Protein AF-0000000084986764 (afdb_homodimer)

pLDDT: mean 94.88, std 7.86, range [48.47, 98.94]

Structure (mmCIF, N/CA/C/O backbone):
data_AF-0000000084986764-model_v1
#
loop_
_entity.id
_entity.type
_entity.pdbx_description
1 polymer 'UDP-glucose 4-epimerase'
#
loop_
_atom_site.group_PDB
_atom_site.id
_atom_site.type_symbol
_atom_site.label_atom_id
_atom_site.label_alt_id
_atom_site.label_comp_id
_atom_site.label_asym_id
_atom_site.label_entity_id
_atom_site.label_seq_id
_atom_site.pdbx_PDB_ins_code
_atom_site.Cartn_x
_atom_site.Cartn_y
_atom_site.Cartn_z
_atom_site.occupancy
_atom_site.B_iso_or_equiv
_atom_site.auth_seq_id
_atom_site.auth_comp_id
_atom_site.auth_asym_id
_atom_site.auth_atom_id
_atom_site.pdbx_PDB_model_num
ATOM 1 N N . MET A 1 1 ? -13.664 -16.312 -15.875 1 97.25 1 MET A N 1
ATOM 2 C CA . MET A 1 1 ? -12.703 -15.5 -16.625 1 97.25 1 MET A CA 1
ATOM 3 C C . MET A 1 1 ? -11.336 -15.531 -15.961 1 97.25 1 MET A C 1
ATOM 5 O O . MET A 1 1 ? -11.219 -15.273 -14.766 1 97.25 1 MET A O 1
ATOM 9 N N . ILE A 1 2 ? -10.312 -15.953 -16.641 1 98.69 2 ILE A N 1
ATOM 10 C CA . ILE A 1 2 ? -8.969 -16.016 -16.094 1 98.69 2 ILE A CA 1
ATOM 11 C C . ILE A 1 2 ? -8.039 -15.102 -16.891 1 98.69 2 ILE A C 1
ATOM 13 O O . ILE A 1 2 ? -7.781 -15.352 -18.078 1 98.69 2 ILE A O 1
ATOM 17 N N . PHE A 1 3 ? -7.613 -14.023 -16.266 1 98.5 3 PHE A N 1
ATOM 18 C CA . PHE A 1 3 ? -6.555 -13.195 -16.844 1 98.5 3 PHE A CA 1
ATOM 19 C C . PHE A 1 3 ? -5.184 -13.805 -16.562 1 98.5 3 PHE A C 1
ATOM 21 O O . PHE A 1 3 ? -4.793 -13.969 -15.398 1 98.5 3 PHE A O 1
ATOM 28 N N . GLY A 1 4 ? -4.453 -14.133 -17.641 1 97.5 4 GLY A N 1
ATOM 29 C CA . GLY A 1 4 ? -3.152 -14.766 -17.484 1 97.5 4 GLY A CA 1
ATOM 30 C C . GLY A 1 4 ? -3.23 -16.281 -17.406 1 97.5 4 GLY A C 1
ATOM 31 O O . GLY A 1 4 ? -2.359 -16.922 -16.812 1 97.5 4 GLY A O 1
ATOM 32 N N . GLY A 1 5 ? -4.258 -16.844 -17.984 1 97.62 5 GLY A N 1
ATOM 33 C CA . GLY A 1 5 ? -4.496 -18.281 -17.906 1 97.62 5 GLY A CA 1
ATOM 34 C C . GLY A 1 5 ? -3.525 -19.094 -18.734 1 97.62 5 GLY A C 1
ATOM 35 O O . GLY A 1 5 ? -3.428 -20.312 -18.562 1 97.62 5 GLY A O 1
ATOM 36 N N . GLY A 1 6 ? -2.82 -18.469 -19.594 1 96.38 6 GLY A N 1
ATOM 37 C CA . GLY A 1 6 ? -1.892 -19.172 -20.469 1 96.38 6 GLY A CA 1
ATOM 38 C C . GLY A 1 6 ? -0.485 -19.25 -19.906 1 96.38 6 GLY A C 1
ATOM 39 O O . GLY A 1 6 ? 0.375 -19.938 -20.469 1 96.38 6 GLY A O 1
ATOM 40 N N . GLY A 1 7 ? -0.247 -18.594 -18.797 1 94.94 7 GLY A N 1
ATOM 41 C CA . GLY A 1 7 ? 1.071 -18.578 -18.188 1 94.94 7 GLY A CA 1
ATOM 42 C C . GLY A 1 7 ? 1.335 -19.797 -17.328 1 94.94 7 GLY A C 1
ATOM 43 O O . GLY A 1 7 ? 0.483 -20.688 -17.219 1 94.94 7 GLY A O 1
ATOM 44 N N . PHE A 1 8 ? 2.504 -19.859 -16.688 1 95.12 8 PHE A N 1
ATOM 45 C CA . PHE A 1 8 ? 2.951 -20.953 -15.828 1 95.12 8 PHE A CA 1
ATOM 46 C C . PHE A 1 8 ? 1.895 -21.297 -14.789 1 95.12 8 PHE A C 1
ATOM 48 O O . PHE A 1 8 ? 1.303 -22.375 -14.828 1 95.12 8 PHE A O 1
ATOM 55 N N . ILE A 1 9 ? 1.515 -20.312 -13.953 1 97.31 9 ILE A N 1
ATOM 56 C CA . ILE A 1 9 ? 0.55 -20.547 -12.883 1 97.31 9 ILE A CA 1
ATOM 57 C C . ILE A 1 9 ? -0.852 -20.688 -13.477 1 97.31 9 ILE A C 1
ATOM 59 O O . ILE A 1 9 ? -1.602 -21.594 -13.109 1 97.31 9 ILE A O 1
ATOM 63 N N . GLY A 1 10 ? -1.159 -19.859 -14.453 1 98.25 10 GLY A N 1
ATOM 64 C CA . GLY A 1 10 ? -2.477 -19.844 -15.07 1 98.25 10 GLY A CA 1
ATOM 65 C C . GLY A 1 10 ? -2.846 -21.141 -15.742 1 98.25 10 GLY A C 1
ATOM 66 O O . GLY A 1 10 ? -3.971 -21.625 -15.602 1 98.25 10 GLY A O 1
ATOM 67 N N . SER A 1 11 ? -1.909 -21.75 -16.484 1 98 11 SER A N 1
ATOM 68 C CA . SER A 1 11 ? -2.193 -22.984 -17.203 1 98 11 SER A CA 1
ATOM 69 C C . SER A 1 11 ? -2.502 -24.125 -16.25 1 98 11 SER A C 1
ATOM 71 O O . SER A 1 11 ? -3.357 -24.969 -16.531 1 98 11 SER A O 1
ATOM 73 N N . ALA A 1 12 ? -1.801 -24.172 -15.109 1 98.38 12 ALA A N 1
ATOM 74 C CA . ALA A 1 12 ? -2.088 -25.172 -14.086 1 98.38 12 ALA A CA 1
ATOM 75 C C . ALA A 1 12 ? -3.48 -24.984 -13.5 1 98.38 12 ALA A C 1
ATOM 77 O O . ALA A 1 12 ? -4.203 -25.953 -13.258 1 98.38 12 ALA A O 1
ATOM 78 N N . ILE A 1 13 ? -3.855 -23.719 -13.273 1 98.81 13 ILE A N 1
ATOM 79 C CA . ILE A 1 13 ? -5.156 -23.391 -12.703 1 98.81 13 ILE A CA 1
ATOM 80 C C . ILE A 1 13 ? -6.262 -23.766 -13.688 1 98.81 13 ILE A C 1
ATOM 82 O O . ILE A 1 13 ? -7.273 -24.359 -13.305 1 98.81 13 ILE A O 1
ATOM 86 N N . VAL A 1 14 ? -6.059 -23.438 -14.969 1 98.75 14 VAL A N 1
ATOM 87 C CA . VAL A 1 14 ? -7.016 -23.75 -16.016 1 98.75 14 VAL A CA 1
ATOM 88 C C . VAL A 1 14 ? -7.277 -25.25 -16.047 1 98.75 14 VAL A C 1
ATOM 90 O O . VAL A 1 14 ? -8.43 -25.688 -15.977 1 98.75 14 VAL A O 1
ATOM 93 N N . ASP A 1 15 ? -6.188 -26.031 -16.094 1 98.56 15 ASP A N 1
ATOM 94 C CA . ASP A 1 15 ? -6.324 -27.484 -16.141 1 98.56 15 ASP A CA 1
ATOM 95 C C . ASP A 1 15 ? -7.074 -28.016 -14.914 1 98.56 15 ASP A C 1
ATOM 97 O O . ASP A 1 15 ? -7.926 -28.906 -15.031 1 98.56 15 ASP A O 1
ATOM 101 N N . ARG A 1 16 ? -6.785 -27.484 -13.789 1 98.62 16 ARG A N 1
ATOM 102 C CA . ARG A 1 16 ? -7.406 -27.938 -12.555 1 98.62 16 ARG A CA 1
ATOM 103 C C . ARG A 1 16 ? -8.891 -27.609 -12.531 1 98.62 16 ARG A C 1
ATOM 105 O O . ARG A 1 16 ? -9.711 -28.406 -12.07 1 98.62 16 ARG A O 1
ATOM 112 N N . LEU A 1 17 ? -9.289 -26.422 -12.961 1 98.69 17 LEU A N 1
ATOM 113 C CA . LEU A 1 17 ? -10.68 -25.984 -12.938 1 98.69 17 LEU A CA 1
ATOM 114 C C . LEU A 1 17 ? -11.523 -26.75 -13.938 1 98.69 17 LEU A C 1
ATOM 116 O O . LEU A 1 17 ? -12.711 -27 -13.703 1 98.69 17 LEU A O 1
ATOM 120 N N . LEU A 1 18 ? -10.93 -27.109 -15.062 1 98.44 18 LEU A N 1
ATOM 121 C CA . LEU A 1 18 ? -11.641 -27.906 -16.062 1 98.44 18 LEU A CA 1
ATOM 122 C C . LEU A 1 18 ? -12.062 -29.25 -15.5 1 98.44 18 LEU A C 1
ATOM 124 O O . LEU A 1 18 ? -13.109 -29.781 -15.859 1 98.44 18 LEU A O 1
ATOM 128 N N . LEU A 1 19 ? -11.227 -29.812 -14.531 1 97.56 19 LEU A N 1
ATOM 129 C CA . LEU A 1 19 ? -11.57 -31.078 -13.883 1 97.56 19 LEU A CA 1
ATOM 130 C C . LEU A 1 19 ? -12.859 -30.938 -13.07 1 97.56 19 LEU A C 1
ATOM 132 O O . LEU A 1 19 ? -13.578 -31.906 -12.867 1 97.56 19 LEU A O 1
ATOM 136 N N . ASP A 1 20 ? -13.156 -29.734 -12.625 1 97.38 20 ASP A N 1
ATOM 137 C CA . ASP A 1 20 ? -14.344 -29.469 -11.82 1 97.38 20 ASP A CA 1
ATOM 138 C C . ASP A 1 20 ? -15.539 -29.125 -12.711 1 97.38 20 ASP A C 1
ATOM 140 O O . ASP A 1 20 ? -16.641 -28.875 -12.211 1 97.38 20 ASP A O 1
ATOM 144 N N . GLY A 1 21 ? -15.312 -29.031 -14.023 1 96.88 21 GLY A N 1
ATOM 145 C CA . GLY A 1 21 ? -16.406 -28.859 -14.969 1 96.88 21 GLY A CA 1
ATOM 146 C C . GLY A 1 21 ? -16.734 -27.391 -15.219 1 96.88 21 GLY A C 1
ATOM 147 O O . GLY A 1 21 ? -17.828 -27.078 -15.68 1 96.88 21 GLY A O 1
ATOM 148 N N . HIS A 1 22 ? -15.836 -26.516 -14.961 1 97.62 22 HIS A N 1
ATOM 149 C CA . HIS A 1 22 ? -16.078 -25.094 -15.172 1 97.62 22 HIS A CA 1
ATOM 150 C C . HIS A 1 22 ? -15.961 -24.719 -16.641 1 97.62 22 HIS A C 1
ATOM 152 O O . HIS A 1 22 ? -15.172 -25.328 -17.375 1 97.62 22 HIS A O 1
ATOM 158 N N . GLU A 1 23 ? -16.75 -23.766 -17.078 1 98.12 23 GLU A N 1
ATOM 159 C CA . GLU A 1 23 ? -16.547 -23.109 -18.359 1 98.12 23 GLU A CA 1
ATOM 160 C C . GLU A 1 23 ? -15.586 -21.922 -18.234 1 98.12 23 GLU A C 1
ATOM 162 O O . GLU A 1 23 ? -15.789 -21.047 -17.391 1 98.12 23 GLU A O 1
ATOM 167 N N . LEU A 1 24 ? -14.57 -21.969 -19.047 1 98.44 24 LEU A N 1
ATOM 168 C CA . LEU A 1 24 ? -13.5 -21.016 -18.812 1 98.44 24 LEU A CA 1
ATOM 169 C C . LEU A 1 24 ? -13.328 -20.078 -20.016 1 98.44 24 LEU A C 1
ATOM 171 O O . LEU A 1 24 ? -13.453 -20.5 -21.156 1 98.44 24 LEU A O 1
ATOM 175 N N . THR A 1 25 ? -13.18 -18.797 -19.766 1 98.31 25 THR A N 1
ATOM 176 C CA . THR A 1 25 ? -12.648 -17.828 -20.719 1 98.31 25 THR A CA 1
ATOM 177 C C . THR A 1 25 ? -11.266 -17.359 -20.281 1 98.31 25 THR A C 1
ATOM 179 O O . THR A 1 25 ? -11.086 -16.875 -19.156 1 98.31 25 THR A O 1
ATOM 182 N N . ILE A 1 26 ? -10.305 -17.547 -21.141 1 98.38 26 ILE A N 1
ATOM 183 C CA . ILE A 1 26 ? -8.922 -17.203 -20.859 1 98.38 26 ILE A CA 1
ATOM 184 C C . ILE A 1 26 ? -8.547 -15.93 -21.625 1 98.38 26 ILE A C 1
ATOM 186 O O . ILE A 1 26 ? -8.852 -15.789 -22.812 1 98.38 26 ILE A O 1
ATOM 190 N N . PHE A 1 27 ? -7.949 -14.969 -20.922 1 97.88 27 PHE A N 1
ATOM 191 C CA . PHE A 1 27 ? -7.523 -13.703 -21.5 1 97.88 27 PHE A CA 1
ATOM 192 C C . PHE A 1 27 ? -6.004 -13.57 -21.469 1 97.88 27 PHE A C 1
ATOM 194 O O . PHE A 1 27 ? -5.398 -13.562 -20.391 1 97.88 27 PHE A O 1
ATOM 201 N N . GLU A 1 28 ? -5.414 -13.508 -22.656 1 96.94 28 GLU A N 1
ATOM 202 C CA . GLU A 1 28 ? -3.965 -13.391 -22.781 1 96.94 28 GLU A CA 1
ATOM 203 C C . GLU A 1 28 ? -3.584 -12.203 -23.656 1 96.94 28 GLU A C 1
ATOM 205 O O . GLU A 1 28 ? -4.441 -11.617 -24.328 1 96.94 28 GLU A O 1
ATOM 210 N N . ARG A 1 29 ? -2.312 -11.812 -23.547 1 95.19 29 ARG A N 1
ATOM 211 C CA . ARG A 1 29 ? -1.791 -10.805 -24.469 1 95.19 29 ARG A CA 1
ATOM 212 C C . ARG A 1 29 ? -1.905 -11.273 -25.922 1 95.19 29 ARG A C 1
ATOM 214 O O . ARG A 1 29 ? -1.95 -12.477 -26.188 1 95.19 29 ARG A O 1
ATOM 221 N N . PRO A 1 30 ? -1.832 -10.312 -26.844 1 92.5 30 PRO A N 1
ATOM 222 C CA . PRO A 1 30 ? -1.914 -10.711 -28.25 1 92.5 30 PRO A CA 1
ATOM 223 C C . PRO A 1 30 ? -0.804 -11.68 -28.656 1 92.5 30 PRO A C 1
ATOM 225 O O . PRO A 1 30 ? 0.326 -11.57 -28.172 1 92.5 30 PRO A O 1
ATOM 228 N N . ARG A 1 31 ? -1.03 -12.602 -29.453 1 89.56 31 ARG A N 1
ATOM 229 C CA . ARG A 1 31 ? -0.105 -13.516 -30.109 1 89.56 31 ARG A CA 1
ATOM 230 C C . ARG A 1 31 ? 0.339 -14.625 -29.156 1 89.56 31 ARG A C 1
ATOM 232 O O . ARG A 1 31 ? 1.243 -15.398 -29.469 1 89.56 31 ARG A O 1
ATOM 239 N N . VAL A 1 32 ? -0.228 -14.602 -27.938 1 92.56 32 VAL A N 1
ATOM 240 C CA . VAL A 1 32 ? 0.028 -15.734 -27.047 1 92.56 32 VAL A CA 1
ATOM 241 C C . VAL A 1 32 ? -0.924 -16.875 -27.391 1 92.56 32 VAL A C 1
ATOM 243 O O . VAL A 1 32 ? -2.145 -16.734 -27.266 1 92.56 32 VAL A O 1
ATOM 246 N N . GLU A 1 33 ? -0.333 -17.938 -27.766 1 94.12 33 GLU A N 1
ATOM 247 C CA . GLU A 1 33 ? -1.115 -19.109 -28.156 1 94.12 33 GLU A CA 1
ATOM 248 C C . GLU A 1 33 ? -1.417 -19.984 -26.938 1 94.12 33 GLU A C 1
ATOM 250 O O . GLU A 1 33 ? -0.688 -19.953 -25.953 1 94.12 33 GLU A O 1
ATOM 255 N N . PRO A 1 34 ? -2.553 -20.797 -27.047 1 96.62 34 PRO A N 1
ATOM 256 C CA . PRO A 1 34 ? -2.82 -21.734 -25.969 1 96.62 34 PRO A CA 1
ATOM 257 C C . PRO A 1 34 ? -1.646 -22.688 -25.703 1 96.62 34 PRO A C 1
ATOM 259 O O . PRO A 1 34 ? -0.946 -23.078 -26.641 1 96.62 34 PRO A O 1
ATOM 262 N N . TYR A 1 35 ? -1.431 -23 -24.438 1 94.56 35 TYR A N 1
ATOM 263 C CA . TYR A 1 35 ? -0.301 -23.828 -24.031 1 94.56 35 TYR A CA 1
ATOM 264 C C . TYR A 1 35 ? -0.531 -25.281 -24.406 1 94.56 35 TYR A C 1
ATOM 266 O O . TYR A 1 35 ? 0.391 -26.109 -24.344 1 94.56 35 TYR A O 1
ATOM 274 N N . ARG A 1 36 ? -1.741 -25.641 -24.75 1 95.5 36 ARG A N 1
ATOM 275 C CA . ARG A 1 36 ? -2.098 -26.953 -25.266 1 95.5 36 ARG A CA 1
ATOM 276 C C . ARG A 1 36 ? -3.387 -26.891 -26.078 1 95.5 36 ARG A C 1
ATOM 278 O O . ARG A 1 36 ? -4.098 -25.891 -26.062 1 95.5 36 ARG A O 1
ATOM 285 N N . LYS A 1 37 ? -3.623 -27.984 -26.859 1 96.38 37 LYS A N 1
ATOM 286 C CA . LYS A 1 37 ? -4.91 -28.109 -27.547 1 96.38 37 LYS A CA 1
ATOM 287 C C . LYS A 1 37 ? -6 -28.562 -26.578 1 96.38 37 LYS A C 1
ATOM 289 O O . LYS A 1 37 ? -5.832 -29.547 -25.859 1 96.38 37 LYS A O 1
ATOM 294 N N . PHE A 1 38 ? -7.07 -27.812 -26.531 1 97.25 38 PHE A N 1
ATOM 295 C CA . PHE A 1 38 ? -8.195 -28.188 -25.688 1 97.25 38 PHE A CA 1
ATOM 296 C C . PHE A 1 38 ? -9.164 -29.078 -26.438 1 97.25 38 PHE A C 1
ATOM 298 O O . PHE A 1 38 ? -9.383 -28.906 -27.641 1 97.25 38 PHE A O 1
ATOM 305 N N . LEU A 1 39 ? -9.719 -29.984 -25.734 1 96.06 39 LEU A N 1
ATOM 306 C CA . LEU A 1 39 ? -10.695 -30.906 -26.312 1 96.06 39 LEU A CA 1
ATOM 307 C C . LEU A 1 39 ? -12.023 -30.188 -26.562 1 96.06 39 LEU A C 1
ATOM 309 O O . LEU A 1 39 ? -12.328 -29.188 -25.922 1 96.06 39 LEU A O 1
ATOM 313 N N . ASP A 1 40 ? -12.82 -30.812 -27.422 1 94.06 40 ASP A N 1
ATOM 314 C CA . ASP A 1 40 ? -14.148 -30.266 -27.688 1 94.06 40 ASP A CA 1
ATOM 315 C C . ASP A 1 40 ? -15.023 -30.312 -26.438 1 94.06 40 ASP A C 1
ATOM 317 O O . ASP A 1 40 ? -15.906 -29.469 -26.266 1 94.06 40 ASP A O 1
ATOM 321 N N . THR A 1 41 ? -14.727 -31.219 -25.547 1 95.31 41 THR A N 1
ATOM 322 C CA . THR A 1 41 ? -15.508 -31.391 -24.328 1 95.31 41 THR A CA 1
ATOM 323 C C . THR A 1 41 ? -15.07 -30.406 -23.25 1 95.31 41 THR A C 1
ATOM 325 O O . THR A 1 41 ? -15.727 -30.266 -22.219 1 95.31 41 THR A O 1
ATOM 328 N N . GLU A 1 42 ? -13.922 -29.75 -23.484 1 97.06 42 GLU A N 1
ATOM 329 C CA . GLU A 1 42 ? -13.438 -28.703 -22.578 1 97.06 42 GLU A CA 1
ATOM 330 C C . GLU A 1 42 ? -13.914 -27.328 -23.016 1 97.06 42 GLU A C 1
ATOM 332 O O . GLU A 1 42 ? -13.438 -26.781 -24.016 1 97.06 42 GLU A O 1
ATOM 337 N N . PRO A 1 43 ? -14.891 -26.781 -22.297 1 96.94 43 PRO A N 1
ATOM 338 C CA . PRO A 1 43 ? -15.422 -25.469 -22.688 1 96.94 43 PRO A CA 1
ATOM 339 C C . PRO A 1 43 ? -14.461 -24.328 -22.359 1 96.94 43 PRO A C 1
ATOM 341 O O . PRO A 1 43 ? -14.57 -23.703 -21.312 1 96.94 43 PRO A O 1
ATOM 344 N N . VAL A 1 44 ? -13.578 -24.078 -23.25 1 98.06 44 VAL A N 1
ATOM 345 C CA . VAL A 1 44 ? -12.578 -23.031 -23.078 1 98.06 44 VAL A CA 1
ATOM 346 C C . VAL A 1 44 ? -12.664 -22.031 -24.234 1 98.06 44 VAL A C 1
ATOM 348 O O . VAL A 1 44 ? -12.625 -22.422 -25.406 1 98.06 44 VAL A O 1
ATOM 351 N N . LYS A 1 45 ? -12.875 -20.812 -23.938 1 97.38 45 LYS A N 1
ATOM 352 C CA . LYS A 1 45 ? -12.75 -19.703 -24.891 1 97.38 45 LYS A CA 1
ATOM 353 C C . LYS A 1 45 ? -11.453 -18.938 -24.672 1 97.38 45 LYS A C 1
ATOM 355 O O . LYS A 1 45 ? -11.141 -18.531 -23.562 1 97.38 45 LYS A O 1
ATOM 360 N N . TRP A 1 46 ? -10.648 -18.828 -25.719 1 97.62 46 TRP A N 1
ATOM 361 C CA . TRP A 1 46 ? -9.367 -18.125 -25.672 1 97.62 46 TRP A CA 1
ATOM 362 C C . TRP A 1 46 ? -9.484 -16.734 -26.281 1 97.62 46 TRP A C 1
ATOM 364 O O . TRP A 1 46 ? -9.781 -16.609 -27.484 1 97.62 46 TRP A O 1
ATOM 374 N N . LEU A 1 47 ? -9.25 -15.703 -25.484 1 96.88 47 LEU A N 1
ATOM 375 C CA . LEU A 1 47 ? -9.305 -14.312 -25.938 1 96.88 47 LEU A CA 1
ATOM 376 C C . LEU A 1 47 ? -7.945 -13.641 -25.781 1 96.88 47 LEU A C 1
ATOM 378 O O . LEU A 1 47 ? -7.145 -14.039 -24.922 1 96.88 47 LEU A O 1
ATOM 382 N N . THR A 1 48 ? -7.727 -12.695 -26.625 1 96.31 48 THR A N 1
ATOM 383 C CA . THR A 1 48 ? -6.512 -11.898 -26.516 1 96.31 48 THR A CA 1
ATOM 384 C C . THR A 1 48 ? -6.844 -10.406 -26.484 1 96.31 48 THR A C 1
ATOM 386 O O . THR A 1 48 ? -7.879 -9.984 -27 1 96.31 48 THR A O 1
ATOM 389 N N . GLY A 1 49 ? -5.992 -9.625 -25.812 1 95.81 49 GLY A N 1
ATOM 390 C CA . GLY A 1 49 ? -6.176 -8.188 -25.703 1 95.81 49 GLY A CA 1
ATOM 391 C C . GLY A 1 49 ? -5.203 -7.531 -24.75 1 95.81 49 GLY A C 1
ATOM 392 O O . GLY A 1 49 ? -4.238 -8.164 -24.297 1 95.81 49 GLY A O 1
ATOM 393 N N . ASP A 1 50 ? -5.477 -6.293 -24.547 1 95.81 50 ASP A N 1
ATOM 394 C CA . ASP A 1 50 ? -4.66 -5.477 -23.641 1 95.81 50 ASP A CA 1
ATOM 395 C C . ASP A 1 50 ? -5.371 -5.25 -22.312 1 95.81 50 ASP A C 1
ATOM 397 O O . ASP A 1 50 ? -6.48 -4.715 -22.281 1 95.81 50 ASP A O 1
ATOM 401 N N . LEU A 1 51 ? -4.719 -5.68 -21.266 1 93.94 51 LEU A N 1
ATOM 402 C CA . LEU A 1 51 ? -5.285 -5.539 -19.938 1 93.94 51 LEU A CA 1
ATOM 403 C C . LEU A 1 51 ? -5.559 -4.078 -19.609 1 93.94 51 LEU A C 1
ATOM 405 O O . LEU A 1 51 ? -6.469 -3.768 -18.828 1 93.94 51 LEU A O 1
ATOM 409 N N . LEU A 1 52 ? -4.805 -3.176 -20.203 1 95.25 52 LEU A N 1
ATOM 410 C CA . LEU A 1 52 ? -4.945 -1.754 -19.906 1 95.25 52 LEU A CA 1
ATOM 411 C C . LEU A 1 52 ? -6.039 -1.127 -20.766 1 95.25 52 LEU A C 1
ATOM 413 O O . LEU A 1 52 ? -6.359 0.053 -20.609 1 95.25 52 LEU A O 1
ATOM 417 N N . SER A 1 53 ? -6.602 -1.924 -21.656 1 96.06 53 SER A N 1
ATOM 418 C CA . SER A 1 53 ? -7.746 -1.476 -22.438 1 96.06 53 SER A CA 1
ATOM 419 C C . SER A 1 53 ? -9.062 -1.776 -21.734 1 96.06 53 SER A C 1
ATOM 421 O O . SER A 1 53 ? -9.492 -2.93 -21.672 1 96.06 53 SER A O 1
ATOM 423 N N . THR A 1 54 ? -9.68 -0.712 -21.328 1 95.44 54 THR A N 1
ATOM 424 C CA . THR A 1 54 ? -10.969 -0.876 -20.672 1 95.44 54 THR A CA 1
ATOM 425 C C . THR A 1 54 ? -11.969 -1.579 -21.578 1 95.44 54 THR A C 1
ATOM 427 O O . THR A 1 54 ? -12.812 -2.35 -21.125 1 95.44 54 THR A O 1
ATOM 430 N N . HIS A 1 55 ? -11.852 -1.311 -22.812 1 96.06 55 HIS A N 1
ATOM 431 C CA . HIS A 1 55 ? -12.734 -1.937 -23.781 1 96.06 55 HIS A CA 1
ATOM 432 C C . HIS A 1 55 ? -12.477 -3.438 -23.875 1 96.06 55 HIS A C 1
ATOM 434 O O . HIS A 1 55 ? -13.414 -4.234 -23.812 1 96.06 55 HIS A O 1
ATOM 440 N N . ASP A 1 56 ? -11.203 -3.824 -24.062 1 96.62 56 ASP A N 1
ATOM 441 C CA . ASP A 1 56 ? -10.859 -5.238 -24.141 1 96.62 56 ASP A CA 1
ATOM 442 C C . ASP A 1 56 ? -11.297 -5.988 -22.891 1 96.62 56 ASP A C 1
ATOM 444 O O . ASP A 1 56 ? -11.883 -7.066 -22.969 1 96.62 56 ASP A O 1
ATOM 448 N N . VAL A 1 57 ? -11.039 -5.41 -21.75 1 97 57 VAL A N 1
ATOM 449 C CA . VAL A 1 57 ? -11.367 -6.035 -20.469 1 97 57 VAL A CA 1
ATOM 450 C C . VAL A 1 57 ? -12.883 -6.105 -20.297 1 97 57 VAL A C 1
ATOM 452 O O . VAL A 1 57 ? -13.414 -7.129 -19.875 1 97 57 VAL A O 1
ATOM 455 N N . GLY A 1 58 ? -13.555 -5.02 -20.641 1 97 58 GLY A N 1
ATOM 456 C CA . GLY A 1 58 ? -15 -4.988 -20.547 1 97 58 GLY A CA 1
ATOM 457 C C . GLY A 1 58 ? -15.68 -6.066 -21.375 1 97 58 GLY A C 1
ATOM 458 O O . GLY A 1 58 ? -16.594 -6.738 -20.906 1 97 58 GLY A O 1
ATOM 459 N N . ASP A 1 59 ? -15.227 -6.215 -22.578 1 96.5 59 ASP A N 1
ATOM 460 C CA . ASP A 1 59 ? -15.773 -7.234 -23.469 1 96.5 59 ASP A CA 1
ATOM 461 C C . ASP A 1 59 ? -15.508 -8.641 -22.922 1 96.5 59 ASP A C 1
ATOM 463 O O . ASP A 1 59 ? -16.375 -9.508 -22.984 1 96.5 59 ASP A O 1
ATOM 467 N N . ALA A 1 60 ? -14.383 -8.797 -22.406 1 96.38 60 ALA A N 1
ATOM 468 C CA . ALA A 1 60 ? -13.953 -10.117 -21.969 1 96.38 60 ALA A CA 1
ATOM 469 C C . ALA A 1 60 ? -14.75 -10.562 -20.734 1 96.38 60 ALA A C 1
ATOM 471 O O . ALA A 1 60 ? -15.133 -11.727 -20.625 1 96.38 60 ALA A O 1
ATOM 472 N N . ILE A 1 61 ? -15.047 -9.664 -19.797 1 96.75 61 ILE A N 1
ATOM 473 C CA . ILE A 1 61 ? -15.57 -10.062 -18.484 1 96.75 61 ILE A CA 1
ATOM 474 C C . ILE A 1 61 ? -17.094 -10.109 -18.531 1 96.75 61 ILE A C 1
ATOM 476 O O . ILE A 1 61 ? -17.734 -10.617 -17.609 1 96.75 61 ILE A O 1
ATOM 480 N N . ASP A 1 62 ? -17.672 -9.609 -19.672 1 95.12 62 ASP A N 1
ATOM 481 C CA . ASP A 1 62 ? -19.125 -9.508 -19.75 1 95.12 62 ASP A CA 1
ATOM 482 C C . ASP A 1 62 ? -19.781 -10.867 -19.547 1 95.12 62 ASP A C 1
ATOM 484 O O . ASP A 1 62 ? -19.453 -11.836 -20.234 1 95.12 62 ASP A O 1
ATOM 488 N N . GLY A 1 63 ? -20.672 -10.938 -18.531 1 95.19 63 GLY A N 1
ATOM 489 C CA . GLY A 1 63 ? -21.453 -12.141 -18.281 1 95.19 63 GLY A CA 1
ATOM 490 C C . GLY A 1 63 ? -20.703 -13.172 -17.469 1 95.19 63 GLY A C 1
ATOM 491 O O . GLY A 1 63 ? -21.219 -14.266 -17.219 1 95.19 63 GLY A O 1
ATOM 492 N N . MET A 1 64 ? -19.547 -12.914 -17.016 1 97.44 64 MET A N 1
ATOM 493 C CA . MET A 1 64 ? -18.75 -13.852 -16.234 1 97.44 64 MET A CA 1
ATOM 494 C C . MET A 1 64 ? -19.188 -13.867 -14.781 1 97.44 64 MET A C 1
ATOM 496 O O . MET A 1 64 ? -19.703 -12.859 -14.273 1 97.44 64 MET A O 1
ATOM 500 N N . ASP A 1 65 ? -19.016 -15 -14.125 1 97.44 65 ASP A N 1
ATOM 501 C CA . ASP A 1 65 ? -19.359 -15.133 -12.719 1 97.44 65 ASP A CA 1
ATOM 502 C C . ASP A 1 65 ? -18.203 -14.734 -11.812 1 97.44 65 ASP A C 1
ATOM 504 O O . ASP A 1 65 ? -18.406 -14.078 -10.789 1 97.44 65 ASP A O 1
ATOM 508 N N . ILE A 1 66 ? -17.062 -15.188 -12.18 1 98.38 66 ILE A N 1
ATOM 509 C CA . ILE A 1 66 ? -15.875 -15.031 -11.344 1 98.38 66 ILE A CA 1
ATOM 510 C C . ILE A 1 66 ? -14.695 -14.586 -12.203 1 98.38 66 ILE A C 1
ATOM 512 O O . ILE A 1 66 ? -14.531 -15.031 -13.336 1 98.38 66 ILE A O 1
ATOM 516 N N . VAL A 1 67 ? -13.945 -13.664 -11.664 1 98.75 67 VAL A N 1
ATOM 517 C CA . VAL A 1 67 ? -12.695 -13.242 -12.289 1 98.75 67 VAL A CA 1
ATOM 518 C C . VAL A 1 67 ? -11.508 -13.766 -11.484 1 98.75 67 VAL A C 1
ATOM 520 O O . VAL A 1 67 ? -11.453 -13.594 -10.266 1 98.75 67 VAL A O 1
ATOM 523 N N . ILE A 1 68 ? -10.602 -14.5 -12.094 1 98.88 68 ILE A N 1
ATOM 524 C CA . ILE A 1 68 ? -9.305 -14.859 -11.547 1 98.88 68 ILE A CA 1
ATOM 525 C C . ILE A 1 68 ? -8.211 -14 -12.18 1 98.88 68 ILE A C 1
ATOM 527 O O . ILE A 1 68 ? -7.977 -14.078 -13.391 1 98.88 68 ILE A O 1
ATOM 531 N N . HIS A 1 69 ? -7.602 -13.148 -11.367 1 98.88 69 HIS A N 1
ATOM 532 C CA . HIS A 1 69 ? -6.609 -12.188 -11.828 1 98.88 69 HIS A CA 1
ATOM 533 C C . HIS A 1 69 ? -5.195 -12.656 -11.516 1 98.88 69 HIS A C 1
ATOM 535 O O . HIS A 1 69 ? -4.703 -12.453 -10.398 1 98.88 69 HIS A O 1
ATOM 541 N N . LEU A 1 70 ? -4.457 -13.109 -12.578 1 98.56 70 LEU A N 1
ATOM 542 C CA . LEU A 1 70 ? -3.133 -13.68 -12.367 1 98.56 70 LEU A CA 1
ATOM 543 C C . LEU A 1 70 ? -2.059 -12.82 -13.023 1 98.56 70 LEU A C 1
ATOM 545 O O . LEU A 1 70 ? -0.872 -13.148 -12.969 1 98.56 70 LEU A O 1
ATOM 549 N N . VAL A 1 71 ? -2.428 -11.719 -13.594 1 96.69 71 VAL A N 1
ATOM 550 C CA . VAL A 1 71 ? -1.524 -10.977 -14.469 1 96.69 71 VAL A CA 1
ATOM 551 C C . VAL A 1 71 ? -0.634 -10.055 -13.641 1 96.69 71 VAL A C 1
ATOM 553 O O . VAL A 1 71 ? -1.105 -9.406 -12.711 1 96.69 71 VAL A O 1
ATOM 556 N N . SER A 1 72 ? 0.536 -10.031 -13.875 1 94.69 72 SER A N 1
ATOM 557 C CA . SER A 1 72 ? 1.517 -9.023 -13.492 1 94.69 72 SER A CA 1
ATOM 558 C C . SER A 1 72 ? 2.436 -8.68 -14.664 1 94.69 72 SER A C 1
ATOM 560 O O . SER A 1 72 ? 2.898 -9.57 -15.375 1 94.69 72 SER A O 1
ATOM 562 N N . SER A 1 73 ? 2.664 -7.453 -14.891 1 93.88 73 SER A N 1
ATOM 563 C CA . SER A 1 73 ? 3.512 -7.02 -15.992 1 93.88 73 SER A CA 1
ATOM 564 C C . SER A 1 73 ? 4.977 -6.945 -15.57 1 93.88 73 SER A C 1
ATOM 566 O O . SER A 1 73 ? 5.863 -6.777 -16.406 1 93.88 73 SER A O 1
ATOM 568 N N . THR A 1 74 ? 5.219 -7.027 -14.305 1 92.69 74 THR A N 1
ATOM 569 C CA . THR A 1 74 ? 6.582 -6.949 -13.789 1 92.69 74 THR A CA 1
ATOM 570 C C . THR A 1 74 ? 6.891 -8.133 -12.875 1 92.69 74 THR A C 1
ATOM 572 O O . THR A 1 74 ? 5.98 -8.844 -12.453 1 92.69 74 THR A O 1
ATOM 575 N N . LEU A 1 75 ? 8.148 -8.398 -12.695 1 89.69 75 LEU A N 1
ATOM 576 C CA . LEU A 1 75 ? 8.695 -9.328 -11.711 1 89.69 75 LEU A CA 1
ATOM 577 C C . LEU A 1 75 ? 9.367 -8.57 -10.57 1 89.69 75 LEU A C 1
ATOM 579 O O . LEU A 1 75 ? 9.633 -7.371 -10.688 1 89.69 75 LEU A O 1
ATOM 583 N N . PRO A 1 76 ? 9.617 -9.25 -9.453 1 86.75 76 PRO A N 1
ATOM 584 C CA . PRO A 1 76 ? 10.258 -8.562 -8.336 1 86.75 76 PRO A CA 1
ATOM 585 C C . PRO A 1 76 ? 11.531 -7.82 -8.75 1 86.75 76 PRO A C 1
ATOM 587 O O . PRO A 1 76 ? 11.695 -6.645 -8.422 1 86.75 76 PRO A O 1
ATOM 590 N N . LYS A 1 77 ? 12.375 -8.352 -9.492 1 81.56 77 LYS A N 1
ATOM 591 C CA . LYS A 1 77 ? 13.633 -7.734 -9.898 1 81.56 77 LYS A CA 1
ATOM 592 C C . LYS A 1 77 ? 13.398 -6.574 -10.859 1 81.56 77 LYS A C 1
ATOM 594 O O . LYS A 1 77 ? 13.922 -5.477 -10.656 1 81.56 77 LYS A O 1
ATOM 599 N N . SER A 1 78 ? 12.531 -6.781 -11.891 1 88.19 78 SER A N 1
ATOM 600 C CA . SER A 1 78 ? 12.352 -5.773 -12.93 1 88.19 78 SER A CA 1
ATOM 601 C C . SER A 1 78 ? 11.477 -4.625 -12.438 1 88.19 78 SER A C 1
ATOM 603 O O . SER A 1 78 ? 11.508 -3.529 -13 1 88.19 78 SER A O 1
ATOM 605 N N . SER A 1 79 ? 10.703 -4.852 -11.367 1 92.19 79 SER A N 1
ATOM 606 C CA . SER A 1 79 ? 9.789 -3.828 -10.867 1 92.19 79 SER A CA 1
ATOM 607 C C . SER A 1 79 ? 10.555 -2.645 -10.281 1 92.19 79 SER A C 1
ATOM 609 O O . SER A 1 79 ? 10.109 -1.499 -10.398 1 92.19 79 SER A O 1
ATOM 611 N N . ASN A 1 80 ? 11.672 -2.887 -9.672 1 93.81 80 ASN A N 1
ATOM 612 C CA . ASN A 1 80 ? 12.477 -1.833 -9.062 1 93.81 80 ASN A CA 1
ATOM 613 C C . ASN A 1 80 ? 13.133 -0.95 -10.125 1 93.81 80 ASN A C 1
ATOM 615 O O . ASN A 1 80 ? 13.484 0.198 -9.852 1 93.81 80 ASN A O 1
ATOM 619 N N . ASP A 1 81 ? 13.344 -1.556 -11.336 1 94.12 81 ASP A N 1
ATOM 620 C CA . ASP A 1 81 ? 13.969 -0.799 -12.414 1 94.12 81 ASP A CA 1
ATOM 621 C C . ASP A 1 81 ? 13.078 0.349 -12.875 1 94.12 81 ASP A C 1
ATOM 623 O O . ASP A 1 81 ? 13.57 1.378 -13.344 1 94.12 81 ASP A O 1
ATOM 627 N N . ASP A 1 82 ? 11.82 0.186 -12.758 1 96.56 82 ASP A N 1
ATOM 628 C CA . ASP A 1 82 ? 10.836 1.191 -13.141 1 96.56 82 ASP A CA 1
ATOM 629 C C . ASP A 1 82 ? 9.562 1.064 -12.297 1 96.56 82 ASP A C 1
ATOM 631 O O . ASP A 1 82 ? 8.539 0.587 -12.789 1 96.56 82 ASP A O 1
ATOM 635 N N . PRO A 1 83 ? 9.633 1.62 -11.086 1 98 83 PRO A N 1
ATOM 636 C CA . PRO A 1 83 ? 8.477 1.524 -10.195 1 98 83 PRO A CA 1
ATOM 637 C C . PRO A 1 83 ? 7.227 2.178 -10.781 1 98 83 PRO A C 1
ATOM 639 O O . PRO A 1 83 ? 6.109 1.715 -10.531 1 98 83 PRO A O 1
ATOM 642 N N . ILE A 1 84 ? 7.387 3.25 -11.547 1 98.06 84 ILE A N 1
ATOM 643 C CA . ILE A 1 84 ? 6.25 3.936 -12.156 1 98.06 84 ILE A CA 1
ATOM 644 C C . ILE A 1 84 ? 5.555 3.004 -13.141 1 98.06 84 ILE A C 1
ATOM 646 O O . ILE A 1 84 ? 4.324 2.906 -13.156 1 98.06 84 ILE A O 1
ATOM 650 N N . TYR A 1 85 ? 6.328 2.336 -13.969 1 97.81 85 TYR A N 1
ATOM 651 C CA . TYR A 1 85 ? 5.754 1.356 -14.883 1 97.81 85 TYR A CA 1
ATOM 652 C C . TYR A 1 85 ? 5.02 0.261 -14.117 1 97.81 85 TYR A C 1
ATOM 654 O O . TYR A 1 85 ? 3.934 -0.164 -14.523 1 97.81 85 TYR A O 1
ATOM 662 N N . ASP A 1 86 ? 5.609 -0.219 -13.062 1 98.12 86 ASP A N 1
ATOM 663 C CA . ASP A 1 86 ? 4.984 -1.239 -12.227 1 98.12 86 ASP A CA 1
ATOM 664 C C . ASP A 1 86 ? 3.627 -0.769 -11.711 1 98.12 86 ASP A C 1
ATOM 666 O O . ASP A 1 86 ? 2.627 -1.476 -11.852 1 98.12 86 ASP A O 1
ATOM 670 N N . VAL A 1 87 ? 3.531 0.443 -11.203 1 98.62 87 VAL A N 1
ATOM 671 C CA . VAL A 1 87 ? 2.301 1.007 -10.656 1 98.62 87 VAL A CA 1
ATOM 672 C C . VAL A 1 87 ? 1.285 1.216 -11.773 1 98.62 87 VAL A C 1
ATOM 674 O O . VAL A 1 87 ? 0.12 0.833 -11.648 1 98.62 87 VAL A O 1
ATOM 677 N N . GLN A 1 88 ? 1.695 1.771 -12.867 1 97.81 88 GLN A N 1
ATOM 678 C CA . GLN A 1 88 ? 0.797 2.102 -13.969 1 97.81 88 GLN A CA 1
ATOM 679 C C . GLN A 1 88 ? 0.204 0.84 -14.594 1 97.81 88 GLN A C 1
ATOM 681 O O . GLN A 1 88 ? -0.995 0.786 -14.875 1 97.81 88 GLN A O 1
ATOM 686 N N . SER A 1 89 ? 1.04 -0.127 -14.789 1 97.31 89 SER A N 1
ATOM 687 C CA . SER A 1 89 ? 0.6 -1.305 -15.531 1 97.31 89 SER A CA 1
ATOM 688 C C . SER A 1 89 ? -0.167 -2.27 -14.633 1 97.31 89 SER A C 1
ATOM 690 O O . SER A 1 89 ? -1.137 -2.893 -15.07 1 97.31 89 SER A O 1
ATOM 692 N N . ASN A 1 90 ? 0.2 -2.367 -13.383 1 98.31 90 ASN A N 1
ATOM 693 C CA . ASN A 1 90 ? -0.389 -3.398 -12.539 1 98.31 90 ASN A CA 1
ATOM 694 C C . ASN A 1 90 ? -1.446 -2.818 -11.602 1 98.31 90 ASN A C 1
ATOM 696 O O . ASN A 1 90 ? -2.57 -3.318 -11.547 1 98.31 90 ASN A O 1
ATOM 700 N N . LEU A 1 91 ? -1.118 -1.739 -10.875 1 98.75 91 LEU A N 1
ATOM 701 C CA . LEU A 1 91 ? -2.074 -1.182 -9.93 1 98.75 91 LEU A CA 1
ATOM 702 C C . LEU A 1 91 ? -3.209 -0.469 -10.656 1 98.75 91 LEU A C 1
ATOM 704 O O . LEU A 1 91 ? -4.383 -0.779 -10.438 1 98.75 91 LEU A O 1
ATOM 708 N N . VAL A 1 92 ? -2.85 0.477 -11.539 1 98.25 92 VAL A N 1
ATOM 709 C CA . VAL A 1 92 ? -3.869 1.196 -12.297 1 98.25 92 VAL A CA 1
ATOM 710 C C . VAL A 1 92 ? -4.66 0.216 -13.156 1 98.25 92 VAL A C 1
ATOM 712 O O . VAL A 1 92 ? -5.887 0.305 -13.242 1 98.25 92 VAL A O 1
ATOM 715 N N . GLY A 1 93 ? -3.92 -0.717 -13.805 1 97.69 93 GLY A N 1
ATOM 716 C CA . GLY A 1 93 ? -4.598 -1.745 -14.578 1 97.69 93 GLY A CA 1
ATOM 717 C C . GLY A 1 93 ? -5.609 -2.533 -13.773 1 97.69 93 GLY A C 1
ATOM 718 O O . GLY A 1 93 ? -6.715 -2.801 -14.242 1 97.69 93 GLY A O 1
ATOM 719 N N . SER A 1 94 ? -5.297 -2.912 -12.562 1 98.5 94 SER A N 1
ATOM 720 C CA . SER A 1 94 ? -6.199 -3.648 -11.68 1 98.5 94 SER A CA 1
ATOM 721 C C . SER A 1 94 ? -7.398 -2.795 -11.281 1 98.5 94 SER A C 1
ATOM 723 O O . SER A 1 94 ? -8.523 -3.295 -11.203 1 98.5 94 SER A O 1
ATOM 725 N N . LEU A 1 95 ? -7.148 -1.506 -11 1 98.56 95 LEU A N 1
ATOM 726 C CA . LEU A 1 95 ? -8.234 -0.602 -10.648 1 98.56 95 LEU A CA 1
ATOM 727 C C . LEU A 1 95 ? -9.219 -0.453 -11.797 1 98.56 95 LEU A C 1
ATOM 729 O O . LEU A 1 95 ? -10.438 -0.409 -11.586 1 98.56 95 LEU A O 1
ATOM 733 N N . GLN A 1 96 ? -8.695 -0.354 -13.008 1 98.06 96 GLN A N 1
ATOM 734 C CA . GLN A 1 96 ? -9.562 -0.299 -14.188 1 98.06 96 GLN A CA 1
ATOM 735 C C . GLN A 1 96 ? -10.43 -1.548 -14.289 1 98.06 96 GLN A C 1
ATOM 737 O O . GLN A 1 96 ? -11.625 -1.456 -14.578 1 98.06 96 GLN A O 1
ATOM 742 N N . MET A 1 97 ? -9.812 -2.68 -14.07 1 98 97 MET A N 1
ATOM 743 C CA . MET A 1 97 ? -10.547 -3.939 -14.086 1 98 97 MET A CA 1
ATOM 744 C C . MET A 1 97 ? -11.648 -3.939 -13.031 1 98 97 MET A C 1
ATOM 746 O O . MET A 1 97 ? -12.781 -4.34 -13.305 1 98 97 MET A O 1
ATOM 750 N N . LEU A 1 98 ? -11.359 -3.488 -11.836 1 98.38 98 LEU A N 1
ATOM 751 C CA . LEU A 1 98 ? -12.328 -3.436 -10.742 1 98.38 98 LEU A CA 1
ATOM 752 C C . LEU A 1 98 ? -13.5 -2.525 -11.102 1 98.38 98 LEU A C 1
ATOM 754 O O . LEU A 1 98 ? -14.656 -2.865 -10.836 1 98.38 98 LEU A O 1
ATOM 758 N N . ASN A 1 99 ? -13.164 -1.368 -11.688 1 98 99 ASN A N 1
ATOM 759 C CA . ASN A 1 99 ? -14.219 -0.469 -12.133 1 98 99 ASN A CA 1
ATOM 760 C C . ASN A 1 99 ? -15.148 -1.146 -13.141 1 98 99 ASN A C 1
ATOM 762 O O . ASN A 1 99 ? -16.359 -0.992 -13.07 1 98 99 ASN A O 1
ATOM 766 N N . VAL A 1 100 ? -14.539 -1.845 -14.078 1 97.88 100 VAL A N 1
ATOM 767 C CA . VAL A 1 100 ? -15.32 -2.557 -15.086 1 97.88 100 VAL A CA 1
ATOM 768 C C . VAL A 1 100 ? -16.172 -3.625 -14.414 1 97.88 100 VAL A C 1
ATOM 770 O O . VAL A 1 100 ? -17.328 -3.832 -14.797 1 97.88 100 VAL A O 1
ATOM 773 N N . MET A 1 101 ? -15.656 -4.359 -13.43 1 98.31 101 MET A N 1
ATOM 774 C CA . MET A 1 101 ? -16.406 -5.383 -12.703 1 98.31 101 MET A CA 1
ATOM 775 C C . MET A 1 101 ? -17.625 -4.781 -12.016 1 98.31 101 MET A C 1
ATOM 777 O O . MET A 1 101 ? -18.703 -5.367 -12.039 1 98.31 101 MET A O 1
ATOM 781 N N . VAL A 1 102 ? -17.406 -3.615 -11.344 1 97.75 102 VAL A N 1
ATOM 782 C CA . VAL A 1 102 ? -18.516 -2.932 -10.695 1 97.75 102 VAL A CA 1
ATOM 783 C C . VAL A 1 102 ? -19.594 -2.607 -11.727 1 97.75 102 VAL A C 1
ATOM 785 O O . VAL A 1 102 ? -20.766 -2.895 -11.516 1 97.75 102 VAL A O 1
ATOM 788 N N . ALA A 1 103 ? -19.172 -2.025 -12.867 1 97.38 103 ALA A N 1
ATOM 789 C CA . ALA A 1 103 ? -20.109 -1.603 -13.914 1 97.38 103 ALA A CA 1
ATOM 790 C C . ALA A 1 103 ? -20.875 -2.793 -14.484 1 97.38 103 ALA A C 1
ATOM 792 O O . ALA A 1 103 ? -22.031 -2.67 -14.852 1 97.38 103 ALA A O 1
ATOM 793 N N . LYS A 1 104 ? -20.219 -3.945 -14.578 1 97.56 104 LYS A N 1
ATOM 794 C CA . LYS A 1 104 ? -20.797 -5.129 -15.203 1 97.56 104 LYS A CA 1
ATOM 795 C C . LYS A 1 104 ? -21.406 -6.062 -14.156 1 97.56 104 LYS A C 1
ATOM 797 O O . LYS A 1 104 ? -21.875 -7.152 -14.484 1 97.56 104 LYS A O 1
ATOM 802 N N . LYS A 1 105 ? -21.297 -5.691 -12.836 1 97.44 105 LYS A N 1
ATOM 803 C CA . LYS A 1 105 ? -21.906 -6.398 -11.711 1 97.44 105 LYS A CA 1
ATOM 804 C C . LYS A 1 105 ? -21.297 -7.789 -11.547 1 97.44 105 LYS A C 1
ATOM 806 O O . LYS A 1 105 ? -22.031 -8.766 -11.359 1 97.44 105 LYS A O 1
ATOM 811 N N . ILE A 1 106 ? -19.984 -7.914 -11.859 1 97.5 106 ILE A N 1
ATOM 812 C CA . ILE A 1 106 ? -19.266 -9.141 -11.555 1 97.5 106 ILE A CA 1
ATOM 813 C C . ILE A 1 106 ? -19.078 -9.273 -10.047 1 97.5 106 ILE A C 1
ATOM 815 O O . ILE A 1 106 ? -18.609 -8.344 -9.383 1 97.5 106 ILE A O 1
ATOM 819 N N . ARG A 1 107 ? -19.281 -10.391 -9.484 1 95.31 107 ARG A N 1
ATOM 820 C CA . ARG A 1 107 ? -19.531 -10.453 -8.047 1 95.31 107 ARG A CA 1
ATOM 821 C C . ARG A 1 107 ? -18.297 -10.953 -7.301 1 95.31 107 ARG A C 1
ATOM 823 O O . ARG A 1 107 ? -18.203 -10.82 -6.078 1 95.31 107 ARG A O 1
ATOM 830 N N . LYS A 1 108 ? -17.359 -11.672 -7.992 1 98.38 108 LYS A N 1
ATOM 831 C CA . LYS A 1 108 ? -16.281 -12.336 -7.273 1 98.38 108 LYS A CA 1
ATOM 832 C C . LYS A 1 108 ? -14.953 -12.195 -8.023 1 98.38 108 LYS A C 1
ATOM 834 O O . LYS A 1 108 ? -14.922 -12.305 -9.25 1 98.38 108 LYS A O 1
ATOM 839 N N . ILE A 1 109 ? -13.93 -11.914 -7.266 1 98.75 109 ILE A N 1
ATOM 840 C CA . ILE A 1 109 ? -12.586 -11.867 -7.836 1 98.75 109 ILE A CA 1
ATOM 841 C C . ILE A 1 109 ? -11.617 -12.648 -6.949 1 98.75 109 ILE A C 1
ATOM 843 O O . ILE A 1 109 ? -11.688 -12.562 -5.719 1 98.75 109 ILE A O 1
ATOM 847 N N . ILE A 1 110 ? -10.805 -13.508 -7.527 1 98.94 110 ILE A N 1
ATOM 848 C CA . ILE A 1 110 ? -9.68 -14.188 -6.902 1 98.94 110 ILE A CA 1
ATOM 849 C C . ILE A 1 110 ? -8.367 -13.625 -7.449 1 98.94 110 ILE A C 1
ATOM 851 O O . ILE A 1 110 ? -8.148 -13.609 -8.664 1 98.94 110 ILE A O 1
ATOM 855 N N . PHE A 1 111 ? -7.543 -13.125 -6.57 1 98.94 111 PHE A N 1
ATOM 856 C CA . PHE A 1 111 ? -6.312 -12.445 -6.957 1 98.94 111 PHE A CA 1
ATOM 857 C C . PHE A 1 111 ? -5.09 -13.211 -6.469 1 98.94 111 PHE A C 1
ATOM 859 O O . PHE A 1 111 ? -5.043 -13.641 -5.312 1 98.94 111 PHE A O 1
ATOM 866 N N . ILE A 1 112 ? -4.16 -13.383 -7.359 1 98.88 112 ILE A N 1
ATOM 867 C CA . ILE A 1 112 ? -2.895 -13.977 -6.945 1 98.88 112 ILE A CA 1
ATOM 868 C C . ILE A 1 112 ? -1.954 -12.883 -6.441 1 98.88 112 ILE A C 1
ATOM 870 O O . ILE A 1 112 ? -1.562 -11.992 -7.199 1 98.88 112 ILE A O 1
ATOM 874 N N . SER A 1 113 ? -1.707 -12.867 -5.211 1 98.69 113 SER A N 1
ATOM 875 C CA . SER A 1 113 ? -0.707 -11.977 -4.621 1 98.69 113 SER A CA 1
ATOM 876 C C . SER A 1 113 ? 0.616 -12.703 -4.402 1 98.69 113 SER A C 1
ATOM 878 O O . SER A 1 113 ? 0.931 -13.656 -5.121 1 98.69 113 SER A O 1
ATOM 880 N N . SER A 1 114 ? 1.497 -12.141 -3.625 1 97.5 114 SER A N 1
ATOM 881 C CA . SER A 1 114 ? 2.836 -12.695 -3.461 1 97.5 114 SER A CA 1
ATOM 882 C C . SER A 1 114 ? 3.205 -12.82 -1.986 1 97.5 114 SER A C 1
ATOM 884 O O . SER A 1 114 ? 3.645 -11.852 -1.367 1 97.5 114 SER A O 1
ATOM 886 N N . GLY A 1 115 ? 3.123 -14.109 -1.58 1 95 115 GLY A N 1
ATOM 887 C CA . GLY A 1 115 ? 3.59 -14.352 -0.224 1 95 115 GLY A CA 1
ATOM 888 C C . GLY A 1 115 ? 5.082 -14.133 -0.061 1 95 115 GLY A C 1
ATOM 889 O O . GLY A 1 115 ? 5.57 -13.953 1.058 1 95 115 GLY A O 1
ATOM 890 N N . GLY A 1 116 ? 5.773 -14.133 -1.108 1 91.12 116 GLY A N 1
ATOM 891 C CA . GLY A 1 116 ? 7.215 -13.961 -1.089 1 91.12 116 GLY A CA 1
ATOM 892 C C . GLY A 1 116 ? 7.641 -12.508 -0.934 1 91.12 116 GLY A C 1
ATOM 893 O O . GLY A 1 116 ? 8.75 -12.227 -0.489 1 91.12 116 GLY A O 1
ATOM 894 N N . THR A 1 117 ? 6.723 -11.57 -1.336 1 95.69 117 THR A N 1
ATOM 895 C CA . THR A 1 117 ? 7.242 -10.211 -1.436 1 95.69 117 THR A CA 1
ATOM 896 C C . THR A 1 117 ? 6.434 -9.258 -0.561 1 95.69 117 THR A C 1
ATOM 898 O O . THR A 1 117 ? 6.934 -8.211 -0.146 1 95.69 117 THR A O 1
ATOM 901 N N . VAL A 1 118 ? 5.172 -9.539 -0.183 1 98.06 118 VAL A N 1
ATOM 902 C CA . VAL A 1 118 ? 4.324 -8.547 0.475 1 98.06 118 VAL A CA 1
ATOM 903 C C . VAL A 1 118 ? 4.727 -8.422 1.942 1 98.06 118 VAL A C 1
ATOM 905 O O . VAL A 1 118 ? 4.508 -7.375 2.561 1 98.06 118 VAL A O 1
ATOM 908 N N . TYR A 1 119 ? 5.332 -9.461 2.52 1 97.62 119 TYR A N 1
ATOM 909 C CA . TYR A 1 119 ? 5.594 -9.469 3.953 1 97.62 119 TYR A CA 1
ATOM 910 C C . TYR A 1 119 ? 6.922 -8.797 4.27 1 97.62 119 TYR A C 1
ATOM 912 O O . TYR A 1 119 ? 7.086 -8.195 5.336 1 97.62 119 TYR A O 1
ATOM 920 N N . GLY A 1 120 ? 7.879 -8.906 3.361 1 95.75 120 GLY A N 1
ATOM 921 C CA . GLY A 1 120 ? 9.211 -8.406 3.67 1 95.75 120 GLY A CA 1
ATOM 922 C C . GLY A 1 120 ? 9.953 -9.266 4.672 1 95.75 120 GLY A C 1
ATOM 923 O O . GLY A 1 120 ? 9.812 -10.492 4.668 1 95.75 120 GLY A O 1
ATOM 924 N N . ARG A 1 121 ? 10.898 -8.688 5.438 1 94.88 121 ARG A N 1
ATOM 925 C CA . ARG A 1 121 ? 11.656 -9.406 6.453 1 94.88 121 ARG A CA 1
ATOM 926 C C . ARG A 1 121 ? 10.734 -9.906 7.562 1 94.88 121 ARG A C 1
ATOM 928 O O . ARG A 1 121 ? 10.031 -9.117 8.203 1 94.88 121 ARG A O 1
ATOM 935 N N . PRO A 1 122 ? 10.789 -11.203 7.844 1 96.44 122 PRO A N 1
ATOM 936 C CA . PRO A 1 122 ? 9.844 -11.734 8.828 1 96.44 122 PRO A CA 1
ATOM 937 C C . PRO A 1 122 ? 10.164 -11.305 10.258 1 96.44 122 PRO A C 1
ATOM 939 O O . PRO A 1 122 ? 11.336 -11.273 10.648 1 96.44 122 PRO A O 1
ATOM 942 N N . GLU A 1 123 ? 9.172 -10.953 10.992 1 95.94 123 GLU A N 1
ATOM 943 C CA . GLU A 1 123 ? 9.289 -10.711 12.422 1 95.94 123 GLU A CA 1
ATOM 944 C C . GLU A 1 123 ? 9.203 -12.008 13.219 1 95.94 123 GLU A C 1
ATOM 946 O O . GLU A 1 123 ? 9.727 -12.102 14.328 1 95.94 123 GLU A O 1
ATOM 951 N N . TYR A 1 124 ? 8.5 -12.984 12.656 1 97.25 124 TYR A N 1
ATOM 952 C CA . TYR A 1 124 ? 8.391 -14.328 13.211 1 97.25 124 TYR A CA 1
ATOM 953 C C . TYR A 1 124 ? 8.125 -15.352 12.109 1 97.25 124 TYR A C 1
ATOM 955 O O . TYR A 1 124 ? 7.758 -14.992 10.992 1 97.25 124 TYR A O 1
ATOM 963 N N . LEU A 1 125 ? 8.43 -16.641 12.445 1 97.75 125 LEU A N 1
ATOM 964 C CA . LEU A 1 125 ? 8.242 -17.734 11.516 1 97.75 125 LEU A CA 1
ATOM 965 C C . LEU A 1 125 ? 7.418 -18.859 12.141 1 97.75 125 LEU A C 1
ATOM 967 O O . LEU A 1 125 ? 7.512 -19.094 13.352 1 97.75 125 LEU A O 1
ATOM 971 N N . PRO A 1 126 ? 6.672 -19.516 11.422 1 98.44 126 PRO A N 1
ATOM 972 C CA . PRO A 1 126 ? 6.316 -19.172 10.047 1 98.44 126 PRO A CA 1
ATOM 973 C C . PRO A 1 126 ? 5.438 -17.922 9.953 1 98.44 126 PRO A C 1
ATOM 975 O O . PRO A 1 126 ? 4.805 -17.531 10.938 1 98.44 126 PRO A O 1
ATOM 978 N N . ILE A 1 127 ? 5.449 -17.297 8.828 1 98.69 127 ILE A N 1
ATOM 979 C CA . ILE A 1 127 ? 4.691 -16.078 8.57 1 98.69 127 ILE A CA 1
ATOM 980 C C . ILE A 1 127 ? 3.219 -16.422 8.352 1 98.69 127 ILE A C 1
ATOM 982 O O . ILE A 1 127 ? 2.877 -17.156 7.418 1 98.69 127 ILE A O 1
ATOM 986 N N . ASP A 1 128 ? 2.367 -16.016 9.203 1 98.56 128 ASP A N 1
ATOM 987 C CA . ASP A 1 128 ? 0.935 -16.172 8.969 1 98.56 128 ASP A CA 1
ATOM 988 C C . ASP A 1 128 ? 0.324 -14.891 8.398 1 98.56 128 ASP A C 1
ATOM 990 O O . ASP A 1 128 ? 1.041 -13.93 8.109 1 98.56 128 ASP A O 1
ATOM 994 N N . GLU A 1 129 ? -0.992 -14.875 8.156 1 98.38 129 GLU A N 1
ATOM 995 C CA . GLU A 1 129 ? -1.639 -13.773 7.453 1 98.38 129 GLU A CA 1
ATOM 996 C C . GLU A 1 129 ? -1.746 -12.539 8.344 1 98.38 129 GLU A C 1
ATOM 998 O O . GLU A 1 129 ? -2.029 -11.445 7.855 1 98.38 129 GLU A O 1
ATOM 1003 N N . ARG A 1 130 ? -1.497 -12.664 9.648 1 96 130 ARG A N 1
ATOM 1004 C CA . ARG A 1 130 ? -1.543 -11.531 10.562 1 96 130 ARG A CA 1
ATOM 1005 C C . ARG A 1 130 ? -0.201 -10.805 10.609 1 96 130 ARG A C 1
ATOM 1007 O O . ARG A 1 130 ? -0.09 -9.727 11.195 1 96 130 ARG A O 1
ATOM 1014 N N . HIS A 1 131 ? 0.816 -11.477 10.031 1 97.38 131 HIS A N 1
ATOM 1015 C CA . HIS A 1 131 ? 2.152 -10.891 10.008 1 97.38 131 HIS A CA 1
ATOM 1016 C C . HIS A 1 131 ? 2.139 -9.516 9.352 1 97.38 131 HIS A C 1
ATOM 1018 O O . HIS A 1 131 ? 1.446 -9.312 8.352 1 97.38 131 HIS A O 1
ATOM 1024 N N . PRO A 1 132 ? 2.943 -8.523 9.859 1 95.56 132 PRO A N 1
ATOM 1025 C CA . PRO A 1 132 ? 3.062 -7.234 9.188 1 95.56 132 PRO A CA 1
ATOM 1026 C C . PRO A 1 132 ? 3.525 -7.367 7.734 1 95.56 132 PRO A C 1
ATOM 1028 O O . PRO A 1 132 ? 4.25 -8.312 7.398 1 95.56 132 PRO A O 1
ATOM 1031 N N . THR A 1 133 ? 3.059 -6.457 6.895 1 97.56 133 THR A N 1
ATOM 1032 C CA . THR A 1 133 ? 3.455 -6.41 5.492 1 97.56 133 THR A CA 1
ATOM 1033 C C . THR A 1 133 ? 4.398 -5.238 5.234 1 97.56 133 THR A C 1
ATOM 1035 O O . THR A 1 133 ? 4 -4.078 5.348 1 97.56 133 THR A O 1
ATOM 1038 N N . ALA A 1 134 ? 5.633 -5.531 4.969 1 96.31 134 ALA A N 1
ATOM 1039 C CA . ALA A 1 134 ? 6.684 -4.539 4.738 1 96.31 134 ALA A CA 1
ATOM 1040 C C . ALA A 1 134 ? 7.512 -4.898 3.508 1 96.31 134 ALA A C 1
ATOM 1042 O O . ALA A 1 134 ? 8.719 -5.125 3.611 1 96.31 134 ALA A O 1
ATOM 1043 N N . PRO A 1 135 ? 6.824 -4.812 2.32 1 97 135 PRO A N 1
ATOM 1044 C CA . PRO A 1 135 ? 7.531 -5.207 1.098 1 97 135 PRO A CA 1
ATOM 1045 C C . PRO A 1 135 ? 8.789 -4.379 0.851 1 97 135 PRO A C 1
ATOM 1047 O O . PRO A 1 135 ? 8.82 -3.184 1.153 1 97 135 PRO A O 1
ATOM 1050 N N . GLN A 1 136 ? 9.766 -4.996 0.222 1 94.5 136 GLN A N 1
ATOM 1051 C CA . GLN A 1 136 ? 11.062 -4.359 -0.002 1 94.5 136 GLN A CA 1
ATOM 1052 C C . GLN A 1 136 ? 11.352 -4.215 -1.493 1 94.5 136 GLN A C 1
ATOM 1054 O O . GLN A 1 136 ? 12.492 -3.941 -1.885 1 94.5 136 GLN A O 1
ATOM 1059 N N . VAL A 1 137 ? 10.375 -4.484 -2.344 1 95.94 137 VAL A N 1
ATOM 1060 C CA . VAL A 1 137 ? 10.477 -4.301 -3.787 1 95.94 137 VAL A CA 1
ATOM 1061 C C . VAL A 1 137 ? 9.172 -3.711 -4.324 1 95.94 137 VAL A C 1
ATOM 1063 O O . VAL A 1 137 ? 8.109 -3.896 -3.729 1 95.94 137 VAL A O 1
ATOM 1066 N N . SER A 1 138 ? 9.281 -2.959 -5.465 1 98 138 SER A N 1
ATOM 1067 C CA . SER A 1 138 ? 8.109 -2.32 -6.051 1 98 138 SER A CA 1
ATOM 1068 C C . SER A 1 138 ? 7.012 -3.34 -6.336 1 98 138 SER A C 1
ATOM 1070 O O . SER A 1 138 ? 5.836 -3.088 -6.062 1 98 138 SER A O 1
ATOM 1072 N N . TYR A 1 139 ? 7.41 -4.516 -6.879 1 97.56 139 TYR A N 1
ATOM 1073 C CA . TYR A 1 139 ? 6.488 -5.613 -7.156 1 97.56 139 TYR A CA 1
ATOM 1074 C C . TYR A 1 139 ? 5.629 -5.922 -5.938 1 97.56 139 TYR A C 1
ATOM 1076 O O . TYR A 1 139 ? 4.402 -6.008 -6.043 1 97.56 139 TYR A O 1
ATOM 1084 N N . GLY A 1 140 ? 6.219 -6.086 -4.758 1 98.25 140 GLY A N 1
ATOM 1085 C CA . GLY A 1 140 ? 5.516 -6.367 -3.516 1 98.25 140 GLY A CA 1
ATOM 1086 C C . GLY A 1 140 ? 4.629 -5.223 -3.061 1 98.25 140 GLY A C 1
ATOM 1087 O O . GLY A 1 140 ? 3.523 -5.445 -2.564 1 98.25 140 GLY A O 1
ATOM 1088 N N . ILE A 1 141 ? 5.105 -3.986 -3.189 1 98.75 141 ILE A N 1
ATOM 1089 C CA . ILE A 1 141 ? 4.34 -2.807 -2.803 1 98.75 141 ILE A CA 1
ATOM 1090 C C . ILE A 1 141 ? 3.076 -2.711 -3.654 1 98.75 141 ILE A C 1
ATOM 1092 O O . ILE A 1 141 ? 1.984 -2.473 -3.133 1 98.75 141 ILE A O 1
ATOM 1096 N N . THR A 1 142 ? 3.234 -2.908 -4.941 1 98.75 142 THR A N 1
ATOM 1097 C CA . THR A 1 142 ? 2.109 -2.838 -5.871 1 98.75 142 THR A CA 1
ATOM 1098 C C . THR A 1 142 ? 1.09 -3.934 -5.566 1 98.75 142 THR A C 1
ATOM 1100 O O . THR A 1 142 ? -0.114 -3.672 -5.523 1 98.75 142 THR A O 1
ATOM 1103 N N . LYS A 1 143 ? 1.558 -5.148 -5.348 1 98.81 143 LYS A N 1
ATOM 1104 C CA . LYS A 1 143 ? 0.646 -6.234 -5.004 1 98.81 143 LYS A CA 1
ATOM 1105 C C . LYS A 1 143 ? -0.109 -5.934 -3.713 1 98.81 143 LYS A C 1
ATOM 1107 O O . LYS A 1 143 ? -1.312 -6.188 -3.617 1 98.81 143 LYS A O 1
ATOM 1112 N N . LEU A 1 144 ? 0.61 -5.43 -2.74 1 98.81 144 LEU A N 1
ATOM 1113 C CA . LEU A 1 144 ? -0.033 -5.086 -1.477 1 98.81 144 LEU A CA 1
ATOM 1114 C C . LEU A 1 144 ? -1.084 -4 -1.678 1 98.81 144 LEU A C 1
ATOM 1116 O O . LEU A 1 144 ? -2.17 -4.066 -1.097 1 98.81 144 LEU A O 1
ATOM 1120 N N . ALA A 1 145 ? -0.758 -2.982 -2.449 1 98.88 145 ALA A N 1
ATOM 1121 C CA . ALA A 1 145 ? -1.729 -1.934 -2.746 1 98.88 145 ALA A CA 1
ATOM 1122 C C . ALA A 1 145 ? -2.963 -2.508 -3.438 1 98.88 145 ALA A C 1
ATOM 1124 O O . ALA A 1 145 ? -4.094 -2.139 -3.109 1 98.88 145 ALA A O 1
ATOM 1125 N N . ILE A 1 146 ? -2.734 -3.4 -4.379 1 98.88 146 ILE A N 1
ATOM 1126 C CA . ILE A 1 146 ? -3.85 -4.035 -5.074 1 98.88 146 ILE A CA 1
ATOM 1127 C C . ILE A 1 146 ? -4.719 -4.793 -4.074 1 98.88 146 ILE A C 1
ATOM 1129 O O . ILE A 1 146 ? -5.949 -4.727 -4.137 1 98.88 146 ILE A O 1
ATOM 1133 N N . GLU A 1 147 ? -4.098 -5.551 -3.141 1 98.88 147 GLU A N 1
ATOM 1134 C CA . GLU A 1 147 ? -4.855 -6.242 -2.102 1 98.88 147 GLU A CA 1
ATOM 1135 C C . GLU A 1 147 ? -5.793 -5.281 -1.373 1 98.88 147 GLU A C 1
ATOM 1137 O O . GLU A 1 147 ? -6.969 -5.59 -1.167 1 98.88 147 GLU A O 1
ATOM 1142 N N . LYS A 1 148 ? -5.215 -4.152 -0.959 1 98.75 148 LYS A N 1
ATOM 1143 C CA . LYS A 1 148 ? -5.992 -3.18 -0.193 1 98.75 148 LYS A CA 1
ATOM 1144 C C . LYS A 1 148 ? -7.156 -2.635 -1.015 1 98.75 148 LYS A C 1
ATOM 1146 O O . LYS A 1 148 ? -8.258 -2.467 -0.498 1 98.75 148 LYS A O 1
ATOM 1151 N N . TYR A 1 149 ? -6.969 -2.348 -2.283 1 98.75 149 TYR A N 1
ATOM 1152 C CA . TYR A 1 149 ? -8.039 -1.838 -3.135 1 98.75 149 TYR A CA 1
ATOM 1153 C C . TYR A 1 149 ? -9.109 -2.898 -3.357 1 98.75 149 TYR A C 1
ATOM 1155 O O . TYR A 1 149 ? -10.297 -2.582 -3.426 1 98.75 149 TYR A O 1
ATOM 1163 N N . LEU A 1 150 ? -8.641 -4.16 -3.543 1 98.81 150 LEU A N 1
ATOM 1164 C CA . LEU A 1 150 ? -9.609 -5.242 -3.664 1 98.81 150 LEU A CA 1
ATOM 1165 C C . LEU A 1 150 ? -10.555 -5.262 -2.465 1 98.81 150 LEU A C 1
ATOM 1167 O O . LEU A 1 150 ? -11.773 -5.352 -2.629 1 98.81 150 LEU A O 1
ATOM 1171 N N . LEU A 1 151 ? -10.016 -5.203 -1.299 1 98.12 151 LEU A N 1
ATOM 1172 C CA . LEU A 1 151 ? -10.812 -5.211 -0.075 1 98.12 151 LEU A CA 1
ATOM 1173 C C . LEU A 1 151 ? -11.695 -3.969 0.006 1 98.12 151 LEU A C 1
ATOM 1175 O O . LEU A 1 151 ? -12.828 -4.039 0.489 1 98.12 151 LEU A O 1
ATOM 1179 N N . LEU A 1 152 ? -11.188 -2.814 -0.434 1 97.12 152 LEU A N 1
ATOM 1180 C CA . LEU A 1 152 ? -11.984 -1.592 -0.473 1 97.12 152 LEU A CA 1
ATOM 1181 C C . LEU A 1 152 ? -13.195 -1.762 -1.381 1 97.12 152 LEU A C 1
ATOM 1183 O O . LEU A 1 152 ? -14.305 -1.37 -1.019 1 97.12 152 LEU A O 1
ATOM 1187 N N . PHE A 1 153 ? -12.984 -2.336 -2.566 1 97.56 153 PHE A N 1
ATOM 1188 C CA . PHE A 1 153 ? -14.078 -2.525 -3.516 1 97.56 153 PHE A CA 1
ATOM 1189 C C . PHE A 1 153 ? -15.086 -3.533 -2.984 1 97.56 153 PHE A C 1
ATOM 1191 O O . PHE A 1 153 ? -16.281 -3.426 -3.264 1 97.56 153 PHE A O 1
ATOM 1198 N N . GLU A 1 154 ? -14.586 -4.543 -2.246 1 97.44 154 GLU A N 1
ATOM 1199 C CA . GLU A 1 154 ? -15.516 -5.441 -1.558 1 97.44 154 GLU A CA 1
ATOM 1200 C C . GLU A 1 154 ? -16.422 -4.672 -0.599 1 97.44 154 GLU A C 1
ATOM 1202 O O . GLU A 1 154 ? -17.641 -4.867 -0.595 1 97.44 154 GLU A O 1
ATOM 1207 N N . GLN A 1 155 ? -15.836 -3.801 0.131 1 94.31 155 GLN A N 1
ATOM 1208 C CA . GLN A 1 155 ? -16.562 -3.018 1.12 1 94.31 155 GLN A CA 1
ATOM 1209 C C . GLN A 1 155 ? -17.547 -2.061 0.447 1 94.31 155 GLN A C 1
ATOM 1211 O O . GLN A 1 155 ? -18.703 -1.933 0.88 1 94.31 155 GLN A O 1
ATOM 1216 N N . MET A 1 156 ? -17.109 -1.432 -0.61 1 94.06 156 MET A N 1
ATOM 1217 C CA . MET A 1 156 ? -17.875 -0.352 -1.23 1 94.06 156 MET A CA 1
ATOM 1218 C C . MET A 1 156 ? -18.938 -0.908 -2.176 1 94.06 156 MET A C 1
ATOM 1220 O O . MET A 1 156 ? -20.016 -0.334 -2.307 1 94.06 156 MET A O 1
ATOM 1224 N N . HIS A 1 157 ? -18.609 -2.002 -2.852 1 96 157 HIS A N 1
ATOM 1225 C CA . HIS A 1 157 ? -19.438 -2.396 -3.982 1 96 157 HIS A CA 1
ATOM 1226 C C . HIS A 1 157 ? -19.938 -3.834 -3.83 1 96 157 HIS A C 1
ATOM 1228 O O . HIS A 1 157 ? -20.703 -4.324 -4.664 1 96 157 HIS A O 1
ATOM 1234 N N . GLY A 1 158 ? -19.453 -4.531 -2.826 1 96.12 158 GLY A N 1
ATOM 1235 C CA . GLY A 1 158 ? -19.953 -5.859 -2.533 1 96.12 158 GLY A CA 1
ATOM 1236 C C . GLY A 1 158 ? -19.281 -6.949 -3.346 1 96.12 158 GLY A C 1
ATOM 1237 O O . GLY A 1 158 ? -19.734 -8.102 -3.346 1 96.12 158 GLY A O 1
ATOM 1238 N N . ILE A 1 159 ? -18.219 -6.695 -4.102 1 97.12 159 ILE A N 1
ATOM 1239 C CA . ILE A 1 159 ? -17.469 -7.707 -4.836 1 97.12 159 ILE A CA 1
ATOM 1240 C C . ILE A 1 159 ? -16.75 -8.633 -3.854 1 97.12 159 ILE A C 1
ATOM 1242 O O . ILE A 1 159 ? -15.922 -8.195 -3.062 1 97.12 159 ILE A O 1
ATOM 1246 N N . LYS A 1 160 ? -17.094 -9.922 -3.83 1 98.19 160 LYS A N 1
ATOM 1247 C CA . LYS A 1 160 ? -16.391 -10.883 -2.979 1 98.19 160 LYS A CA 1
ATOM 1248 C C . LYS A 1 160 ? -14.945 -11.078 -3.441 1 98.19 160 LYS A C 1
ATOM 1250 O O . LYS A 1 160 ? -14.703 -11.445 -4.594 1 98.19 160 LYS A O 1
ATOM 1255 N N . THR A 1 161 ? -14.047 -10.789 -2.539 1 98.25 161 THR A N 1
ATOM 1256 C CA . THR A 1 161 ? -12.633 -10.852 -2.9 1 98.25 161 THR A CA 1
ATOM 1257 C C . THR A 1 161 ? -11.914 -11.922 -2.092 1 98.25 161 THR A C 1
ATOM 1259 O O . THR A 1 161 ? -12.172 -12.086 -0.898 1 98.25 161 THR A O 1
ATOM 1262 N N . THR A 1 162 ? -11.102 -12.711 -2.738 1 98.81 162 THR A N 1
ATOM 1263 C CA . THR A 1 162 ? -10.141 -13.594 -2.086 1 98.81 162 THR A CA 1
ATOM 1264 C C . THR A 1 162 ? -8.742 -13.391 -2.66 1 98.81 162 THR A C 1
ATOM 1266 O O . THR A 1 162 ? -8.562 -13.367 -3.879 1 98.81 162 THR A O 1
ATOM 1269 N N . ILE A 1 163 ? -7.82 -13.164 -1.805 1 98.94 163 ILE A N 1
ATOM 1270 C CA . ILE A 1 163 ? -6.422 -12.898 -2.131 1 98.94 163 ILE A CA 1
ATOM 1271 C C . ILE A 1 163 ? -5.562 -14.086 -1.701 1 98.94 163 ILE A C 1
ATOM 1273 O O . ILE A 1 163 ? -5.594 -14.492 -0.537 1 98.94 163 ILE A O 1
ATOM 1277 N N . LEU A 1 164 ? -4.867 -14.656 -2.625 1 98.94 164 LEU A N 1
ATOM 1278 C CA . LEU A 1 164 ? -3.963 -15.766 -2.316 1 98.94 164 LEU A CA 1
ATOM 1279 C C . LEU A 1 164 ? -2.51 -15.305 -2.375 1 98.94 164 LEU A C 1
ATOM 1281 O O . LEU A 1 164 ? -2.002 -14.969 -3.447 1 98.94 164 LEU A O 1
ATOM 1285 N N . ARG A 1 165 ? -1.888 -15.203 -1.222 1 98.88 165 ARG A N 1
ATOM 1286 C CA . ARG A 1 165 ? -0.457 -14.938 -1.116 1 98.88 165 ARG A CA 1
ATOM 1287 C C . ARG A 1 165 ? 0.351 -16.219 -1.293 1 98.88 165 ARG A C 1
ATOM 1289 O O . ARG A 1 165 ? 0.556 -16.969 -0.334 1 98.88 165 ARG A O 1
ATOM 1296 N N . VAL A 1 166 ? 0.835 -16.359 -2.488 1 98.75 166 VAL A N 1
ATOM 1297 C CA . VAL A 1 166 ? 1.456 -17.625 -2.871 1 98.75 166 VAL A CA 1
ATOM 1298 C C . VAL A 1 166 ? 2.953 -17.578 -2.572 1 98.75 166 VAL A C 1
ATOM 1300 O O . VAL A 1 166 ? 3.619 -16.578 -2.863 1 98.75 166 VAL A O 1
ATOM 1303 N N . ALA A 1 167 ? 3.414 -18.641 -1.961 1 98 167 ALA A N 1
ATOM 1304 C CA . ALA A 1 167 ? 4.855 -18.766 -1.753 1 98 167 ALA A CA 1
ATOM 1305 C C . ALA A 1 167 ? 5.598 -18.875 -3.084 1 98 167 ALA A C 1
ATOM 1307 O O . ALA A 1 167 ? 5.266 -18.172 -4.043 1 98 167 ALA A O 1
ATOM 1308 N N . ASN A 1 168 ? 6.715 -19.625 -3.201 1 96.88 168 ASN A N 1
ATOM 1309 C CA . ASN A 1 168 ? 7.516 -19.75 -4.414 1 96.88 168 ASN A CA 1
ATOM 1310 C C . ASN A 1 168 ? 7.082 -20.953 -5.242 1 96.88 168 ASN A C 1
ATOM 1312 O O . ASN A 1 168 ? 7.621 -22.062 -5.078 1 96.88 168 ASN A O 1
ATOM 1316 N N . PRO A 1 169 ? 6.176 -20.734 -6.156 1 97.38 169 PRO A N 1
ATOM 1317 C CA . PRO A 1 169 ? 5.68 -21.859 -6.941 1 97.38 169 PRO A CA 1
ATOM 1318 C C . PRO A 1 169 ? 6.703 -22.375 -7.957 1 97.38 169 PRO A C 1
ATOM 1320 O O . PRO A 1 169 ? 7.484 -21.578 -8.492 1 97.38 169 PRO A O 1
ATOM 1323 N N . PHE A 1 170 ? 6.73 -23.656 -8.188 1 96.75 170 PHE A N 1
ATOM 1324 C CA . PHE A 1 170 ? 7.535 -24.297 -9.219 1 96.75 170 PHE A CA 1
ATOM 1325 C C . PHE A 1 170 ? 6.797 -25.484 -9.828 1 96.75 170 PHE A C 1
ATOM 1327 O O . PHE A 1 170 ? 5.902 -26.062 -9.203 1 96.75 170 PHE A O 1
ATOM 1334 N N . GLY A 1 171 ? 7.094 -25.797 -11.023 1 96.69 171 GLY A N 1
ATOM 1335 C CA . GLY A 1 171 ? 6.422 -26.906 -11.672 1 96.69 171 GLY A CA 1
ATOM 1336 C C . GLY A 1 171 ? 6.609 -26.922 -13.172 1 96.69 171 GLY A C 1
ATOM 1337 O O . GLY A 1 171 ? 7.438 -26.188 -13.711 1 96.69 171 GLY A O 1
ATOM 1338 N N . GLU A 1 172 ? 5.848 -27.781 -13.828 1 93.31 172 GLU A N 1
ATOM 1339 C CA . GLU A 1 172 ? 5.898 -27.922 -15.281 1 93.31 172 GLU A CA 1
ATOM 1340 C C . GLU A 1 172 ? 5.449 -26.641 -15.984 1 93.31 172 GLU A C 1
ATOM 1342 O O . GLU A 1 172 ? 4.621 -25.906 -15.453 1 93.31 172 GLU A O 1
ATOM 1347 N N . ARG A 1 173 ? 5.977 -26.344 -17.156 1 91.06 173 ARG A N 1
ATOM 1348 C CA . ARG A 1 173 ? 5.609 -25.25 -18.047 1 91.06 173 ARG A CA 1
ATOM 1349 C C . ARG A 1 173 ? 6.168 -23.922 -17.531 1 91.06 173 ARG A C 1
ATOM 1351 O O . ARG A 1 173 ? 5.895 -22.859 -18.109 1 91.06 173 ARG A O 1
ATOM 1358 N N . GLN A 1 174 ? 6.887 -24 -16.391 1 91.25 174 GLN A N 1
ATOM 1359 C CA . GLN A 1 174 ? 7.566 -22.781 -15.969 1 91.25 174 GLN A CA 1
ATOM 1360 C C . GLN A 1 174 ? 8.695 -22.422 -16.922 1 91.25 174 GLN A C 1
ATOM 1362 O O . GLN A 1 174 ? 9.523 -23.266 -17.266 1 91.25 174 GLN A O 1
ATOM 1367 N N . ARG A 1 175 ? 8.602 -21.219 -17.438 1 78 175 ARG A N 1
ATOM 1368 C CA . ARG A 1 175 ? 9.594 -20.797 -18.406 1 78 175 ARG A CA 1
ATOM 1369 C C . ARG A 1 175 ? 10.961 -20.625 -17.766 1 78 175 ARG A C 1
ATOM 1371 O O . ARG A 1 175 ? 11.086 -19.984 -16.719 1 78 175 ARG A O 1
ATOM 1378 N N . ILE A 1 176 ? 11.891 -21.266 -18.328 1 64.81 176 ILE A N 1
ATOM 1379 C CA . ILE A 1 176 ? 13.266 -21.312 -17.844 1 64.81 176 ILE A CA 1
ATOM 1380 C C . ILE A 1 176 ? 13.93 -19.953 -18.031 1 64.81 176 ILE A C 1
ATOM 1382 O O . ILE A 1 176 ? 14.695 -19.5 -17.172 1 64.81 176 ILE A O 1
ATOM 1386 N N . GLU A 1 177 ? 13.594 -19.312 -19.156 1 55.19 177 GLU A N 1
ATOM 1387 C CA . GLU A 1 177 ? 14.305 -18.078 -19.547 1 55.19 177 GLU A CA 1
ATOM 1388 C C . GLU A 1 177 ? 13.945 -16.922 -18.609 1 55.19 177 GLU A C 1
ATOM 1390 O O . GLU A 1 177 ? 14.664 -15.93 -18.562 1 55.19 177 GLU A O 1
ATOM 1395 N N . THR A 1 178 ? 12.836 -17.078 -17.953 1 49.56 178 THR A N 1
ATOM 1396 C CA . THR A 1 178 ? 12.383 -15.914 -17.203 1 49.56 178 THR A CA 1
ATOM 1397 C C . THR A 1 178 ? 13.086 -15.836 -15.844 1 49.56 178 THR A C 1
ATOM 1399 O O . THR A 1 178 ? 13 -14.82 -15.148 1 49.56 178 THR A O 1
ATOM 1402 N N . ALA A 1 179 ? 14.188 -16.594 -15.75 1 49.94 179 ALA A N 1
ATOM 1403 C CA . ALA A 1 179 ? 15.047 -16.531 -14.57 1 49.94 179 ALA A CA 1
ATOM 1404 C C . ALA A 1 179 ? 14.219 -16.422 -13.297 1 49.94 179 ALA A C 1
ATOM 1406 O O . ALA A 1 179 ? 14.695 -15.922 -12.273 1 49.94 179 ALA A O 1
ATOM 1407 N N . GLN A 1 180 ? 12.852 -16.766 -13.414 1 63.34 180 GLN A N 1
ATOM 1408 C CA . GLN A 1 180 ? 12.094 -16.609 -12.18 1 63.34 180 GLN A CA 1
ATOM 1409 C C . GLN A 1 180 ? 11.984 -17.938 -11.43 1 63.34 180 GLN A C 1
ATOM 1411 O O . GLN A 1 180 ? 11.758 -18.984 -12.039 1 63.34 180 GLN A O 1
ATOM 1416 N N . GLY A 1 181 ? 12.508 -18.016 -10.281 1 82.81 181 GLY A N 1
ATOM 1417 C CA . GLY A 1 181 ? 12.367 -19.109 -9.328 1 82.81 181 GLY A CA 1
ATOM 1418 C C . GLY A 1 181 ? 13.609 -19.969 -9.219 1 82.81 181 GLY A C 1
ATOM 1419 O O . GLY A 1 181 ? 14.102 -20.484 -10.227 1 82.81 181 GLY A O 1
ATOM 1420 N N . ALA A 1 182 ? 14.055 -20.156 -8.242 1 88.25 182 ALA A N 1
ATOM 1421 C CA . ALA A 1 182 ? 15.32 -20.828 -7.957 1 88.25 182 ALA A CA 1
ATOM 1422 C C . ALA A 1 182 ? 15.273 -22.297 -8.414 1 88.25 182 ALA A C 1
ATOM 1424 O O . ALA A 1 182 ? 16.219 -22.781 -9.031 1 88.25 182 ALA A O 1
ATOM 1425 N N . VAL A 1 183 ? 14.156 -23 -8.297 1 92.75 183 VAL A N 1
ATOM 1426 C CA . VAL A 1 183 ? 14.062 -24.422 -8.602 1 92.75 183 VAL A CA 1
ATOM 1427 C C . VAL A 1 183 ? 14.25 -24.656 -10.102 1 92.75 183 VAL A C 1
ATOM 1429 O O . VAL A 1 183 ? 15.102 -25.438 -10.516 1 92.75 183 VAL A O 1
ATOM 1432 N N . SER A 1 184 ? 13.484 -23.922 -10.875 1 90.12 184 SER A N 1
ATOM 1433 C CA . SER A 1 184 ? 13.531 -24.094 -12.328 1 90.12 184 SER A CA 1
ATOM 1434 C C . SER A 1 184 ? 14.875 -23.625 -12.891 1 90.12 184 SER A C 1
ATOM 1436 O O . SER A 1 184 ? 15.438 -24.281 -13.773 1 90.12 184 SER A O 1
ATOM 1438 N N . ALA A 1 185 ? 15.375 -22.516 -12.367 1 90.25 185 ALA A N 1
ATOM 1439 C CA . ALA A 1 185 ? 16.656 -22 -12.828 1 90.25 185 ALA A CA 1
ATOM 1440 C C . ALA A 1 185 ? 17.781 -22.969 -12.516 1 90.25 185 ALA A C 1
ATOM 1442 O O . ALA A 1 185 ? 18.641 -23.234 -13.367 1 90.25 185 ALA A O 1
ATOM 1443 N N . PHE A 1 186 ? 17.797 -23.531 -11.359 1 93.38 186 PHE A N 1
ATOM 1444 C CA . PHE A 1 186 ? 18.812 -24.484 -10.938 1 93.38 186 PHE A CA 1
ATOM 1445 C C . PHE A 1 186 ? 18.734 -25.766 -11.75 1 93.38 186 PHE A C 1
ATOM 1447 O O . PHE A 1 186 ? 19.75 -26.297 -12.18 1 93.38 186 PHE A O 1
ATOM 1454 N N . LEU A 1 187 ? 17.562 -26.25 -11.93 1 92.62 187 LEU A N 1
ATOM 1455 C CA . LEU A 1 187 ? 17.359 -27.469 -12.688 1 92.62 187 LEU A CA 1
ATOM 1456 C C . LEU A 1 187 ? 17.859 -27.328 -14.117 1 92.62 187 LEU A C 1
ATOM 1458 O O . LEU A 1 187 ? 18.516 -28.219 -14.648 1 92.62 187 LEU A O 1
ATOM 1462 N N . HIS A 1 188 ? 17.531 -26.203 -14.68 1 89.44 188 HIS A N 1
ATOM 1463 C CA . HIS A 1 188 ? 17.969 -25.938 -16.047 1 89.44 188 HIS A CA 1
ATOM 1464 C C . HIS A 1 188 ? 19.5 -25.953 -16.141 1 89.44 188 HIS A C 1
ATOM 1466 O O . HIS A 1 188 ? 20.062 -26.578 -17.047 1 89.44 188 HIS A O 1
ATOM 1472 N N . ARG A 1 189 ? 20.125 -25.297 -15.281 1 91.88 189 ARG A N 1
ATOM 1473 C CA . ARG A 1 189 ? 21.578 -25.25 -15.273 1 91.88 189 ARG A CA 1
ATOM 1474 C C . ARG A 1 189 ? 22.172 -26.625 -15.008 1 91.88 189 ARG A C 1
ATOM 1476 O O . ARG A 1 189 ? 23.125 -27.031 -15.688 1 91.88 189 ARG A O 1
ATOM 1483 N N . ALA A 1 190 ? 21.656 -27.328 -14.102 1 92.5 190 ALA A N 1
ATOM 1484 C CA . ALA A 1 190 ? 22.156 -28.641 -13.734 1 92.5 190 ALA A CA 1
ATOM 1485 C C . ALA A 1 190 ? 22.031 -29.625 -14.891 1 92.5 190 ALA A C 1
ATOM 1487 O O . ALA A 1 190 ? 22.969 -30.391 -15.172 1 92.5 190 ALA A O 1
ATOM 1488 N N . LEU A 1 191 ? 20.922 -29.594 -15.539 1 90.56 191 LEU A N 1
ATOM 1489 C CA . LEU A 1 191 ? 20.656 -30.516 -16.641 1 90.56 191 LEU A CA 1
ATOM 1490 C C . LEU A 1 191 ? 21.516 -30.172 -17.859 1 90.56 191 LEU A C 1
ATOM 1492 O O . LEU A 1 191 ? 21.781 -31.031 -18.688 1 90.56 191 LEU A O 1
ATOM 1496 N N . SER A 1 192 ? 21.922 -28.922 -17.938 1 90 192 SER A N 1
ATOM 1497 C CA . SER A 1 192 ? 22.734 -28.453 -19.062 1 90 192 SER A CA 1
ATOM 1498 C C . SER A 1 192 ? 24.219 -28.547 -18.719 1 90 192 SER A C 1
ATOM 1500 O O . SER A 1 192 ? 25.062 -28.109 -19.5 1 90 192 SER A O 1
ATOM 1502 N N . GLY A 1 193 ? 24.5 -28.953 -17.609 1 91.56 193 GLY A N 1
ATOM 1503 C CA . GLY A 1 193 ? 25.891 -29.078 -17.188 1 91.56 193 GLY A CA 1
ATOM 1504 C C . GLY A 1 193 ? 26.547 -27.75 -16.875 1 91.56 193 GLY A C 1
ATOM 1505 O O . GLY A 1 193 ? 27.766 -27.609 -17 1 91.56 193 GLY A O 1
ATOM 1506 N N . GLN A 1 194 ? 25.766 -26.812 -16.609 1 94.31 194 GLN A N 1
ATOM 1507 C CA . GLN A 1 194 ? 26.266 -25.484 -16.281 1 94.31 194 GLN A CA 1
ATOM 1508 C C . GLN A 1 194 ? 26.312 -25.266 -14.766 1 94.31 194 GLN A C 1
ATOM 1510 O O . GLN A 1 194 ? 25.484 -25.828 -14.039 1 94.31 194 GLN A O 1
ATOM 1515 N N . PRO A 1 195 ? 27.25 -24.469 -14.32 1 96 195 PRO A N 1
ATOM 1516 C CA . PRO A 1 195 ? 27.297 -24.188 -12.883 1 96 195 PRO A CA 1
ATOM 1517 C C . PRO A 1 195 ? 26.109 -23.359 -12.406 1 96 195 PRO A C 1
ATOM 1519 O O . PRO A 1 195 ? 25.531 -22.578 -13.18 1 96 195 PRO A O 1
ATOM 1522 N N . ILE A 1 196 ? 25.703 -23.547 -11.18 1 94.81 196 ILE A N 1
ATOM 1523 C CA . ILE A 1 196 ? 24.672 -22.75 -10.523 1 94.81 196 ILE A CA 1
ATOM 1524 C C . ILE A 1 196 ? 25.312 -21.594 -9.758 1 94.81 196 ILE A C 1
ATOM 1526 O O . ILE A 1 196 ? 26.25 -21.812 -8.977 1 94.81 196 ILE A O 1
ATOM 1530 N N . GLU A 1 197 ? 24.844 -20.422 -9.992 1 92.88 197 GLU A N 1
ATOM 1531 C CA . GLU A 1 197 ? 25.312 -19.266 -9.25 1 92.88 197 GLU A CA 1
ATOM 1532 C C . GLU A 1 197 ? 24.469 -19.016 -8.008 1 92.88 197 GLU A C 1
ATOM 1534 O O . GLU A 1 197 ? 23.234 -18.906 -8.102 1 92.88 197 GLU A O 1
ATOM 1539 N N . ILE A 1 198 ? 25.094 -19 -6.895 1 93.25 198 ILE A N 1
ATOM 1540 C CA . ILE A 1 198 ? 24.422 -18.734 -5.625 1 93.25 198 ILE A CA 1
ATOM 1541 C C . ILE A 1 198 ? 24.891 -17.406 -5.047 1 93.25 198 ILE A C 1
ATOM 1543 O O . ILE A 1 198 ? 26.078 -17.25 -4.727 1 93.25 198 ILE A O 1
ATOM 1547 N N . TRP A 1 199 ? 24.031 -16.5 -5.008 1 88.81 199 TRP A N 1
ATOM 1548 C CA . TRP A 1 199 ? 24.359 -15.227 -4.383 1 88.81 199 TRP A CA 1
ATOM 1549 C C . TRP A 1 199 ? 24.297 -15.328 -2.861 1 88.81 199 TRP A C 1
ATOM 1551 O O . TRP A 1 199 ? 23.234 -15.656 -2.299 1 88.81 199 TRP A O 1
ATOM 1561 N N . GLY A 1 200 ? 25.391 -15 -2.193 1 91.25 200 GLY A N 1
ATOM 1562 C CA . GLY A 1 200 ? 25.5 -15.219 -0.759 1 91.25 200 GLY A CA 1
ATOM 1563 C C . GLY A 1 200 ? 26.094 -16.562 -0.404 1 91.25 200 GLY A C 1
ATOM 1564 O O . GLY A 1 200 ? 26.906 -17.109 -1.158 1 91.25 200 GLY A O 1
ATOM 1565 N N . ASP A 1 201 ? 25.75 -17.047 0.786 1 93.88 201 ASP A N 1
ATOM 1566 C CA . ASP A 1 201 ? 26.375 -18.281 1.271 1 93.88 201 ASP A CA 1
ATOM 1567 C C . ASP A 1 201 ? 25.453 -19.469 1.079 1 93.88 201 ASP A C 1
ATOM 1569 O O . ASP A 1 201 ? 25.734 -20.562 1.58 1 93.88 201 ASP A O 1
ATOM 1573 N N . GLY A 1 202 ? 24.328 -19.203 0.429 1 94.62 202 GLY A N 1
ATOM 1574 C CA . GLY A 1 202 ? 23.422 -20.281 0.086 1 94.62 202 GLY A CA 1
ATOM 1575 C C . GLY A 1 202 ? 22.469 -20.641 1.203 1 94.62 202 GLY A C 1
ATOM 1576 O O . GLY A 1 202 ? 21.688 -21.578 1.082 1 94.62 202 GLY A O 1
ATOM 1577 N N . THR A 1 203 ? 22.484 -19.797 2.242 1 95.25 203 THR A N 1
ATOM 1578 C CA . THR A 1 203 ? 21.656 -20.109 3.395 1 95.25 203 THR A CA 1
ATOM 1579 C C . THR A 1 203 ? 20.266 -19.469 3.244 1 95.25 203 THR A C 1
ATOM 1581 O O . THR A 1 203 ? 19.359 -19.75 4.027 1 95.25 203 THR A O 1
ATOM 1584 N N . ALA A 1 204 ? 20.109 -18.609 2.168 1 94.94 204 ALA A N 1
ATOM 1585 C CA . ALA A 1 204 ? 18.797 -18.047 1.914 1 94.94 204 ALA A CA 1
ATOM 1586 C C . ALA A 1 204 ? 17.734 -19.141 1.808 1 94.94 204 ALA A C 1
ATOM 1588 O O . ALA A 1 204 ? 17.938 -20.141 1.101 1 94.94 204 ALA A O 1
ATOM 1589 N N . THR A 1 205 ? 16.688 -19.016 2.584 1 97.19 205 THR A N 1
ATOM 1590 C CA . THR A 1 205 ? 15.672 -20.062 2.727 1 97.19 205 THR A CA 1
ATOM 1591 C C . THR A 1 205 ? 14.32 -19.562 2.223 1 97.19 205 THR A C 1
ATOM 1593 O O . THR A 1 205 ? 13.875 -18.484 2.578 1 97.19 205 THR A O 1
ATOM 1596 N N . ARG A 1 206 ? 13.703 -20.344 1.344 1 97.38 206 ARG A N 1
ATOM 1597 C CA . ARG A 1 206 ? 12.391 -20.031 0.804 1 97.38 206 ARG A CA 1
ATOM 1598 C C . ARG A 1 206 ? 11.43 -21.203 0.969 1 97.38 206 ARG A C 1
ATOM 1600 O O . ARG A 1 206 ? 11.867 -22.344 1.146 1 97.38 206 ARG A O 1
ATOM 1607 N N . ASP A 1 207 ? 10.195 -20.922 1.013 1 98.31 207 ASP A N 1
ATOM 1608 C CA . ASP A 1 207 ? 9.094 -21.875 0.973 1 98.31 207 ASP A CA 1
ATOM 1609 C C . ASP A 1 207 ? 8.672 -22.172 -0.466 1 98.31 207 ASP A C 1
ATOM 1611 O O . ASP A 1 207 ? 7.992 -21.359 -1.098 1 98.31 207 ASP A O 1
ATOM 1615 N N . TYR A 1 208 ? 9.117 -23.344 -1.021 1 98.12 208 TYR A N 1
ATOM 1616 C CA . TYR A 1 208 ? 8.758 -23.734 -2.375 1 98.12 208 TYR A CA 1
ATOM 1617 C C . TYR A 1 208 ? 7.484 -24.578 -2.375 1 98.12 208 TYR A C 1
ATOM 1619 O O . TYR A 1 208 ? 7.309 -25.453 -1.522 1 98.12 208 TYR A O 1
ATOM 1627 N N . ILE A 1 209 ? 6.605 -24.297 -3.316 1 98.56 209 ILE A N 1
ATOM 1628 C CA . ILE A 1 209 ? 5.34 -25.016 -3.389 1 98.56 209 ILE A CA 1
ATOM 1629 C C . ILE A 1 209 ? 5.09 -25.484 -4.824 1 98.56 209 ILE A C 1
ATOM 1631 O O . ILE A 1 209 ? 5.32 -24.719 -5.773 1 98.56 209 ILE A O 1
ATOM 1635 N N . TYR A 1 210 ? 4.688 -26.719 -4.945 1 98.62 210 TYR A N 1
ATOM 1636 C CA . TYR A 1 210 ? 4.469 -27.312 -6.262 1 98.62 210 TYR A CA 1
ATOM 1637 C C . TYR A 1 210 ? 3.225 -26.719 -6.922 1 98.62 210 TYR A C 1
ATOM 1639 O O . TYR A 1 210 ? 2.229 -26.453 -6.25 1 98.62 210 TYR A O 1
ATOM 1647 N N . ILE A 1 211 ? 3.256 -26.578 -8.203 1 98.25 211 ILE A N 1
ATOM 1648 C CA . ILE A 1 211 ? 2.291 -25.797 -8.977 1 98.25 211 ILE A CA 1
ATOM 1649 C C . ILE A 1 211 ? 0.911 -26.438 -8.875 1 98.25 211 ILE A C 1
ATOM 1651 O O . ILE A 1 211 ? -0.107 -25.75 -8.852 1 98.25 211 ILE A O 1
ATOM 1655 N N . SER A 1 212 ? 0.813 -27.781 -8.805 1 98.69 212 SER A N 1
ATOM 1656 C CA . SER A 1 212 ? -0.486 -28.438 -8.719 1 98.69 212 SER A CA 1
ATOM 1657 C C . SER A 1 212 ? -1.198 -28.094 -7.418 1 98.69 212 SER A C 1
ATOM 1659 O O . SER A 1 212 ? -2.428 -28.016 -7.375 1 98.69 212 SER A O 1
ATOM 1661 N N . ASP A 1 213 ? -0.42 -27.906 -6.332 1 98.88 213 ASP A N 1
ATOM 1662 C CA . ASP A 1 213 ? -1.001 -27.516 -5.051 1 98.88 213 ASP A CA 1
ATOM 1663 C C . ASP A 1 213 ? -1.541 -26.078 -5.105 1 98.88 213 ASP A C 1
ATOM 1665 O O . ASP A 1 213 ? -2.574 -25.781 -4.508 1 98.88 213 ASP A O 1
ATOM 1669 N N . VAL A 1 214 ? -0.835 -25.219 -5.801 1 98.88 214 VAL A N 1
ATOM 1670 C CA . VAL A 1 214 ? -1.313 -23.859 -6.012 1 98.88 214 VAL A CA 1
ATOM 1671 C C . VAL A 1 214 ? -2.627 -23.891 -6.789 1 98.88 214 VAL A C 1
ATOM 1673 O O . VAL A 1 214 ? -3.588 -23.203 -6.422 1 98.88 214 VAL A O 1
ATOM 1676 N N . ALA A 1 215 ? -2.656 -24.688 -7.871 1 98.88 215 ALA A N 1
ATOM 1677 C CA . ALA A 1 215 ? -3.859 -24.797 -8.688 1 98.88 215 ALA A CA 1
ATOM 1678 C C . ALA A 1 215 ? -5.039 -25.297 -7.855 1 98.88 215 ALA A C 1
ATOM 1680 O O . ALA A 1 215 ? -6.164 -24.812 -8.008 1 98.88 215 ALA A O 1
ATOM 1681 N N . ASP A 1 216 ? -4.746 -26.234 -6.988 1 98.88 216 ASP A N 1
ATOM 1682 C CA . ASP A 1 216 ? -5.793 -26.781 -6.125 1 98.88 216 ASP A CA 1
ATOM 1683 C C . ASP A 1 216 ? -6.336 -25.703 -5.184 1 98.88 216 ASP A C 1
ATOM 1685 O O . ASP A 1 216 ? -7.535 -25.672 -4.891 1 98.88 216 ASP A O 1
ATOM 1689 N N . ALA A 1 217 ? -5.465 -24.875 -4.641 1 98.94 217 ALA A N 1
ATOM 1690 C CA . ALA A 1 217 ? -5.898 -23.781 -3.781 1 98.94 217 ALA A CA 1
ATOM 1691 C C . ALA A 1 217 ? -6.859 -22.859 -4.516 1 98.94 217 ALA A C 1
ATOM 1693 O O . ALA A 1 217 ? -7.883 -22.438 -3.963 1 98.94 217 ALA A O 1
ATOM 1694 N N . PHE A 1 218 ? -6.578 -22.484 -5.75 1 98.88 218 PHE A N 1
ATOM 1695 C CA . PHE A 1 218 ? -7.457 -21.641 -6.547 1 98.88 218 PHE A CA 1
ATOM 1696 C C . PHE A 1 218 ? -8.805 -22.312 -6.77 1 98.88 218 PHE A C 1
ATOM 1698 O O . PHE A 1 218 ? -9.852 -21.672 -6.688 1 98.88 218 PHE A O 1
ATOM 1705 N N . ALA A 1 219 ? -8.789 -23.609 -7.082 1 98.75 219 ALA A N 1
ATOM 1706 C CA . ALA A 1 219 ? -10.031 -24.359 -7.285 1 98.75 219 ALA A CA 1
ATOM 1707 C C . ALA A 1 219 ? -10.906 -24.297 -6.039 1 98.75 219 ALA A C 1
ATOM 1709 O O . ALA A 1 219 ? -12.125 -24.094 -6.137 1 98.75 219 ALA A O 1
ATOM 1710 N N . ARG A 1 220 ? -10.281 -24.469 -4.871 1 98.62 220 ARG A N 1
ATOM 1711 C CA . ARG A 1 220 ? -11.023 -24.406 -3.615 1 98.62 220 ARG A CA 1
ATOM 1712 C C . ARG A 1 220 ? -11.586 -23.016 -3.383 1 98.62 220 ARG A C 1
ATOM 1714 O O . ARG A 1 220 ? -12.688 -22.859 -2.848 1 98.62 220 ARG A O 1
ATOM 1721 N N . THR A 1 221 ? -10.852 -22.031 -3.758 1 98.56 221 THR A N 1
ATOM 1722 C CA . THR A 1 221 ? -11.242 -20.641 -3.547 1 98.56 221 THR A CA 1
ATOM 1723 C C . THR A 1 221 ? -12.453 -20.281 -4.402 1 98.56 221 THR A C 1
ATOM 1725 O O . THR A 1 221 ? -13.297 -19.484 -3.998 1 98.56 221 THR A O 1
ATOM 1728 N N . VAL A 1 222 ? -12.562 -20.875 -5.605 1 98.12 222 VAL A N 1
ATOM 1729 C CA . VAL A 1 222 ? -13.672 -20.625 -6.523 1 98.12 222 VAL A CA 1
ATOM 1730 C C . VAL A 1 222 ? -15 -20.891 -5.816 1 98.12 222 VAL A C 1
ATOM 1732 O O . VAL A 1 222 ? -15.969 -20.156 -6.012 1 98.12 222 VAL A O 1
ATOM 1735 N N . THR A 1 223 ? -15.016 -21.859 -4.898 1 96.62 223 THR A N 1
ATOM 1736 C CA . THR A 1 223 ? -16.266 -22.234 -4.25 1 96.62 223 THR A CA 1
ATOM 1737 C C . THR A 1 223 ? -16.328 -21.688 -2.828 1 96.62 223 THR A C 1
ATOM 1739 O O . THR A 1 223 ? -17.328 -21.875 -2.129 1 96.62 223 THR A O 1
ATOM 1742 N N . TYR A 1 224 ? -15.305 -21.078 -2.346 1 98.12 224 TYR A N 1
ATOM 1743 C CA . TYR A 1 224 ? -15.234 -20.578 -0.978 1 98.12 224 TYR A CA 1
ATOM 1744 C C . TYR A 1 224 ? -16.109 -19.344 -0.805 1 98.12 224 TYR A C 1
ATOM 1746 O O . TYR A 1 224 ? -16 -18.391 -1.586 1 98.12 224 TYR A O 1
ATOM 1754 N N . GLU A 1 225 ? -16.969 -19.312 0.215 1 96.69 225 GLU A N 1
ATOM 1755 C CA . GLU A 1 225 ? -17.859 -18.188 0.511 1 96.69 225 GLU A CA 1
ATOM 1756 C C . GLU A 1 225 ? -17.672 -17.703 1.949 1 96.69 225 GLU A C 1
ATOM 1758 O O . GLU A 1 225 ? -18.516 -16.969 2.467 1 96.69 225 GLU A O 1
ATOM 1763 N N . GLY A 1 226 ? -16.578 -18.203 2.582 1 97.44 226 GLY A N 1
ATOM 1764 C CA . GLY A 1 226 ? -16.328 -17.828 3.967 1 97.44 226 GLY A CA 1
ATOM 1765 C C . GLY A 1 226 ? -15.891 -16.391 4.133 1 97.44 226 GLY A C 1
ATOM 1766 O O . GLY A 1 226 ? -15.797 -15.648 3.15 1 97.44 226 GLY A O 1
ATOM 1767 N N . PRO A 1 227 ? -15.633 -15.914 5.352 1 96.69 227 PRO A N 1
ATOM 1768 C CA . PRO A 1 227 ? -15.422 -14.492 5.664 1 96.69 227 PRO A CA 1
ATOM 1769 C C . PRO A 1 227 ? -13.969 -14.062 5.457 1 96.69 227 PRO A C 1
ATOM 1771 O O . PRO A 1 227 ? 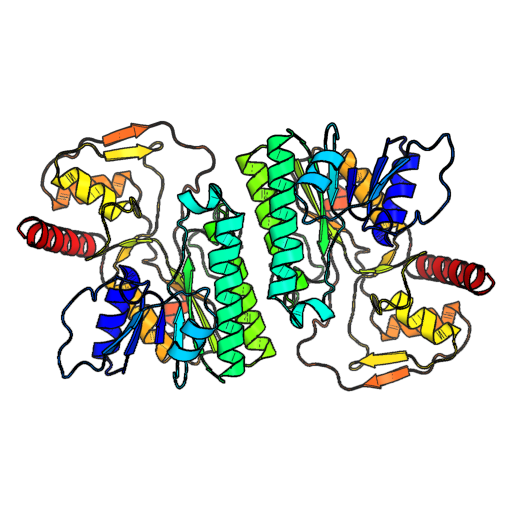-13.68 -12.867 5.418 1 96.69 227 PRO A O 1
ATOM 1774 N N . GLN A 1 228 ? -13.07 -15.008 5.336 1 97.81 228 GLN A N 1
ATOM 1775 C CA . GLN A 1 228 ? -11.664 -14.641 5.199 1 97.81 228 GLN A CA 1
ATOM 1776 C C . GLN A 1 228 ? -11.344 -14.219 3.768 1 97.81 228 GLN A C 1
ATOM 1778 O O . GLN A 1 228 ? -11.875 -14.789 2.812 1 97.81 228 GLN A O 1
ATOM 1783 N N . SER A 1 229 ? -10.492 -13.219 3.656 1 98.06 229 SER A N 1
ATOM 1784 C CA . SER A 1 229 ? -10.234 -12.695 2.32 1 98.06 229 SER A CA 1
ATOM 1785 C C . SER A 1 229 ? -8.789 -12.961 1.897 1 98.06 229 SER A C 1
ATOM 1787 O O . SER A 1 229 ? -8.469 -12.914 0.709 1 98.06 229 SER A O 1
ATOM 1789 N N . VAL A 1 230 ? -7.891 -13.188 2.82 1 98.75 230 VAL A N 1
ATOM 1790 C CA . VAL A 1 230 ? -6.469 -13.328 2.52 1 98.75 230 VAL A CA 1
ATOM 1791 C C . VAL A 1 230 ? -5.961 -14.672 3.025 1 98.75 230 VAL A C 1
ATOM 1793 O O . VAL A 1 230 ? -6.168 -15.023 4.191 1 98.75 230 VAL A O 1
ATOM 1796 N N . PHE A 1 231 ? -5.32 -15.43 2.15 1 98.88 231 PHE A N 1
ATOM 1797 C CA . PHE A 1 231 ? -4.777 -16.734 2.521 1 98.88 231 PHE A CA 1
ATOM 1798 C C . PHE A 1 231 ? -3.336 -16.875 2.045 1 98.88 231 PHE A C 1
ATOM 1800 O O . PHE A 1 231 ? -3.012 -16.5 0.916 1 98.88 231 PHE A O 1
ATOM 1807 N N . ASN A 1 232 ? -2.516 -17.375 2.918 1 98.88 232 ASN A N 1
ATOM 1808 C CA . ASN A 1 232 ? -1.233 -17.922 2.482 1 98.88 232 ASN A CA 1
ATOM 1809 C C . ASN A 1 232 ? -1.397 -19.297 1.83 1 98.88 232 ASN A C 1
ATOM 1811 O O . ASN A 1 232 ? -2.117 -20.156 2.346 1 98.88 232 ASN A O 1
ATOM 1815 N N . ILE A 1 233 ? -0.807 -19.438 0.685 1 98.94 233 ILE A N 1
ATOM 1816 C CA . ILE A 1 233 ? -0.72 -20.719 0.002 1 98.94 233 ILE A CA 1
ATOM 1817 C C . ILE A 1 233 ? 0.74 -21.156 -0.096 1 98.94 233 ILE A C 1
ATOM 1819 O O . ILE A 1 233 ? 1.502 -20.609 -0.902 1 98.94 233 ILE A O 1
ATOM 1823 N N . SER A 1 234 ? 1.123 -22.094 0.709 1 98.81 234 SER A N 1
ATOM 1824 C CA . SER A 1 234 ? 2.525 -22.469 0.888 1 98.81 234 SER A CA 1
ATOM 1825 C C . SER A 1 234 ? 2.676 -23.953 1.211 1 98.81 234 SER A C 1
ATOM 1827 O O . SER A 1 234 ? 1.684 -24.641 1.442 1 98.81 234 SER A O 1
ATOM 1829 N N . SER A 1 235 ? 3.914 -24.422 1.124 1 98.5 235 SER A N 1
ATOM 1830 C CA . SER A 1 235 ? 4.207 -25.766 1.626 1 98.5 235 SER A CA 1
ATOM 1831 C C . SER A 1 235 ? 4.293 -25.781 3.148 1 98.5 235 SER A C 1
ATOM 1833 O O . SER A 1 235 ? 4.062 -26.812 3.779 1 98.5 235 SER A O 1
ATOM 1835 N N . GLY A 1 236 ? 4.672 -24.641 3.717 1 98.31 236 GLY A N 1
ATOM 1836 C CA . GLY A 1 236 ? 4.863 -24.547 5.152 1 98.31 236 GLY A CA 1
ATOM 1837 C C . GLY A 1 236 ? 6.254 -24.938 5.602 1 98.31 236 GLY A C 1
ATOM 1838 O O . GLY A 1 236 ? 6.562 -24.906 6.793 1 98.31 236 GLY A O 1
ATOM 1839 N N . ALA A 1 237 ? 7.066 -25.266 4.652 1 97.94 237 ALA A N 1
ATOM 1840 C CA . ALA A 1 237 ? 8.422 -25.719 4.957 1 97.94 237 ALA A CA 1
ATOM 1841 C C . ALA A 1 237 ? 9.461 -24.875 4.227 1 97.94 237 ALA A C 1
ATOM 1843 O O . ALA A 1 237 ? 9.234 -24.438 3.098 1 97.94 237 ALA A O 1
ATOM 1844 N N . GLY A 1 238 ? 10.586 -24.688 4.918 1 98.19 238 GLY A N 1
ATOM 1845 C CA . GLY A 1 238 ? 11.688 -23.938 4.328 1 98.19 238 GLY A CA 1
ATOM 1846 C C . GLY A 1 238 ? 12.766 -24.812 3.736 1 98.19 238 GLY A C 1
ATOM 1847 O O . GLY A 1 238 ? 13.07 -25.875 4.281 1 98.19 238 GLY A O 1
ATOM 1848 N N . THR A 1 239 ? 13.312 -24.375 2.613 1 98.25 239 THR A N 1
ATOM 1849 C CA . THR A 1 239 ? 14.453 -25.016 1.966 1 98.25 239 THR A CA 1
ATOM 1850 C C . THR A 1 239 ? 15.5 -23.984 1.558 1 98.25 239 THR A C 1
ATOM 1852 O O . THR A 1 239 ? 15.188 -23.016 0.858 1 98.25 239 THR A O 1
ATOM 1855 N N . SER A 1 240 ? 16.703 -24.172 2.031 1 97.88 240 SER A N 1
ATOM 1856 C CA . SER A 1 240 ? 17.781 -23.266 1.64 1 97.88 240 SER A CA 1
ATOM 1857 C C . SER A 1 240 ? 18.266 -23.562 0.227 1 97.88 240 SER A C 1
ATOM 1859 O O . SER A 1 240 ? 17.953 -24.625 -0.33 1 97.88 240 SER A O 1
ATOM 1861 N N . LEU A 1 241 ? 19.016 -22.609 -0.343 1 96.81 241 LEU A N 1
ATOM 1862 C CA . LEU A 1 241 ? 19.578 -22.828 -1.666 1 96.81 241 LEU A CA 1
ATOM 1863 C C . LEU A 1 241 ? 20.531 -24.016 -1.649 1 96.81 241 LEU A C 1
ATOM 1865 O O . LEU A 1 241 ? 20.562 -24.828 -2.588 1 96.81 241 LEU A O 1
ATOM 1869 N N . ASN A 1 242 ? 21.281 -24.156 -0.549 1 97.88 242 ASN A N 1
ATOM 1870 C CA . ASN A 1 242 ? 22.188 -25.281 -0.408 1 97.88 242 ASN A CA 1
ATOM 1871 C C . ASN A 1 242 ? 21.438 -26.609 -0.328 1 97.88 242 ASN A C 1
ATOM 1873 O O . ASN A 1 242 ? 21.844 -27.594 -0.941 1 97.88 242 ASN A O 1
ATOM 1877 N N . GLU A 1 243 ? 20.406 -26.594 0.44 1 98.19 243 GLU A N 1
ATOM 1878 C CA . GLU A 1 243 ? 19.578 -27.797 0.535 1 98.19 243 GLU A CA 1
ATOM 1879 C C . GLU A 1 243 ? 18.953 -28.141 -0.813 1 98.19 243 GLU A C 1
ATOM 1881 O O . GLU A 1 243 ? 18.828 -29.328 -1.158 1 98.19 243 GLU A O 1
ATOM 1886 N N . LEU A 1 244 ? 18.531 -27.141 -1.527 1 97.94 244 LEU A N 1
ATOM 1887 C CA . LEU A 1 244 ? 17.953 -27.344 -2.854 1 97.94 244 LEU A CA 1
ATOM 1888 C C . LEU A 1 244 ? 18.969 -27.984 -3.795 1 97.94 244 LEU A C 1
ATOM 1890 O O . LEU A 1 244 ? 18.641 -28.922 -4.52 1 97.94 244 LEU A O 1
ATOM 1894 N N . VAL A 1 245 ? 20.203 -27.5 -3.773 1 97.62 245 VAL A N 1
ATOM 1895 C CA . VAL A 1 245 ? 21.266 -28.047 -4.613 1 97.62 245 VAL A CA 1
ATOM 1896 C C . VAL A 1 245 ? 21.516 -29.5 -4.258 1 97.62 245 VAL A C 1
ATOM 1898 O O . VAL A 1 245 ? 21.609 -30.359 -5.145 1 97.62 245 VAL A O 1
ATOM 1901 N N . SER A 1 246 ? 21.594 -29.75 -2.99 1 98.12 246 SER A N 1
ATOM 1902 C CA . SER A 1 246 ? 21.812 -31.125 -2.533 1 98.12 246 SER A CA 1
ATOM 1903 C C . SER A 1 246 ? 20.703 -32.031 -3.02 1 98.12 246 SER A C 1
ATOM 1905 O O . SER A 1 246 ? 20.969 -33.156 -3.463 1 98.12 246 SER A O 1
ATOM 1907 N N . LEU A 1 247 ? 19.5 -31.578 -2.885 1 97.81 247 LEU A N 1
ATOM 1908 C CA . LEU A 1 247 ? 18.359 -32.344 -3.33 1 97.81 247 LEU A CA 1
ATOM 1909 C C . LEU A 1 247 ? 18.422 -32.625 -4.828 1 97.81 247 LEU A C 1
ATOM 1911 O O . LEU A 1 247 ? 18.125 -33.75 -5.277 1 97.81 247 LEU A O 1
ATOM 1915 N N . LEU A 1 248 ? 18.781 -31.641 -5.609 1 97.19 248 LEU A N 1
ATOM 1916 C CA . LEU A 1 248 ? 18.906 -31.781 -7.055 1 97.19 248 LEU A CA 1
ATOM 1917 C C . LEU A 1 248 ? 19.984 -32.812 -7.402 1 97.19 248 LEU A C 1
ATOM 1919 O O . LEU A 1 248 ? 19.812 -33.625 -8.312 1 97.19 248 LEU A O 1
ATOM 1923 N N . GLU A 1 249 ? 21.094 -32.75 -6.688 1 97.81 249 GLU A N 1
ATOM 1924 C CA . GLU A 1 249 ? 22.172 -33.719 -6.91 1 97.81 249 GLU A CA 1
ATOM 1925 C C . GLU A 1 249 ? 21.703 -35.156 -6.664 1 97.81 249 GLU A C 1
ATOM 1927 O O . GLU A 1 249 ? 22.031 -36.062 -7.434 1 97.81 249 GLU A O 1
ATOM 1932 N N . GLU A 1 250 ? 20.938 -35.281 -5.629 1 98 250 GLU A N 1
ATOM 1933 C CA . GLU A 1 250 ? 20.406 -36.625 -5.305 1 98 250 GLU A CA 1
ATOM 1934 C C . GLU A 1 250 ? 19.484 -37.125 -6.406 1 98 250 GLU A C 1
ATOM 1936 O O . GLU A 1 250 ? 19.547 -38.281 -6.797 1 98 250 GLU A O 1
ATOM 1941 N N . ILE A 1 251 ? 18.609 -36.281 -6.875 1 97.12 251 ILE A N 1
ATOM 1942 C CA . ILE A 1 251 ? 17.594 -36.656 -7.852 1 97.12 251 ILE A CA 1
ATOM 1943 C C . ILE A 1 251 ? 18.234 -36.938 -9.203 1 97.12 251 ILE A C 1
ATOM 1945 O O . ILE A 1 251 ? 17.875 -37.875 -9.898 1 97.12 251 ILE A O 1
ATOM 1949 N N . LEU A 1 252 ? 19.266 -36.125 -9.562 1 95.94 252 LEU A N 1
ATOM 1950 C CA . LEU A 1 252 ? 19.875 -36.219 -10.883 1 95.94 252 LEU A CA 1
ATOM 1951 C C . LEU A 1 252 ? 21 -37.25 -10.906 1 95.94 252 LEU A C 1
ATOM 1953 O O . LEU A 1 252 ? 21.422 -37.688 -11.977 1 95.94 252 LEU A O 1
ATOM 1957 N N . GLY A 1 253 ? 21.578 -37.5 -9.727 1 96 253 GLY A N 1
ATOM 1958 C CA . GLY A 1 253 ? 22.578 -38.531 -9.617 1 96 253 GLY A CA 1
ATOM 1959 C C . GLY A 1 253 ? 23.984 -38.062 -9.953 1 96 253 GLY A C 1
ATOM 1960 O O . GLY A 1 253 ? 24.844 -38.844 -10.328 1 96 253 GLY A O 1
ATOM 1961 N N . HIS A 1 254 ? 24.203 -36.781 -10.031 1 95.12 254 HIS A N 1
ATOM 1962 C CA . HIS A 1 254 ? 25.547 -36.25 -10.258 1 95.12 254 HIS A CA 1
ATOM 1963 C C . HIS A 1 254 ? 25.75 -34.938 -9.484 1 95.12 254 HIS A C 1
ATOM 1965 O O . HIS A 1 254 ? 24.781 -34.312 -9.078 1 95.12 254 HIS A O 1
ATOM 1971 N N . THR A 1 255 ? 26.969 -34.594 -9.258 1 96.31 255 THR A N 1
ATOM 1972 C CA . THR A 1 255 ? 27.328 -33.375 -8.539 1 96.31 255 THR A CA 1
ATOM 1973 C C . THR A 1 255 ? 27.109 -32.125 -9.422 1 96.31 255 THR A C 1
ATOM 1975 O O . THR A 1 255 ? 27.312 -32.188 -10.633 1 96.31 255 THR A O 1
ATOM 1978 N N . ILE A 1 256 ? 26.656 -31.094 -8.797 1 96.44 256 ILE A N 1
ATOM 1979 C CA . ILE A 1 256 ? 26.406 -29.828 -9.484 1 96.44 256 ILE A CA 1
ATOM 1980 C C . ILE A 1 256 ? 27.438 -28.797 -9.031 1 96.44 256 ILE A C 1
ATOM 1982 O O . ILE A 1 256 ? 27.641 -28.594 -7.832 1 96.44 256 ILE A O 1
ATOM 1986 N N . GLU A 1 257 ? 28.125 -28.172 -9.93 1 97.06 257 GLU A N 1
ATOM 1987 C CA . GLU A 1 257 ? 29.062 -27.094 -9.602 1 97.06 257 GLU A CA 1
ATOM 1988 C C . GLU A 1 257 ? 28.328 -25.844 -9.156 1 97.06 257 GLU A C 1
ATOM 1990 O O . GLU A 1 257 ? 27.422 -25.375 -9.844 1 97.06 257 GLU A O 1
ATOM 1995 N N . CYS A 1 258 ? 28.625 -25.359 -7.992 1 96.69 258 CYS A N 1
ATOM 1996 C CA . CYS A 1 258 ? 28.047 -24.125 -7.465 1 96.69 258 CYS A CA 1
ATOM 1997 C C . CYS A 1 258 ? 29.094 -23.031 -7.348 1 96.69 258 CYS A C 1
ATOM 1999 O O . CYS A 1 258 ? 30.203 -23.281 -6.887 1 96.69 258 CYS A O 1
ATOM 2001 N N . ARG A 1 259 ? 28.766 -21.875 -7.875 1 96.44 259 ARG A N 1
ATOM 2002 C CA . ARG A 1 259 ? 29.594 -20.688 -7.715 1 96.44 259 ARG A CA 1
ATOM 2003 C C . ARG A 1 259 ? 28.938 -19.688 -6.766 1 96.44 259 ARG A C 1
ATOM 2005 O O . ARG A 1 259 ? 27.875 -19.156 -7.066 1 96.44 259 ARG A O 1
ATOM 2012 N N . TYR A 1 260 ? 29.609 -19.422 -5.68 1 94.94 260 TYR A N 1
ATOM 2013 C CA . TYR A 1 260 ? 29.078 -18.5 -4.684 1 94.94 260 TYR A CA 1
ATOM 2014 C C . TYR A 1 260 ? 29.562 -17.078 -4.949 1 94.94 260 TYR A C 1
ATOM 2016 O O . TYR A 1 260 ? 30.75 -16.844 -5.152 1 94.94 260 TYR A O 1
ATOM 2024 N N . LEU A 1 261 ? 28.625 -16.219 -5.098 1 92.19 261 LEU A N 1
ATOM 2025 C CA . LEU A 1 261 ? 28.891 -14.805 -5.355 1 92.19 261 LEU A CA 1
ATOM 2026 C C . LEU A 1 261 ? 28.531 -13.953 -4.145 1 92.19 261 LEU A C 1
ATOM 2028 O O . LEU A 1 261 ? 27.828 -14.414 -3.238 1 92.19 261 LEU A O 1
ATOM 2032 N N . SER A 1 262 ? 29.031 -12.719 -4.105 1 88.19 262 SER A N 1
ATOM 2033 C CA . SER A 1 262 ? 28.719 -11.828 -2.988 1 88.19 262 SER A CA 1
ATOM 2034 C C . SER A 1 262 ? 27.234 -11.516 -2.924 1 88.19 262 SER A C 1
ATOM 2036 O O . SER A 1 262 ? 26.594 -11.297 -3.957 1 88.19 262 SER A O 1
ATOM 2038 N N . GLY A 1 263 ? 26.672 -11.719 -1.822 1 77 263 GLY A N 1
ATOM 2039 C CA . GLY A 1 263 ? 25.266 -11.43 -1.62 1 77 263 GLY A CA 1
ATOM 2040 C C . GLY A 1 263 ? 24.984 -9.953 -1.384 1 77 263 GLY A C 1
ATOM 2041 O O . GLY A 1 263 ? 25.906 -9.188 -1.104 1 77 263 GLY A O 1
ATOM 2042 N N . ARG A 1 264 ? 23.75 -9.625 -1.768 1 66.94 264 ARG A N 1
ATOM 2043 C CA . ARG A 1 264 ? 23.328 -8.273 -1.397 1 66.94 264 ARG A CA 1
ATOM 2044 C C . ARG A 1 264 ? 22.75 -8.242 0.01 1 66.94 264 ARG A C 1
ATOM 2046 O O . ARG A 1 264 ? 21.922 -9.094 0.362 1 66.94 264 ARG A O 1
ATOM 2053 N N . SER A 1 265 ? 23.188 -7.348 0.925 1 62.53 265 SER A N 1
ATOM 2054 C CA . SER A 1 265 ? 22.875 -7.238 2.346 1 62.53 265 SER A CA 1
ATOM 2055 C C . SER A 1 265 ? 21.375 -7.051 2.564 1 62.53 265 SER A C 1
ATOM 2057 O O . SER A 1 265 ? 20.859 -7.344 3.645 1 62.53 265 SER A O 1
ATOM 2059 N N . PHE A 1 266 ? 20.641 -6.758 1.505 1 65.75 266 PHE A N 1
ATOM 2060 C CA . PHE A 1 266 ? 19.281 -6.348 1.817 1 65.75 266 PHE A CA 1
ATOM 2061 C C . PHE A 1 266 ? 18.281 -7.41 1.387 1 65.75 266 PHE A C 1
ATOM 2063 O O . PHE A 1 266 ? 17.078 -7.297 1.668 1 65.75 266 PHE A O 1
ATOM 2070 N N . ASP A 1 267 ? 18.766 -8.484 1.039 1 77.25 267 ASP A N 1
ATOM 2071 C CA . ASP A 1 267 ? 17.844 -9.523 0.605 1 77.25 267 ASP A CA 1
ATOM 2072 C C . ASP A 1 267 ? 17.203 -10.227 1.802 1 77.25 267 ASP A C 1
ATOM 2074 O O . ASP A 1 267 ? 17.859 -10.445 2.822 1 77.25 267 ASP A O 1
ATOM 2078 N N . VAL A 1 268 ? 15.922 -10.469 1.722 1 84.94 268 VAL A N 1
ATOM 2079 C CA . VAL A 1 268 ? 15.234 -11.281 2.719 1 84.94 268 VAL A CA 1
ATOM 2080 C C . VAL A 1 268 ? 15.891 -12.656 2.818 1 84.94 268 VAL A C 1
ATOM 2082 O O . VAL A 1 268 ? 16.031 -13.359 1.815 1 84.94 268 VAL A O 1
ATOM 2085 N N . GLN A 1 269 ? 16.281 -13.047 3.994 1 91.19 269 GLN A N 1
ATOM 2086 C CA . GLN A 1 269 ? 17.062 -14.266 4.168 1 91.19 269 GLN A CA 1
ATOM 2087 C C . GLN A 1 269 ? 16.156 -15.484 4.281 1 91.19 269 GLN A C 1
ATOM 2089 O O . GLN A 1 269 ? 16.531 -16.578 3.846 1 91.19 269 GLN A O 1
ATOM 2094 N N . VAL A 1 270 ? 15.062 -15.297 4.961 1 96.25 270 VAL A N 1
ATOM 2095 C CA . VAL A 1 270 ? 14.172 -16.422 5.18 1 96.25 270 VAL A CA 1
ATOM 2096 C C . VAL A 1 270 ? 12.734 -16.016 4.918 1 96.25 270 VAL A C 1
ATOM 2098 O O . VAL A 1 270 ? 12.32 -14.914 5.285 1 96.25 270 VAL A O 1
ATOM 2101 N N . SER A 1 271 ? 11.984 -16.797 4.262 1 97.06 271 SER A N 1
ATOM 2102 C CA . SER A 1 271 ? 10.547 -16.625 4.039 1 97.06 271 SER A CA 1
ATOM 2103 C C . SER A 1 271 ? 9.836 -17.984 4.027 1 97.06 271 SER A C 1
ATOM 2105 O O . SER A 1 271 ? 10 -18.766 3.09 1 97.06 271 SER A O 1
ATOM 2107 N N . ILE A 1 272 ? 9.172 -18.312 5.07 1 98.69 272 ILE A N 1
ATOM 2108 C CA . ILE A 1 272 ? 8.359 -19.516 5.234 1 98.69 272 ILE A CA 1
ATOM 2109 C C . ILE A 1 272 ? 6.949 -19.125 5.688 1 98.69 272 ILE A C 1
ATOM 2111 O O . ILE A 1 272 ? 6.781 -18.469 6.707 1 98.69 272 ILE A O 1
ATOM 2115 N N . LEU A 1 273 ? 5.957 -19.5 4.977 1 98.81 273 LEU A N 1
ATOM 2116 C CA . LEU A 1 273 ? 4.594 -19.062 5.258 1 98.81 273 LEU A CA 1
ATOM 2117 C C . LEU A 1 273 ? 3.803 -20.172 5.945 1 98.81 273 LEU A C 1
ATOM 2119 O O . LEU A 1 273 ? 3.971 -21.359 5.621 1 98.81 273 LEU A O 1
ATOM 2123 N N . SER A 1 274 ? 2.975 -19.812 6.84 1 98.81 274 SER A N 1
ATOM 2124 C CA . SER A 1 274 ? 1.986 -20.719 7.41 1 98.81 274 SER A CA 1
ATOM 2125 C C . SER A 1 274 ? 0.753 -20.812 6.52 1 98.81 274 SER A C 1
ATOM 2127 O O . SER A 1 274 ? 0.251 -19.812 6.023 1 98.81 274 SER A O 1
ATOM 2129 N N . ASN A 1 275 ? 0.305 -22.031 6.281 1 98.75 275 ASN A N 1
ATOM 2130 C CA . ASN A 1 275 ? -0.911 -22.219 5.496 1 98.75 275 ASN A CA 1
ATOM 2131 C C . ASN A 1 275 ? -2.066 -22.703 6.363 1 98.75 275 ASN A C 1
ATOM 2133 O O . ASN A 1 275 ? -3.031 -23.281 5.852 1 98.75 275 ASN A O 1
ATOM 2137 N N . THR A 1 276 ? -1.986 -22.516 7.637 1 98.75 276 THR A N 1
ATOM 2138 C CA . THR A 1 276 ? -2.961 -23 8.609 1 98.75 276 THR A CA 1
ATOM 2139 C C . THR A 1 276 ? -4.352 -22.453 8.297 1 98.75 276 THR A C 1
ATOM 2141 O O . THR A 1 276 ? -5.34 -23.188 8.352 1 98.75 276 THR A O 1
ATOM 2144 N N . LEU A 1 277 ? -4.496 -21.188 7.953 1 98.75 277 LEU A N 1
ATOM 2145 C CA . LEU A 1 277 ? -5.797 -20.578 7.695 1 98.75 277 LEU A CA 1
ATOM 2146 C C . LEU A 1 277 ? -6.477 -21.234 6.496 1 98.75 277 LEU A C 1
ATOM 2148 O O . LEU A 1 277 ? -7.68 -21.484 6.527 1 98.75 277 LEU A O 1
ATOM 2152 N N . ALA A 1 278 ? -5.719 -21.438 5.395 1 98.81 278 ALA A N 1
ATOM 2153 C CA . ALA A 1 278 ? -6.27 -22.109 4.219 1 98.81 278 ALA A CA 1
ATOM 2154 C C . ALA A 1 278 ? -6.777 -23.5 4.566 1 98.81 278 ALA A C 1
ATOM 2156 O O . ALA A 1 278 ? -7.816 -23.938 4.059 1 98.81 278 ALA A O 1
ATOM 2157 N N . GLN A 1 279 ? -5.996 -24.203 5.402 1 98.62 279 GLN A N 1
ATOM 2158 C CA . GLN A 1 279 ? -6.414 -25.516 5.855 1 98.62 279 GLN A CA 1
ATOM 2159 C C . GLN A 1 279 ? -7.723 -25.438 6.637 1 98.62 279 GLN A C 1
ATOM 2161 O O . GLN A 1 279 ? -8.641 -26.219 6.391 1 98.62 279 GLN A O 1
ATOM 2166 N N . GLN A 1 280 ? -7.84 -24.516 7.543 1 98.5 280 GLN A N 1
ATOM 2167 C CA . GLN A 1 280 ? -8.992 -24.391 8.43 1 98.5 280 GLN A CA 1
ATOM 2168 C C . GLN A 1 280 ? -10.234 -23.938 7.652 1 98.5 280 GLN A C 1
ATOM 2170 O O . GLN A 1 280 ? -11.328 -24.469 7.863 1 98.5 280 GLN A O 1
ATOM 2175 N N . GLU A 1 281 ? -10.125 -23.016 6.75 1 98.38 281 GLU A N 1
ATOM 2176 C CA . GLU A 1 281 ? -11.258 -22.359 6.098 1 98.38 281 GLU A CA 1
ATOM 2177 C C . GLU A 1 281 ? -11.688 -23.125 4.844 1 98.38 281 GLU A C 1
ATOM 2179 O O . GLU A 1 281 ? -12.875 -23.188 4.531 1 98.38 281 GLU A O 1
ATOM 2184 N N . MET A 1 282 ? -10.711 -23.703 4.121 1 98.19 282 MET A N 1
ATOM 2185 C CA . MET A 1 282 ? -11.023 -24.266 2.809 1 98.19 282 MET A CA 1
ATOM 2186 C C . MET A 1 282 ? -10.734 -25.75 2.758 1 98.19 282 MET A C 1
ATOM 2188 O O . MET A 1 282 ? -10.945 -26.406 1.73 1 98.19 282 MET A O 1
ATOM 2192 N N . GLY A 1 283 ? -10.156 -26.312 3.834 1 98.25 283 GLY A N 1
ATOM 2193 C CA . GLY A 1 283 ? -9.734 -27.703 3.816 1 98.25 283 GLY A CA 1
ATOM 2194 C C . GLY A 1 283 ? -8.578 -27.969 2.869 1 98.25 283 GLY A C 1
ATOM 2195 O O . GLY A 1 283 ? -8.43 -29.078 2.354 1 98.25 283 GLY A O 1
ATOM 2196 N N . TRP A 1 284 ? -7.848 -26.938 2.557 1 98.62 284 TRP A N 1
ATOM 2197 C CA . TRP A 1 284 ? -6.738 -27.047 1.612 1 98.62 284 TRP A CA 1
ATOM 2198 C C . TRP A 1 284 ? -5.438 -27.391 2.332 1 98.62 284 TRP A C 1
ATOM 2200 O O . TRP A 1 284 ? -5.156 -26.859 3.406 1 98.62 284 TRP A O 1
ATOM 2210 N N . MET A 1 285 ? -4.637 -28.25 1.791 1 98.19 285 MET A N 1
ATOM 2211 C CA . MET A 1 285 ? -3.277 -28.547 2.227 1 98.19 285 MET A CA 1
ATOM 2212 C C . MET A 1 285 ? -2.408 -28.969 1.046 1 98.19 285 MET A C 1
ATOM 2214 O O . MET A 1 285 ? -2.887 -29.625 0.12 1 98.19 285 MET A O 1
ATOM 2218 N N . PRO A 1 286 ? -1.142 -28.562 1.119 1 98.56 286 PRO A N 1
ATOM 2219 C CA . PRO A 1 286 ? -0.272 -29.062 0.048 1 98.56 286 PRO A CA 1
ATOM 2220 C C . PRO A 1 286 ? -0.136 -30.578 0.054 1 98.56 286 PRO A C 1
ATOM 2222 O O . PRO A 1 286 ? -0.084 -31.188 1.122 1 98.56 286 PRO A O 1
ATOM 2225 N N . LYS A 1 287 ? -0.047 -31.156 -1.134 1 98.44 287 LYS A N 1
ATOM 2226 C CA . LYS A 1 287 ? -0.042 -32.625 -1.226 1 98.44 287 LYS A CA 1
ATOM 2227 C C . LYS A 1 287 ? 1.273 -33.125 -1.808 1 98.44 287 LYS A C 1
ATOM 2229 O O . LYS A 1 287 ? 1.648 -34.281 -1.591 1 98.44 287 LYS A O 1
ATOM 2234 N N . VAL A 1 288 ? 1.973 -32.312 -2.572 1 98.62 288 VAL A N 1
ATOM 2235 C CA . VAL A 1 288 ? 3.156 -32.75 -3.295 1 98.62 288 VAL A CA 1
ATOM 2236 C C . VAL A 1 288 ? 4.414 -32.281 -2.578 1 98.62 288 VAL A C 1
ATOM 2238 O O . VAL A 1 288 ? 4.734 -31.078 -2.607 1 98.62 288 VAL A O 1
ATOM 2241 N N . PRO A 1 289 ? 5.141 -33.188 -1.966 1 98.31 289 PRO A N 1
ATOM 2242 C CA . PRO A 1 289 ? 6.41 -32.812 -1.347 1 98.31 289 PRO A CA 1
ATOM 2243 C C . PRO A 1 289 ? 7.414 -32.25 -2.357 1 98.31 289 PRO A C 1
ATOM 2245 O O . PRO A 1 289 ? 7.34 -32.594 -3.545 1 98.31 289 PRO A O 1
ATOM 2248 N N . LEU A 1 290 ? 8.406 -31.469 -1.834 1 98.44 290 LEU A N 1
ATOM 2249 C CA . LEU A 1 290 ? 9.383 -30.797 -2.676 1 98.44 290 LEU A CA 1
ATOM 2250 C C . LEU A 1 290 ? 10.102 -31.797 -3.584 1 98.44 290 LEU A C 1
ATOM 2252 O O . LEU A 1 290 ? 10.188 -31.578 -4.797 1 98.44 290 LEU A O 1
ATOM 2256 N N . ARG A 1 291 ? 10.578 -32.875 -3.031 1 98.25 291 ARG A N 1
ATOM 2257 C CA . ARG A 1 291 ? 11.32 -33.875 -3.801 1 98.25 291 ARG A CA 1
ATOM 2258 C C . ARG A 1 291 ? 10.484 -34.406 -4.953 1 98.25 291 ARG A C 1
ATOM 2260 O O . ARG A 1 291 ? 10.945 -34.469 -6.094 1 98.25 291 ARG A O 1
ATOM 2267 N N . GLU A 1 292 ? 9.234 -34.812 -4.641 1 98.5 292 GLU A N 1
ATOM 2268 C CA . GLU A 1 292 ? 8.336 -35.375 -5.656 1 98.5 292 GLU A CA 1
ATOM 2269 C C . GLU A 1 292 ? 8.047 -34.344 -6.75 1 98.5 292 GLU A C 1
ATOM 2271 O O . GLU A 1 292 ? 8.023 -34.688 -7.934 1 98.5 292 GLU A O 1
ATOM 2276 N N . GLY A 1 293 ? 7.785 -33.094 -6.355 1 98.31 293 GLY A N 1
ATOM 2277 C CA . GLY A 1 293 ? 7.574 -32.031 -7.332 1 98.31 293 GLY A CA 1
ATOM 2278 C C . GLY A 1 293 ? 8.75 -31.844 -8.281 1 98.31 293 GLY A C 1
ATOM 2279 O O . GLY A 1 293 ? 8.555 -31.719 -9.492 1 98.31 293 GLY A O 1
ATOM 2280 N N . ILE A 1 294 ? 9.953 -31.859 -7.727 1 97.31 294 ILE A N 1
ATOM 2281 C CA . ILE A 1 294 ? 11.164 -31.688 -8.531 1 97.31 294 ILE A CA 1
ATOM 2282 C C . ILE A 1 294 ? 11.312 -32.875 -9.5 1 97.31 294 ILE A C 1
ATOM 2284 O O . ILE A 1 294 ? 11.641 -32.656 -10.672 1 97.31 294 ILE A O 1
ATOM 2288 N N . GLU A 1 295 ? 11.047 -34.062 -9.031 1 97.75 295 GLU A N 1
ATOM 2289 C CA . GLU A 1 295 ? 11.117 -35.25 -9.891 1 97.75 295 GLU A CA 1
ATOM 2290 C C . GLU A 1 295 ? 10.141 -35.125 -11.062 1 97.75 295 GLU A C 1
ATOM 2292 O O . GLU A 1 295 ? 10.477 -35.5 -12.195 1 97.75 295 GLU A O 1
ATOM 2297 N N . ASN A 1 296 ? 8.945 -34.625 -10.758 1 97.06 296 ASN A N 1
ATOM 2298 C CA . ASN A 1 296 ? 7.957 -34.406 -11.812 1 97.06 296 ASN A CA 1
ATOM 2299 C C . ASN A 1 296 ? 8.461 -33.406 -12.852 1 97.06 296 ASN A C 1
ATOM 2301 O O . ASN A 1 296 ? 8.273 -33.625 -14.055 1 97.06 296 ASN A O 1
ATOM 2305 N N . VAL A 1 297 ? 9.102 -32.344 -12.398 1 95.25 297 VAL A N 1
ATOM 2306 C CA . VAL A 1 297 ? 9.602 -31.312 -13.289 1 95.25 297 VAL A CA 1
ATOM 2307 C C . VAL A 1 297 ? 10.734 -31.875 -14.148 1 95.25 297 VAL A C 1
ATOM 2309 O O . VAL A 1 297 ? 10.812 -31.594 -15.344 1 95.25 297 VAL A O 1
ATOM 2312 N N . VAL A 1 298 ? 11.625 -32.656 -13.539 1 94.19 298 VAL A N 1
ATOM 2313 C CA . VAL A 1 298 ? 12.734 -33.281 -14.258 1 94.19 298 VAL A CA 1
ATOM 2314 C C . VAL A 1 298 ? 12.195 -34.156 -15.391 1 94.19 298 VAL A C 1
ATOM 2316 O O . VAL A 1 298 ? 12.648 -34.062 -16.531 1 94.19 298 VAL A O 1
ATOM 2319 N N . LYS A 1 299 ? 11.195 -35 -15.062 1 94.75 299 LYS A N 1
ATOM 2320 C CA . LYS A 1 299 ? 10.578 -35.875 -16.062 1 94.75 299 LYS A CA 1
ATOM 2321 C C . LYS A 1 299 ? 9.992 -35.031 -17.203 1 94.75 299 LYS A C 1
ATOM 2323 O O . LYS A 1 299 ? 10.141 -35.406 -18.375 1 94.75 299 LYS A O 1
ATOM 2328 N N . TRP A 1 300 ? 9.375 -34 -16.844 1 92.81 300 TRP A N 1
ATOM 2329 C CA . TRP A 1 300 ? 8.766 -33.125 -17.828 1 92.81 300 TRP A CA 1
ATOM 2330 C C . TRP A 1 300 ? 9.828 -32.469 -18.719 1 92.81 300 TRP A C 1
ATOM 2332 O O . TRP A 1 300 ? 9.672 -32.438 -19.938 1 92.81 300 TRP A O 1
ATOM 2342 N N . MET A 1 301 ? 10.922 -31.969 -18.125 1 89.25 301 MET A N 1
ATOM 2343 C CA . MET A 1 301 ? 11.984 -31.297 -18.859 1 89.25 301 MET A CA 1
ATOM 2344 C C . MET A 1 301 ? 12.672 -32.281 -19.828 1 89.25 301 MET A C 1
ATOM 2346 O O . MET A 1 301 ? 13.031 -31.891 -20.938 1 89.25 301 MET A O 1
ATOM 2350 N N . ILE A 1 302 ? 12.883 -33.438 -19.375 1 87.62 302 ILE A N 1
ATOM 2351 C CA . ILE A 1 302 ? 13.523 -34.469 -20.203 1 87.62 302 ILE A CA 1
ATOM 2352 C C . ILE A 1 302 ? 12.633 -34.781 -21.391 1 87.62 302 ILE A C 1
ATOM 2354 O O . ILE A 1 302 ? 13.117 -34.938 -22.516 1 87.62 302 ILE A O 1
ATOM 2358 N N . LYS A 1 303 ? 11.344 -34.844 -21.109 1 87.94 303 LYS A N 1
ATOM 2359 C CA . LYS A 1 303 ? 10.383 -35.156 -22.172 1 87.94 303 LYS A CA 1
ATOM 2360 C C . LYS A 1 303 ? 10.289 -34.031 -23.188 1 87.94 303 LYS A C 1
ATOM 2362 O O . LYS A 1 303 ? 10.117 -34.281 -24.375 1 87.94 303 LYS A O 1
ATOM 2367 N N . THR A 1 304 ? 10.422 -32.875 -22.781 1 82.19 304 THR A N 1
ATOM 2368 C CA . THR A 1 304 ? 10.234 -31.703 -23.656 1 82.19 304 THR A CA 1
ATOM 2369 C C . THR A 1 304 ? 11.539 -31.312 -24.328 1 82.19 304 THR A C 1
ATOM 2371 O O . THR A 1 304 ? 11.539 -30.609 -25.344 1 82.19 304 THR A O 1
ATOM 2374 N N . ARG A 1 305 ? 12.727 -31.406 -23.672 1 70.44 305 ARG A N 1
ATOM 2375 C CA . ARG A 1 305 ? 14.016 -31.156 -24.312 1 70.44 305 ARG A CA 1
ATOM 2376 C C . ARG A 1 305 ? 14.164 -31.984 -25.578 1 70.44 305 ARG A C 1
ATOM 2378 O O . ARG A 1 305 ? 14.812 -31.547 -26.531 1 70.44 305 ARG A O 1
ATOM 2385 N N . GLY A 1 306 ? 13.562 -33.219 -25.547 1 52.72 306 GLY A N 1
ATOM 2386 C CA . GLY A 1 306 ? 13.641 -34.062 -26.734 1 52.72 306 GLY A CA 1
ATOM 2387 C C . GLY A 1 306 ? 12.688 -33.625 -27.844 1 52.72 306 GLY A C 1
ATOM 2388 O O . GLY A 1 306 ? 12.688 -34.219 -28.922 1 52.72 306 GLY A O 1
ATOM 2389 N N . LYS A 1 307 ? 11.875 -32.656 -27.578 1 49.12 307 LYS A N 1
ATOM 2390 C CA . LYS A 1 307 ? 11 -32.156 -28.625 1 49.12 307 LYS A CA 1
ATOM 2391 C C . LYS A 1 307 ? 11.555 -30.859 -29.219 1 49.12 307 LYS A C 1
ATOM 2393 O O . LYS A 1 307 ? 12.156 -30.047 -28.516 1 49.12 307 LYS A O 1
ATOM 2398 N N . MET B 1 1 ? 13.016 22.766 0.538 1 97.25 1 MET B N 1
ATOM 2399 C CA . MET B 1 1 ? 11.953 22.766 -0.459 1 97.25 1 MET B CA 1
ATOM 2400 C C . MET B 1 1 ? 10.656 22.219 0.13 1 97.25 1 MET B C 1
ATOM 2402 O O . MET B 1 1 ? 10.648 21.141 0.714 1 97.25 1 MET B O 1
ATOM 2406 N N . ILE B 1 2 ? 9.602 22.969 0.123 1 98.69 2 ILE B N 1
ATOM 2407 C CA . ILE B 1 2 ? 8.32 22.531 0.665 1 98.69 2 ILE B CA 1
ATOM 2408 C C . ILE B 1 2 ? 7.277 22.5 -0.448 1 98.69 2 ILE B C 1
ATOM 2410 O O . ILE B 1 2 ? 6.91 23.547 -0.991 1 98.69 2 ILE B O 1
ATOM 2414 N N . PHE B 1 3 ? 6.855 21.297 -0.822 1 98.5 3 PHE B N 1
ATOM 2415 C CA . PHE B 1 3 ? 5.707 21.156 -1.707 1 98.5 3 PHE B CA 1
ATOM 2416 C C . PHE B 1 3 ? 4.402 21.266 -0.926 1 98.5 3 PHE B C 1
ATOM 2418 O O . PHE B 1 3 ? 4.137 20.469 -0.024 1 98.5 3 PHE B O 1
ATOM 2425 N N . GLY B 1 4 ? 3.582 22.266 -1.29 1 97.44 4 GLY B N 1
ATOM 2426 C CA . GLY B 1 4 ? 2.336 22.5 -0.575 1 97.44 4 GLY B CA 1
ATOM 2427 C C . GLY B 1 4 ? 2.492 23.422 0.618 1 97.44 4 GLY B C 1
ATOM 2428 O O . GLY B 1 4 ? 1.719 23.344 1.574 1 97.44 4 GLY B O 1
ATOM 2429 N N . GLY B 1 5 ? 3.482 24.281 0.573 1 97.62 5 GLY B N 1
ATOM 2430 C CA . GLY B 1 5 ? 3.797 25.156 1.689 1 97.62 5 GLY B CA 1
ATOM 2431 C C . GLY B 1 5 ? 2.787 26.266 1.874 1 97.62 5 GLY B C 1
ATOM 2432 O O . GLY B 1 5 ? 2.764 26.922 2.918 1 97.62 5 GLY B O 1
ATOM 2433 N N . GLY B 1 6 ? 1.953 26.484 0.921 1 96.31 6 GLY B N 1
ATOM 2434 C CA . GLY B 1 6 ? 0.977 27.562 0.986 1 96.31 6 GLY B CA 1
ATOM 2435 C C . GLY B 1 6 ? -0.36 27.125 1.552 1 96.31 6 GLY B C 1
ATOM 2436 O O . GLY B 1 6 ? -1.236 27.953 1.805 1 96.31 6 GLY B O 1
ATOM 2437 N N . GLY B 1 7 ? -0.519 25.844 1.791 1 94.88 7 GLY B N 1
ATOM 2438 C CA . GLY B 1 7 ? -1.767 25.312 2.314 1 94.88 7 GLY B CA 1
ATOM 2439 C C . GLY B 1 7 ? -1.884 25.438 3.822 1 94.88 7 GLY B C 1
ATOM 2440 O O . GLY B 1 7 ? -0.988 25.969 4.477 1 94.88 7 GLY B O 1
ATOM 2441 N N . PHE B 1 8 ? -2.967 24.922 4.402 1 95.06 8 PHE B N 1
ATOM 2442 C CA . PHE B 1 8 ? -3.271 24.969 5.828 1 95.06 8 PHE B CA 1
ATOM 2443 C C . PHE B 1 8 ? -2.1 24.438 6.645 1 95.06 8 PHE B C 1
ATOM 2445 O O . PHE B 1 8 ? -1.459 25.203 7.379 1 95.06 8 PHE B O 1
ATOM 2452 N N . ILE B 1 9 ? -1.692 23.203 6.391 1 97.25 9 ILE B N 1
ATOM 2453 C CA . ILE B 1 9 ? -0.614 22.578 7.152 1 97.25 9 ILE B CA 1
ATOM 2454 C C . ILE B 1 9 ? 0.726 23.172 6.73 1 97.25 9 ILE B C 1
ATOM 2456 O O . ILE B 1 9 ? 1.554 23.516 7.578 1 97.25 9 ILE B O 1
ATOM 2460 N N . GLY B 1 10 ? 0.89 23.406 5.453 1 98.19 10 GLY B N 1
ATOM 2461 C CA . GLY B 1 10 ? 2.135 23.922 4.902 1 98.19 10 GLY B CA 1
ATOM 2462 C C . GLY B 1 10 ? 2.498 25.297 5.426 1 98.19 10 GLY B C 1
ATOM 2463 O O . GLY B 1 10 ? 3.656 25.547 5.766 1 98.19 10 GLY B O 1
ATOM 2464 N N . SER B 1 11 ? 1.53 26.188 5.504 1 97.94 11 SER B N 1
ATOM 2465 C CA . SER B 1 11 ? 1.8 27.562 5.949 1 97.94 11 SER B CA 1
ATOM 2466 C C . SER B 1 11 ? 2.26 27.578 7.402 1 97.94 11 SER B C 1
ATOM 2468 O O . SER B 1 11 ? 3.123 28.391 7.773 1 97.94 11 SER B O 1
ATOM 2470 N N . ALA B 1 12 ? 1.681 26.719 8.242 1 98.31 12 ALA B N 1
ATOM 2471 C CA . ALA B 1 12 ? 2.117 26.609 9.633 1 98.31 12 ALA B CA 1
ATOM 2472 C C . ALA B 1 12 ? 3.551 26.094 9.719 1 98.31 12 ALA B C 1
ATOM 2474 O O . ALA B 1 12 ? 4.34 26.562 10.539 1 98.31 12 ALA B O 1
ATOM 2475 N N . ILE B 1 13 ? 3.881 25.125 8.859 1 98.81 13 ILE B N 1
ATOM 2476 C CA . ILE B 1 13 ? 5.219 24.547 8.844 1 98.81 13 ILE B CA 1
ATOM 2477 C C . ILE B 1 13 ? 6.23 25.594 8.375 1 98.81 13 ILE B C 1
ATOM 2479 O O . ILE B 1 13 ? 7.305 25.734 8.969 1 98.81 13 ILE B O 1
ATOM 2483 N N . VAL B 1 14 ? 5.887 26.344 7.336 1 98.69 14 VAL B N 1
ATOM 2484 C CA . VAL B 1 14 ? 6.746 27.391 6.801 1 98.69 14 VAL B CA 1
ATOM 2485 C C . VAL B 1 14 ? 7.078 28.391 7.902 1 98.69 14 VAL B C 1
ATOM 2487 O O . VAL B 1 14 ? 8.25 28.672 8.164 1 98.69 14 VAL B O 1
ATOM 2490 N N . ASP B 1 15 ? 6.023 28.875 8.578 1 98.56 15 ASP B N 1
ATOM 2491 C CA . ASP B 1 15 ? 6.223 29.859 9.641 1 98.56 15 ASP B CA 1
ATOM 2492 C C . ASP B 1 15 ? 7.117 29.297 10.742 1 98.56 15 ASP B C 1
ATOM 2494 O O . ASP B 1 15 ? 7.988 30 11.258 1 98.56 15 ASP B O 1
ATOM 2498 N N . ARG B 1 16 ? 6.926 28.094 11.086 1 98.62 16 ARG B N 1
ATOM 2499 C CA . ARG B 1 16 ? 7.691 27.484 12.164 1 98.62 16 ARG B CA 1
ATOM 2500 C C . ARG B 1 16 ? 9.156 27.312 11.773 1 98.62 16 ARG B C 1
ATOM 2502 O O . ARG B 1 16 ? 10.047 27.531 12.594 1 98.62 16 ARG B O 1
ATOM 2509 N N . LEU B 1 17 ? 9.453 26.906 10.555 1 98.69 17 LEU B N 1
ATOM 2510 C CA . LEU B 1 17 ? 10.805 26.656 10.086 1 98.69 17 LEU B CA 1
ATOM 2511 C C . LEU B 1 17 ? 11.586 27.953 9.953 1 98.69 17 LEU B C 1
ATOM 2513 O O . LEU B 1 17 ? 12.797 27.984 10.164 1 98.69 17 LEU B O 1
ATOM 2517 N N . LEU B 1 18 ? 10.898 29.016 9.578 1 98.44 18 LEU B N 1
ATOM 2518 C CA . LEU B 1 18 ? 11.539 30.328 9.461 1 98.44 18 LEU B CA 1
ATOM 2519 C C . LEU B 1 18 ? 12.078 30.781 10.812 1 98.44 18 LEU B C 1
ATOM 2521 O O . LEU B 1 18 ? 13.109 31.453 10.875 1 98.44 18 LEU B O 1
ATOM 2525 N N . LEU B 1 19 ? 11.375 30.359 11.938 1 97.5 19 LEU B N 1
ATOM 2526 C CA . LEU B 1 19 ? 11.852 30.703 13.281 1 97.5 19 LEU B CA 1
ATOM 2527 C C . LEU B 1 19 ? 13.203 30.047 13.555 1 97.5 19 LEU B C 1
ATOM 2529 O O . LEU B 1 19 ? 13.992 30.562 14.352 1 97.5 19 LEU B O 1
ATOM 2533 N N . ASP B 1 20 ? 13.484 28.953 12.898 1 97.31 20 ASP B N 1
ATOM 2534 C CA . ASP B 1 20 ? 14.734 28.219 13.078 1 97.31 20 ASP B CA 1
ATOM 2535 C C . ASP B 1 20 ? 15.82 28.734 12.133 1 97.31 20 ASP B C 1
ATOM 2537 O O . ASP B 1 20 ? 16.953 28.25 12.148 1 97.31 20 ASP B O 1
ATOM 2541 N N . GLY B 1 21 ? 15.461 29.656 11.258 1 96.81 21 GLY B N 1
ATOM 2542 C CA . GLY B 1 21 ? 16.438 30.297 10.398 1 96.81 21 GLY B CA 1
ATOM 2543 C C . GLY B 1 21 ? 16.672 29.562 9.094 1 96.81 21 GLY B C 1
ATOM 2544 O O . GLY B 1 21 ? 17.703 29.766 8.438 1 96.81 21 GLY B O 1
ATOM 2545 N N . HIS B 1 22 ? 15.758 28.766 8.664 1 97.62 22 HIS B N 1
ATOM 2546 C CA . HIS B 1 22 ? 15.906 28.016 7.418 1 97.62 22 HIS B CA 1
ATOM 2547 C C . HIS B 1 22 ? 15.617 28.891 6.207 1 97.62 22 HIS B C 1
ATOM 2549 O O . HIS B 1 22 ? 14.789 29.797 6.281 1 97.62 22 HIS B O 1
ATOM 2555 N N . GLU B 1 23 ? 16.328 28.641 5.133 1 98.06 23 GLU B N 1
ATOM 2556 C CA . GLU B 1 23 ? 15.953 29.172 3.828 1 98.06 23 GLU B CA 1
ATOM 2557 C C . GLU B 1 23 ? 14.953 28.266 3.119 1 98.06 23 GLU B C 1
ATOM 2559 O O . GLU B 1 23 ? 15.203 27.078 2.957 1 98.06 23 GLU B O 1
ATOM 2564 N N . LEU B 1 24 ? 13.859 28.875 2.715 1 98.44 24 LEU B N 1
ATOM 2565 C CA . LEU B 1 24 ? 12.773 28.031 2.248 1 98.44 24 LEU B CA 1
ATOM 2566 C C . LEU B 1 24 ? 12.438 28.328 0.79 1 98.44 24 LEU B C 1
ATOM 2568 O O . LEU B 1 24 ? 12.461 29.484 0.368 1 98.44 24 LEU B O 1
ATOM 2572 N N . THR B 1 25 ? 12.258 27.312 -0.01 1 98.25 25 THR B N 1
ATOM 2573 C CA . THR B 1 25 ? 11.586 27.375 -1.304 1 98.25 25 THR B CA 1
ATOM 2574 C C . THR B 1 25 ? 10.234 26.672 -1.242 1 98.25 25 THR B C 1
ATOM 2576 O O . THR B 1 25 ? 10.148 25.5 -0.868 1 98.25 25 THR B O 1
ATOM 2579 N N . ILE B 1 26 ? 9.211 27.406 -1.55 1 98.31 26 ILE B N 1
ATOM 2580 C CA . ILE B 1 26 ? 7.844 26.906 -1.496 1 98.31 26 ILE B CA 1
ATOM 2581 C C . ILE B 1 26 ? 7.336 26.641 -2.912 1 98.31 26 ILE B C 1
ATOM 2583 O O . ILE B 1 26 ? 7.508 27.469 -3.805 1 98.31 26 ILE B O 1
ATOM 2587 N N . PHE B 1 27 ? 6.77 25.453 -3.127 1 97.81 27 PHE B N 1
ATOM 2588 C CA . PHE B 1 27 ? 6.227 25.062 -4.422 1 97.81 27 PHE B CA 1
ATOM 2589 C C . PHE B 1 27 ? 4.715 24.891 -4.34 1 97.81 27 PHE B C 1
ATOM 2591 O O . PHE B 1 27 ? 4.219 24.047 -3.592 1 97.81 27 PHE B O 1
ATOM 2598 N N . GLU B 1 28 ? 4.02 25.688 -5.074 1 96.81 28 GLU B N 1
ATOM 2599 C CA . GLU B 1 28 ? 2.559 25.656 -5.105 1 96.81 28 GLU B CA 1
ATOM 2600 C C . GLU B 1 28 ? 2.037 25.531 -6.531 1 96.81 28 GLU B C 1
ATOM 2602 O O . GLU B 1 28 ? 2.791 25.703 -7.492 1 96.81 28 GLU B O 1
ATOM 2607 N N . ARG B 1 29 ? 0.747 25.172 -6.629 1 94.25 29 ARG B N 1
ATOM 2608 C CA . ARG B 1 29 ? 0.085 25.188 -7.93 1 94.25 29 ARG B CA 1
ATOM 2609 C C . ARG B 1 29 ? 0.075 26.594 -8.516 1 94.25 29 ARG B C 1
ATOM 2611 O O . ARG B 1 29 ? 0.142 27.578 -7.777 1 94.25 29 ARG B O 1
ATOM 2618 N N . PRO B 1 30 ? -0.132 26.703 -9.805 1 92.31 30 PRO B N 1
ATOM 2619 C CA . PRO B 1 30 ? -0.18 28.031 -10.406 1 92.31 30 PRO B CA 1
ATOM 2620 C C . PRO B 1 30 ? -1.282 28.906 -9.82 1 92.31 30 PRO B C 1
ATOM 2622 O O . PRO B 1 30 ? -2.363 28.406 -9.492 1 92.31 30 PRO B O 1
ATOM 2625 N N . ARG B 1 31 ? -1.105 30.109 -9.688 1 89.56 31 ARG B N 1
ATOM 2626 C CA . ARG B 1 31 ? -2.053 31.156 -9.305 1 89.56 31 ARG B CA 1
ATOM 2627 C C . ARG B 1 31 ? -2.342 31.125 -7.809 1 89.56 31 ARG B C 1
ATOM 2629 O O . ARG B 1 31 ? -3.232 31.812 -7.328 1 89.56 31 ARG B O 1
ATOM 2636 N N . VAL B 1 32 ? -1.66 30.203 -7.105 1 92.38 32 VAL B N 1
ATOM 2637 C CA . VAL B 1 32 ? -1.766 30.25 -5.652 1 92.38 32 VAL B CA 1
ATOM 2638 C C . VAL B 1 32 ? -0.794 31.281 -5.098 1 92.38 32 VAL B C 1
ATOM 2640 O O . VAL B 1 32 ? 0.421 31.156 -5.258 1 92.38 32 VAL B O 1
ATOM 2643 N N . GLU B 1 33 ? -1.361 32.219 -4.48 1 93.94 33 GLU B N 1
ATOM 2644 C CA . GLU B 1 33 ? -0.562 33.312 -3.918 1 93.94 33 GLU B CA 1
ATOM 2645 C C . GLU B 1 33 ? -0.096 32.969 -2.504 1 93.94 33 GLU B C 1
ATOM 2647 O O . GLU B 1 33 ? -0.722 32.188 -1.814 1 93.94 33 GLU B O 1
ATOM 2652 N N . PRO B 1 34 ? 1.06 33.625 -2.086 1 96.62 34 PRO B N 1
ATOM 2653 C CA . PRO B 1 34 ? 1.479 33.438 -0.696 1 96.62 34 PRO B CA 1
ATOM 2654 C C . PRO B 1 34 ? 0.385 33.781 0.307 1 96.62 34 PRO B C 1
ATOM 2656 O O . PRO B 1 34 ? -0.383 34.75 0.078 1 96.62 34 PRO B O 1
ATOM 2659 N N . TYR B 1 35 ? 0.322 33.031 1.381 1 94.44 35 TYR B N 1
ATOM 2660 C CA . TYR B 1 35 ? -0.72 33.219 2.387 1 94.44 35 TYR B CA 1
ATOM 2661 C C . TYR B 1 35 ? -0.458 34.438 3.234 1 94.44 35 TYR B C 1
ATOM 2663 O O . TYR B 1 35 ? -1.327 34.875 3.992 1 94.44 35 TYR B O 1
ATOM 2671 N N . ARG B 1 36 ? 0.72 35 3.152 1 95.44 36 ARG B N 1
ATOM 2672 C CA . ARG B 1 36 ? 1.084 36.25 3.793 1 95.44 36 ARG B CA 1
ATOM 2673 C C . ARG B 1 36 ? 2.275 36.906 3.094 1 95.44 36 ARG B C 1
ATOM 2675 O O . ARG B 1 36 ? 2.932 36.25 2.264 1 95.44 36 ARG B O 1
ATOM 2682 N N . LYS B 1 37 ? 2.482 38.188 3.406 1 96.38 37 LYS B N 1
ATOM 2683 C CA . LYS B 1 37 ? 3.695 38.875 2.939 1 96.38 37 LYS B CA 1
ATOM 2684 C C . LYS B 1 37 ? 4.898 38.469 3.791 1 96.38 37 LYS B C 1
ATOM 2686 O O . LYS B 1 37 ? 4.852 38.562 5.02 1 96.38 37 LYS B O 1
ATOM 2691 N N . PHE B 1 38 ? 5.922 38 3.123 1 97.19 38 PHE B N 1
ATOM 2692 C CA . PHE B 1 38 ? 7.145 37.656 3.838 1 97.19 38 PHE B CA 1
ATOM 2693 C C . PHE B 1 38 ? 8.07 38.844 3.943 1 97.19 38 PHE B C 1
ATOM 2695 O O . PHE B 1 38 ? 8.164 39.656 3.012 1 97.19 38 PHE B O 1
ATOM 2702 N N . LEU B 1 39 ? 8.75 38.906 5.035 1 96.06 39 LEU B N 1
ATOM 2703 C CA . LEU B 1 39 ? 9.711 40 5.25 1 96.06 39 LEU B CA 1
ATOM 2704 C C . LEU B 1 39 ? 10.969 39.781 4.422 1 96.06 39 LEU B C 1
ATOM 2706 O O . LEU B 1 39 ? 11.281 38.656 4.039 1 96.06 39 LEU B O 1
ATOM 2710 N N . ASP B 1 40 ? 11.703 40.875 4.266 1 94.06 40 ASP B N 1
ATOM 2711 C CA . ASP B 1 40 ? 12.969 40.781 3.543 1 94.06 40 ASP B CA 1
ATOM 2712 C C . ASP B 1 40 ? 13.96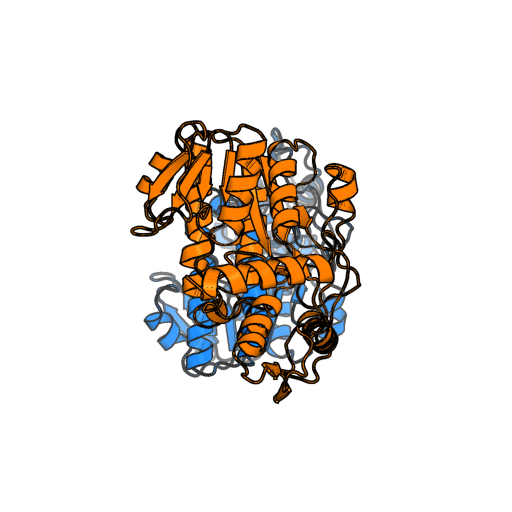1 39.906 4.285 1 94.06 40 ASP B C 1
ATOM 2714 O O . ASP B 1 40 ? 14.82 39.281 3.662 1 94.06 40 ASP B O 1
ATOM 2718 N N . THR B 1 41 ? 13.797 39.812 5.586 1 95.19 41 THR B N 1
ATOM 2719 C CA . THR B 1 41 ? 14.703 39.031 6.418 1 95.19 41 THR B CA 1
ATOM 2720 C C . THR B 1 41 ? 14.336 37.562 6.391 1 95.19 41 THR B C 1
ATOM 2722 O O . THR B 1 41 ? 15.078 36.719 6.887 1 95.19 41 THR B O 1
ATOM 2725 N N . GLU B 1 42 ? 13.148 37.25 5.855 1 97 42 GLU B N 1
ATOM 2726 C CA . GLU B 1 42 ? 12.703 35.875 5.695 1 97 42 GLU B CA 1
ATOM 2727 C C . GLU B 1 42 ? 13.07 35.344 4.316 1 97 42 GLU B C 1
ATOM 2729 O O . GLU B 1 42 ? 12.469 35.719 3.312 1 97 42 GLU B O 1
ATOM 2734 N N . PRO B 1 43 ? 14.086 34.469 4.273 1 96.88 43 PRO B N 1
ATOM 2735 C CA . PRO B 1 43 ? 14.516 33.938 2.979 1 96.88 43 PRO B CA 1
ATOM 2736 C C . PRO B 1 43 ? 13.531 32.906 2.408 1 96.88 43 PRO B C 1
ATOM 2738 O O . PRO B 1 43 ? 13.727 31.719 2.582 1 96.88 43 PRO B O 1
ATOM 2741 N N . VAL B 1 44 ? 12.547 33.406 1.729 1 98.06 44 VAL B N 1
ATOM 2742 C CA . VAL B 1 44 ? 11.523 32.531 1.143 1 98.06 44 VAL B CA 1
ATOM 2743 C C . VAL B 1 44 ? 11.445 32.781 -0.363 1 98.06 44 VAL B C 1
ATOM 2745 O O . VAL B 1 44 ? 11.312 33.938 -0.809 1 98.06 44 VAL B O 1
ATOM 2748 N N . LYS B 1 45 ? 11.617 31.766 -1.116 1 97.31 45 LYS B N 1
ATOM 2749 C CA . LYS B 1 45 ? 11.352 31.781 -2.551 1 97.31 45 LYS B CA 1
ATOM 2750 C C . LYS B 1 45 ? 10.047 31.047 -2.871 1 97.31 45 LYS B C 1
ATOM 2752 O O . LYS B 1 45 ? 9.828 29.922 -2.424 1 97.31 45 LYS B O 1
ATOM 2757 N N . TRP B 1 46 ? 9.141 31.734 -3.549 1 97.5 46 TRP B N 1
ATOM 2758 C CA . TRP B 1 46 ? 7.84 31.172 -3.918 1 97.5 46 TRP B CA 1
ATOM 2759 C C . TRP B 1 46 ? 7.828 30.75 -5.383 1 97.5 46 TRP B C 1
ATOM 2761 O O . TRP B 1 46 ? 7.992 31.578 -6.277 1 97.5 46 TRP B O 1
ATOM 2771 N N . LEU B 1 47 ? 7.629 29.469 -5.637 1 96.81 47 LEU B N 1
ATOM 2772 C CA . LEU B 1 47 ? 7.57 28.906 -6.98 1 96.81 47 LEU B CA 1
ATOM 2773 C C . LEU B 1 47 ? 6.203 28.281 -7.254 1 96.81 47 LEU B C 1
ATOM 2775 O O . LEU B 1 47 ? 5.512 27.859 -6.324 1 96.81 47 LEU B O 1
ATOM 2779 N N . THR B 1 48 ? 5.855 28.312 -8.492 1 96.19 48 THR B N 1
ATOM 2780 C CA . THR B 1 48 ? 4.621 27.656 -8.898 1 96.19 48 THR B CA 1
ATOM 2781 C C . THR B 1 48 ? 4.883 26.688 -10.047 1 96.19 48 THR B C 1
ATOM 2783 O O . THR B 1 48 ? 5.832 26.859 -10.812 1 96.19 48 THR B O 1
ATOM 2786 N N . GLY B 1 49 ? 4.09 25.641 -10.125 1 95.62 49 GLY B N 1
ATOM 2787 C CA . GLY B 1 49 ? 4.211 24.641 -11.172 1 95.62 49 GLY B CA 1
ATOM 2788 C C . GLY B 1 49 ? 3.309 23.438 -10.953 1 95.62 49 GLY B C 1
ATOM 2789 O O . GLY B 1 49 ? 2.416 23.469 -10.109 1 95.62 49 GLY B O 1
ATOM 2790 N N . ASP B 1 50 ? 3.537 22.5 -11.797 1 95.56 50 ASP B N 1
ATOM 2791 C CA . ASP B 1 50 ? 2.779 21.25 -11.758 1 95.56 50 ASP B CA 1
ATOM 2792 C C . ASP B 1 50 ? 3.611 20.125 -11.148 1 95.56 50 ASP B C 1
ATOM 2794 O O . ASP B 1 50 ? 4.691 19.797 -11.648 1 95.56 50 ASP B O 1
ATOM 2798 N N . LEU B 1 51 ? 3.086 19.578 -10.078 1 93.69 51 LEU B N 1
ATOM 2799 C CA . LEU B 1 51 ? 3.777 18.5 -9.383 1 93.69 51 LEU B CA 1
ATOM 2800 C C . LEU B 1 51 ? 4.012 17.328 -10.312 1 93.69 51 LEU B C 1
ATOM 2802 O O . LEU B 1 51 ? 4.977 16.578 -10.141 1 93.69 51 LEU B O 1
ATOM 2806 N N . LEU B 1 52 ? 3.158 17.141 -11.297 1 95 52 LEU B N 1
ATOM 2807 C CA . LEU B 1 52 ? 3.256 16.016 -12.203 1 95 52 LEU B CA 1
ATOM 2808 C C . LEU B 1 52 ? 4.227 16.297 -13.344 1 95 52 LEU B C 1
ATOM 2810 O O . LEU B 1 52 ? 4.504 15.43 -14.172 1 95 52 LEU B O 1
ATOM 2814 N N . SER B 1 53 ? 4.73 17.516 -13.367 1 95.94 53 SER B N 1
ATOM 2815 C CA . SER B 1 53 ? 5.766 17.875 -14.328 1 95.94 53 SER B CA 1
ATOM 2816 C C . SER B 1 53 ? 7.156 17.594 -13.781 1 95.94 53 SER B C 1
ATOM 2818 O O . SER B 1 53 ? 7.648 18.328 -12.914 1 95.94 53 SER B O 1
ATOM 2820 N N . THR B 1 54 ? 7.766 16.625 -14.383 1 95.38 54 THR B N 1
ATOM 2821 C CA . THR B 1 54 ? 9.117 16.281 -13.969 1 95.38 54 THR B CA 1
ATOM 2822 C C . THR B 1 54 ? 10.055 17.484 -14.125 1 95.38 54 THR B C 1
ATOM 2824 O O . THR B 1 54 ? 10.969 17.672 -13.328 1 95.38 54 THR B O 1
ATOM 2827 N N . HIS B 1 55 ? 9.805 18.25 -15.102 1 96 55 HIS B N 1
ATOM 2828 C CA . HIS B 1 55 ? 10.609 19.438 -15.344 1 96 55 HIS B CA 1
ATOM 2829 C C . HIS B 1 55 ? 10.422 20.469 -14.234 1 96 55 HIS B C 1
ATOM 2831 O O . HIS B 1 55 ? 11.398 20.969 -13.688 1 96 55 HIS B O 1
ATOM 2837 N N . ASP B 1 56 ? 9.164 20.781 -13.922 1 96.5 56 ASP B N 1
ATOM 2838 C CA . ASP B 1 56 ? 8.883 21.75 -12.867 1 96.5 56 ASP B CA 1
ATOM 2839 C C . ASP B 1 56 ? 9.477 21.297 -11.539 1 96.5 56 ASP B C 1
ATOM 2841 O O . ASP B 1 56 ? 10.102 22.078 -10.828 1 96.5 56 ASP B O 1
ATOM 2845 N N . VAL B 1 57 ? 9.297 20.047 -11.227 1 96.94 57 VAL B N 1
ATOM 2846 C CA . VAL B 1 57 ? 9.781 19.484 -9.969 1 96.94 57 VAL B CA 1
ATOM 2847 C C . VAL B 1 57 ? 11.305 19.484 -9.961 1 96.94 57 VAL B C 1
ATOM 2849 O O . VAL B 1 57 ? 11.93 19.844 -8.961 1 96.94 57 VAL B O 1
ATOM 2852 N N . GLY B 1 58 ? 11.883 19.062 -11.07 1 96.88 58 GLY B N 1
ATOM 2853 C CA . GLY B 1 58 ? 13.336 19.047 -11.188 1 96.88 58 GLY B CA 1
ATOM 2854 C C . GLY B 1 58 ? 13.969 20.406 -10.961 1 96.88 58 GLY B C 1
ATOM 2855 O O . GLY B 1 58 ? 14.969 20.516 -10.242 1 96.88 58 GLY B O 1
ATOM 2856 N N . ASP B 1 59 ? 13.414 21.391 -11.562 1 96.44 59 ASP B N 1
ATOM 2857 C CA . ASP B 1 59 ? 13.922 22.75 -11.414 1 96.44 59 ASP B CA 1
ATOM 2858 C C . ASP B 1 59 ? 13.773 23.234 -9.977 1 96.44 59 ASP B C 1
ATOM 2860 O O . ASP B 1 59 ? 14.672 23.891 -9.438 1 96.44 59 ASP B O 1
ATOM 2864 N N . ALA B 1 60 ? 12.719 22.891 -9.414 1 96.31 60 ALA B N 1
ATOM 2865 C CA . ALA B 1 60 ? 12.398 23.375 -8.078 1 96.31 60 ALA B CA 1
ATOM 2866 C C . ALA B 1 60 ? 13.336 22.781 -7.035 1 96.31 60 ALA B C 1
ATOM 2868 O O . ALA B 1 60 ? 13.781 23.469 -6.117 1 96.31 60 ALA B O 1
ATOM 2869 N N . ILE B 1 61 ? 13.68 21.5 -7.145 1 96.75 61 ILE B N 1
ATOM 2870 C CA . ILE B 1 61 ? 14.344 20.781 -6.059 1 96.75 61 ILE B CA 1
ATOM 2871 C C . ILE B 1 61 ? 15.859 20.922 -6.211 1 96.75 61 ILE B C 1
ATOM 2873 O O . ILE B 1 61 ? 16.609 20.578 -5.297 1 96.75 61 ILE B O 1
ATOM 2877 N N . ASP B 1 62 ? 16.297 21.469 -7.383 1 95.19 62 ASP B N 1
ATOM 2878 C CA . ASP B 1 62 ? 17.719 21.531 -7.668 1 95.19 62 ASP B CA 1
ATOM 2879 C C . ASP B 1 62 ? 18.469 22.297 -6.574 1 95.19 62 ASP B C 1
ATOM 2881 O O . ASP B 1 62 ? 18.109 23.438 -6.246 1 95.19 62 ASP B O 1
ATOM 2885 N N . GLY B 1 63 ? 19.469 21.625 -5.953 1 95.25 63 GLY B N 1
ATOM 2886 C CA . GLY B 1 63 ? 20.328 22.25 -4.965 1 95.25 63 GLY B CA 1
ATOM 2887 C C . GLY B 1 63 ? 19.719 22.25 -3.572 1 95.25 63 GLY B C 1
ATOM 2888 O O . GLY B 1 63 ? 20.312 22.797 -2.637 1 95.25 63 GLY B O 1
ATOM 2889 N N . MET B 1 64 ? 18.594 21.688 -3.365 1 97.5 64 MET B N 1
ATOM 2890 C CA . MET B 1 64 ? 17.922 21.672 -2.064 1 97.5 64 MET B CA 1
ATOM 2891 C C . MET B 1 64 ? 18.516 20.594 -1.166 1 97.5 64 MET B C 1
ATOM 2893 O O . MET B 1 64 ? 19.016 19.578 -1.655 1 97.5 64 MET B O 1
ATOM 2897 N N . ASP B 1 65 ? 18.438 20.828 0.131 1 97.44 65 ASP B N 1
ATOM 2898 C CA . ASP B 1 65 ? 18.938 19.859 1.099 1 97.44 65 ASP B CA 1
ATOM 2899 C C . ASP B 1 65 ? 17.859 18.859 1.492 1 97.44 65 ASP B C 1
ATOM 2901 O O . ASP B 1 65 ? 18.125 17.672 1.633 1 97.44 65 ASP B O 1
ATOM 2905 N N . ILE B 1 66 ? 16.703 19.391 1.718 1 98.38 66 ILE B N 1
ATOM 2906 C CA . ILE B 1 66 ? 15.602 18.594 2.26 1 98.38 66 ILE B CA 1
ATOM 2907 C C . ILE B 1 66 ? 14.328 18.906 1.485 1 98.38 66 ILE B C 1
ATOM 2909 O O . ILE B 1 66 ? 14.07 20.047 1.118 1 98.38 66 ILE B O 1
ATOM 2913 N N . VAL B 1 67 ? 13.594 17.844 1.202 1 98.75 67 VAL B N 1
ATOM 2914 C CA . VAL B 1 67 ? 12.266 18 0.608 1 98.75 67 VAL B CA 1
ATOM 2915 C C . VAL B 1 67 ? 11.195 17.672 1.646 1 98.75 67 VAL B C 1
ATOM 2917 O O . VAL B 1 67 ? 11.258 16.625 2.299 1 98.75 67 VAL B O 1
ATOM 2920 N N . ILE B 1 68 ? 10.273 18.578 1.904 1 98.88 68 ILE B N 1
ATOM 2921 C CA . ILE B 1 68 ? 9.055 18.328 2.67 1 98.88 68 ILE B CA 1
ATOM 2922 C C . ILE B 1 68 ? 7.867 18.203 1.721 1 98.88 68 ILE B C 1
ATOM 2924 O O . ILE B 1 68 ? 7.508 19.172 1.035 1 98.88 68 ILE B O 1
ATOM 2928 N N . HIS B 1 69 ? 7.301 17.016 1.649 1 98.88 69 HIS B N 1
ATOM 2929 C CA . HIS B 1 69 ? 6.219 16.688 0.724 1 98.88 69 HIS B CA 1
ATOM 2930 C C . HIS B 1 69 ? 4.867 16.688 1.435 1 98.88 69 HIS B C 1
ATOM 2932 O O . HIS B 1 69 ? 4.48 15.688 2.039 1 98.88 69 HIS B O 1
ATOM 2938 N N . LEU B 1 70 ? 4.055 17.75 1.175 1 98.5 70 LEU B N 1
ATOM 2939 C CA . LEU B 1 70 ? 2.785 17.906 1.878 1 98.5 70 LEU B CA 1
ATOM 2940 C C . LEU B 1 70 ? 1.61 17.812 0.911 1 98.5 70 LEU B C 1
ATOM 2942 O O . LEU B 1 70 ? 0.452 17.922 1.318 1 98.5 70 LEU B O 1
ATOM 2946 N N . VAL B 1 71 ? 1.866 17.531 -0.318 1 96.62 71 VAL B N 1
ATOM 2947 C CA . VAL B 1 71 ? 0.844 17.688 -1.349 1 96.62 71 VAL B CA 1
ATOM 2948 C C . VAL B 1 71 ? 0 16.406 -1.424 1 96.62 71 VAL B C 1
ATOM 2950 O O . VAL B 1 71 ? 0.534 15.297 -1.368 1 96.62 71 VAL B O 1
ATOM 2953 N N . SER B 1 72 ? -1.188 16.516 -1.483 1 94.5 72 SER B N 1
ATOM 2954 C CA . SER B 1 72 ? -2.172 15.531 -1.91 1 94.5 72 SER B CA 1
ATOM 2955 C C . SER B 1 72 ? -3.221 16.156 -2.826 1 94.5 72 SER B C 1
ATOM 2957 O O . SER B 1 72 ? -3.707 17.25 -2.564 1 94.5 72 SER B O 1
ATOM 2959 N N . SER B 1 73 ? -3.531 15.516 -3.863 1 93.62 73 SER B N 1
ATOM 2960 C CA . SER B 1 73 ? -4.508 16.031 -4.812 1 93.62 73 SER B CA 1
ATOM 2961 C C . SER B 1 73 ? -5.922 15.602 -4.445 1 93.62 73 SER B C 1
ATOM 2963 O O . SER B 1 73 ? -6.898 16.094 -5.016 1 93.62 73 SER B O 1
ATOM 2965 N N . THR B 1 74 ? -6.035 14.672 -3.555 1 92.12 74 THR B N 1
ATOM 2966 C CA . THR B 1 74 ? -7.34 14.172 -3.15 1 92.12 74 THR B CA 1
ATOM 2967 C C . THR B 1 74 ? -7.5 14.234 -1.634 1 92.12 74 THR B C 1
ATOM 2969 O O . THR B 1 74 ? -6.52 14.414 -0.909 1 92.12 74 THR B O 1
ATOM 2972 N N . LEU B 1 75 ? -8.719 14.203 -1.186 1 89.5 75 LEU B N 1
ATOM 2973 C CA . LEU B 1 75 ? -9.117 14.039 0.208 1 89.5 75 LEU B CA 1
ATOM 2974 C C . LEU B 1 75 ? -9.703 12.648 0.441 1 89.5 75 LEU B C 1
ATOM 2976 O O . LEU B 1 75 ? -10.039 11.945 -0.513 1 89.5 75 LEU B O 1
ATOM 2980 N N . PRO B 1 76 ? -9.805 12.242 1.7 1 86.5 76 PRO B N 1
ATOM 2981 C CA . PRO B 1 76 ? -10.367 10.914 1.963 1 86.5 76 PRO B CA 1
ATOM 2982 C C . PRO B 1 76 ? -11.711 10.688 1.275 1 86.5 76 PRO B C 1
ATOM 2984 O O . PRO B 1 76 ? -11.906 9.672 0.609 1 86.5 76 PRO B O 1
ATOM 2987 N N . LYS B 1 77 ? -12.602 11.562 1.276 1 80.88 77 LYS B N 1
ATOM 2988 C CA . LYS B 1 77 ? -13.93 11.422 0.689 1 80.88 77 LYS B CA 1
ATOM 2989 C C . LYS B 1 77 ? -13.859 11.398 -0.834 1 80.88 77 LYS B C 1
ATOM 2991 O O . LYS B 1 77 ? -14.438 10.516 -1.476 1 80.88 77 LYS B O 1
ATOM 2996 N N . SER B 1 78 ? -13.07 12.32 -1.423 1 87.88 78 SER B N 1
ATOM 2997 C CA . SER B 1 78 ? -13.055 12.461 -2.875 1 87.88 78 SER B CA 1
ATOM 2998 C C . SER B 1 78 ? -12.195 11.383 -3.525 1 87.88 78 SER B C 1
ATOM 3000 O O . SER B 1 78 ? -12.336 11.102 -4.715 1 87.88 78 SER B O 1
ATOM 3002 N N . SER B 1 79 ? -11.305 10.766 -2.748 1 91.81 79 SER B N 1
ATOM 3003 C CA . SER B 1 79 ? -10.398 9.766 -3.303 1 91.81 79 SER B CA 1
ATOM 3004 C C . SER B 1 79 ? -11.148 8.523 -3.756 1 91.81 79 SER B C 1
ATOM 3006 O O . SER B 1 79 ? -10.773 7.891 -4.746 1 91.81 79 SER B O 1
ATOM 3008 N N . ASN B 1 80 ? -12.188 8.156 -3.078 1 93.69 80 ASN B N 1
ATOM 3009 C CA . ASN B 1 80 ? -12.977 6.969 -3.414 1 93.69 80 ASN B CA 1
ATOM 3010 C C . ASN B 1 80 ? -13.773 7.172 -4.699 1 93.69 80 ASN B C 1
ATOM 3012 O O . ASN B 1 80 ? -14.148 6.203 -5.359 1 93.69 80 ASN B O 1
ATOM 3016 N N . ASP B 1 81 ? -14.078 8.477 -4.984 1 94 81 ASP B N 1
ATOM 3017 C CA . ASP B 1 81 ? -14.852 8.773 -6.188 1 94 81 ASP B CA 1
ATOM 3018 C C . ASP B 1 81 ? -14.062 8.422 -7.445 1 94 81 ASP B C 1
ATOM 3020 O O . ASP B 1 81 ? -14.641 8.094 -8.477 1 94 81 ASP B O 1
ATOM 3024 N N . ASP B 1 82 ? -12.781 8.492 -7.375 1 96.44 82 ASP B N 1
ATOM 3025 C CA . ASP B 1 82 ? -11.883 8.18 -8.484 1 96.44 82 ASP B CA 1
ATOM 3026 C C . ASP B 1 82 ? -10.531 7.688 -7.977 1 96.44 82 ASP B C 1
ATOM 3028 O O . ASP 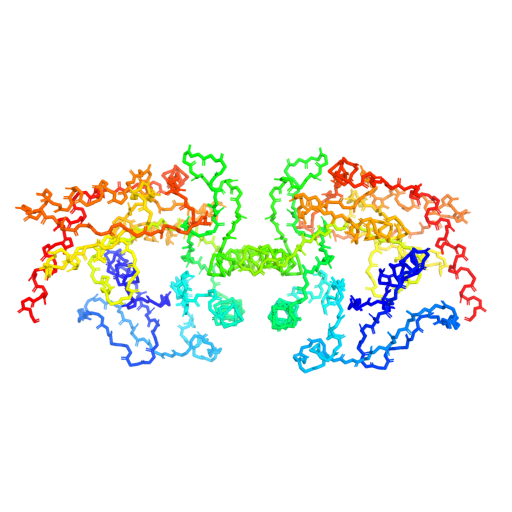B 1 82 ? -9.539 8.414 -8.031 1 96.44 82 ASP B O 1
ATOM 3032 N N . PRO B 1 83 ? -10.516 6.406 -7.605 1 97.94 83 PRO B N 1
ATOM 3033 C CA . PRO B 1 83 ? -9.266 5.844 -7.082 1 97.94 83 PRO B CA 1
ATOM 3034 C C . PRO B 1 83 ? -8.117 5.926 -8.086 1 97.94 83 PRO B C 1
ATOM 3036 O O . PRO B 1 83 ? -6.961 6.09 -7.688 1 97.94 83 PRO B O 1
ATOM 3039 N N . ILE B 1 84 ? -8.398 5.805 -9.375 1 98.06 84 ILE B N 1
ATOM 3040 C CA . ILE B 1 84 ? -7.371 5.871 -10.406 1 98.06 84 ILE B CA 1
ATOM 3041 C C . ILE B 1 84 ? -6.73 7.258 -10.406 1 98.06 84 ILE B C 1
ATOM 3043 O O . ILE B 1 84 ? -5.504 7.387 -10.469 1 98.06 84 ILE B O 1
ATOM 3047 N N . TYR B 1 85 ? -7.543 8.281 -10.352 1 97.69 85 TYR B N 1
ATOM 3048 C CA . TYR B 1 85 ? -7.02 9.641 -10.25 1 97.69 85 TYR B CA 1
ATOM 3049 C C . TYR B 1 85 ? -6.16 9.805 -9.008 1 97.69 85 TYR B C 1
ATOM 3051 O O . TYR B 1 85 ? -5.102 10.438 -9.055 1 97.69 85 TYR B O 1
ATOM 3059 N N . ASP B 1 86 ? -6.625 9.289 -7.898 1 98.12 86 ASP B N 1
ATOM 3060 C CA . ASP B 1 86 ? -5.871 9.352 -6.652 1 98.12 86 ASP B CA 1
ATOM 3061 C C . ASP B 1 86 ? -4.488 8.719 -6.816 1 98.12 86 ASP B C 1
ATOM 3063 O O . ASP B 1 86 ? -3.477 9.336 -6.473 1 98.12 86 ASP B O 1
ATOM 3067 N N . VAL B 1 87 ? -4.398 7.547 -7.418 1 98.62 87 VAL B N 1
ATOM 3068 C CA . VAL B 1 87 ? -3.148 6.824 -7.621 1 98.62 87 VAL B CA 1
ATOM 3069 C C . VAL B 1 87 ? -2.266 7.586 -8.602 1 98.62 87 VAL B C 1
ATOM 3071 O O . VAL B 1 87 ? -1.075 7.793 -8.352 1 98.62 87 VAL B O 1
ATOM 3074 N N . GLN B 1 88 ? -2.803 8.039 -9.688 1 97.75 88 GLN B N 1
ATOM 3075 C CA . GLN B 1 88 ? -2.041 8.703 -10.734 1 97.75 88 GLN B CA 1
ATOM 3076 C C . GLN B 1 88 ? -1.452 10.016 -10.242 1 97.75 88 GLN B C 1
ATOM 3078 O O . GLN B 1 88 ? -0.287 10.32 -10.508 1 97.75 88 GLN B O 1
ATOM 3083 N N . SER B 1 89 ? -2.264 10.75 -9.539 1 97.19 89 SER B N 1
ATOM 3084 C CA . SER B 1 89 ? -1.846 12.094 -9.172 1 97.19 89 SER B CA 1
ATOM 3085 C C . SER B 1 89 ? -0.949 12.078 -7.938 1 97.19 89 SER B C 1
ATOM 3087 O O . SER B 1 89 ? 0.003 12.852 -7.844 1 97.19 89 SER B O 1
ATOM 3089 N N . ASN B 1 90 ? -1.179 11.18 -7.023 1 98.31 90 ASN B N 1
ATOM 3090 C CA . ASN B 1 90 ? -0.457 11.234 -5.754 1 98.31 90 ASN B CA 1
ATOM 3091 C C . ASN B 1 90 ? 0.663 10.203 -5.703 1 98.31 90 ASN B C 1
ATOM 3093 O O . ASN B 1 90 ? 1.811 10.531 -5.406 1 98.31 90 ASN B O 1
ATOM 3097 N N . LEU B 1 91 ? 0.356 8.938 -6.031 1 98.69 91 LEU B N 1
ATOM 3098 C CA . LEU B 1 91 ? 1.376 7.902 -5.941 1 98.69 91 LEU B CA 1
ATOM 3099 C C . LEU B 1 91 ? 2.396 8.047 -7.066 1 98.69 91 LEU B C 1
ATOM 3101 O O . LEU B 1 91 ? 3.6 8.133 -6.809 1 98.69 91 LEU B O 1
ATOM 3105 N N . VAL B 1 92 ? 1.905 8.078 -8.312 1 98.25 92 VAL B N 1
ATOM 3106 C CA . VAL B 1 92 ? 2.805 8.234 -9.453 1 98.25 92 VAL B CA 1
ATOM 3107 C C . VAL B 1 92 ? 3.551 9.562 -9.352 1 98.25 92 VAL B C 1
ATOM 3109 O O . VAL B 1 92 ? 4.758 9.625 -9.602 1 98.25 92 VAL B O 1
ATOM 3112 N N . GLY B 1 93 ? 2.797 10.625 -8.969 1 97.62 93 GLY B N 1
ATOM 3113 C CA . GLY B 1 93 ? 3.439 11.914 -8.758 1 97.62 93 GLY B CA 1
ATOM 3114 C C . GLY B 1 93 ? 4.566 11.859 -7.742 1 97.62 93 GLY B C 1
ATOM 3115 O O . GLY B 1 93 ? 5.629 12.438 -7.953 1 97.62 93 GLY B O 1
ATOM 3116 N N . SER B 1 94 ? 4.383 11.172 -6.645 1 98.5 94 SER B N 1
ATOM 3117 C CA . SER B 1 94 ? 5.406 11.023 -5.613 1 98.5 94 SER B CA 1
ATOM 3118 C C . SER B 1 94 ? 6.598 10.227 -6.129 1 98.5 94 SER B C 1
ATOM 3120 O O . SER B 1 94 ? 7.746 10.539 -5.812 1 98.5 94 SER B O 1
ATOM 3122 N N . LEU B 1 95 ? 6.324 9.172 -6.906 1 98.56 95 LEU B N 1
ATOM 3123 C CA . LEU B 1 95 ? 7.398 8.367 -7.477 1 98.56 95 LEU B CA 1
ATOM 3124 C C . LEU B 1 95 ? 8.25 9.195 -8.43 1 98.56 95 LEU B C 1
ATOM 3126 O O . LEU B 1 95 ? 9.477 9.055 -8.453 1 98.56 95 LEU B O 1
ATOM 3130 N N . GLN B 1 96 ? 7.598 10.023 -9.234 1 98 96 GLN B N 1
ATOM 3131 C CA . GLN B 1 96 ? 8.336 10.922 -10.117 1 98 96 GLN B CA 1
ATOM 3132 C C . GLN B 1 96 ? 9.25 11.844 -9.32 1 98 96 GLN B C 1
ATOM 3134 O O . GLN B 1 96 ? 10.406 12.062 -9.703 1 98 96 GLN B O 1
ATOM 3139 N N . MET B 1 97 ? 8.719 12.383 -8.258 1 98 97 MET B N 1
ATOM 3140 C CA . MET B 1 97 ? 9.508 13.25 -7.383 1 98 97 MET B CA 1
ATOM 3141 C C . MET B 1 97 ? 10.711 12.492 -6.82 1 98 97 MET B C 1
ATOM 3143 O O . MET B 1 97 ? 11.828 13.016 -6.809 1 98 97 MET B O 1
ATOM 3147 N N . LEU B 1 98 ? 10.516 11.281 -6.367 1 98.38 98 LEU B N 1
ATOM 3148 C CA . LEU B 1 98 ? 11.578 10.461 -5.805 1 98.38 98 LEU B CA 1
ATOM 3149 C C . LEU B 1 98 ? 12.664 10.195 -6.848 1 98.38 98 LEU B C 1
ATOM 3151 O O . LEU B 1 98 ? 13.859 10.266 -6.539 1 98.38 98 LEU B O 1
ATOM 3155 N N . ASN B 1 99 ? 12.219 9.875 -8.07 1 97.94 99 ASN B N 1
ATOM 3156 C CA . ASN B 1 99 ? 13.18 9.672 -9.148 1 97.94 99 ASN B CA 1
ATOM 3157 C C . ASN B 1 99 ? 14.031 10.922 -9.375 1 97.94 99 ASN B C 1
ATOM 3159 O O . ASN B 1 99 ? 15.25 10.82 -9.578 1 97.94 99 ASN B O 1
ATOM 3163 N N . VAL B 1 100 ? 13.367 12.062 -9.375 1 97.88 100 VAL B N 1
ATOM 3164 C CA . VAL B 1 100 ? 14.078 13.32 -9.562 1 97.88 100 VAL B CA 1
ATOM 3165 C C . VAL B 1 100 ? 15.055 13.539 -8.406 1 97.88 100 VAL B C 1
ATOM 3167 O O . VAL B 1 100 ? 16.172 14.016 -8.609 1 97.88 100 VAL B O 1
ATOM 3170 N N . MET B 1 101 ? 14.664 13.25 -7.16 1 98.31 101 MET B N 1
ATOM 3171 C CA . MET B 1 101 ? 15.531 13.398 -5.992 1 98.31 101 MET B CA 1
ATOM 3172 C C . MET B 1 101 ? 16.781 12.539 -6.133 1 98.31 101 MET B C 1
ATOM 3174 O O . MET B 1 101 ? 17.891 12.984 -5.812 1 98.31 101 MET B O 1
ATOM 3178 N N . VAL B 1 102 ? 16.578 11.266 -6.57 1 97.81 102 VAL B N 1
ATOM 3179 C CA . VAL B 1 102 ? 17.719 10.383 -6.789 1 97.81 102 VAL B CA 1
ATOM 3180 C C . VAL B 1 102 ? 18.672 11 -7.809 1 97.81 102 VAL B C 1
ATOM 3182 O O . VAL B 1 102 ? 19.875 11.078 -7.574 1 97.81 102 VAL B O 1
ATOM 3185 N N . ALA B 1 103 ? 18.109 11.469 -8.945 1 97.31 103 ALA B N 1
ATOM 3186 C CA . ALA B 1 103 ? 18.906 12.031 -10.031 1 97.31 103 ALA B CA 1
ATOM 3187 C C . ALA B 1 103 ? 19.656 13.273 -9.57 1 97.31 103 ALA B C 1
ATOM 3189 O O . ALA B 1 103 ? 20.781 13.523 -10.016 1 97.31 103 ALA B O 1
ATOM 3190 N N . LYS B 1 104 ? 19.062 14.062 -8.688 1 97.5 104 LYS B N 1
ATOM 3191 C CA . LYS B 1 104 ? 19.641 15.328 -8.25 1 97.5 104 LYS B CA 1
ATOM 3192 C C . LYS B 1 104 ? 20.391 15.164 -6.93 1 97.5 104 LYS B C 1
ATOM 3194 O O . LYS B 1 104 ? 20.875 16.141 -6.363 1 97.5 104 LYS B O 1
ATOM 3199 N N . LYS B 1 105 ? 20.406 13.93 -6.352 1 97.38 105 LYS B N 1
ATOM 3200 C CA . LYS B 1 105 ? 21.156 13.562 -5.152 1 97.38 105 LYS B CA 1
ATOM 3201 C C . LYS B 1 105 ? 20.641 14.312 -3.93 1 97.38 105 LYS B C 1
ATOM 3203 O O . LYS B 1 105 ? 21.438 14.836 -3.139 1 97.38 105 LYS B O 1
ATOM 3208 N N . ILE B 1 106 ? 19.312 14.562 -3.904 1 97.5 106 ILE B N 1
ATOM 3209 C CA . ILE B 1 106 ? 18.688 15.102 -2.699 1 97.5 106 ILE B CA 1
ATOM 3210 C C . ILE B 1 106 ? 18.656 14.031 -1.609 1 97.5 106 ILE B C 1
ATOM 3212 O O . ILE B 1 106 ? 18.219 12.906 -1.843 1 97.5 106 ILE B O 1
ATOM 3216 N N . ARG B 1 107 ? 18.969 14.336 -0.427 1 95.31 107 ARG B N 1
ATOM 3217 C CA . ARG B 1 107 ? 19.375 13.305 0.522 1 95.31 107 ARG B CA 1
ATOM 3218 C C . ARG B 1 107 ? 18.234 13 1.504 1 95.31 107 ARG B C 1
ATOM 3220 O O . ARG B 1 107 ? 18.281 11.984 2.203 1 95.31 107 ARG B O 1
ATOM 3227 N N . LYS B 1 108 ? 17.281 13.945 1.703 1 98.38 108 LYS B N 1
ATOM 3228 C CA . LYS B 1 108 ? 16.297 13.781 2.779 1 98.38 108 LYS B CA 1
ATOM 3229 C C . LYS B 1 108 ? 14.906 14.203 2.328 1 98.38 108 LYS B C 1
ATOM 3231 O O . LYS B 1 108 ? 14.75 15.195 1.621 1 98.38 108 LYS B O 1
ATOM 3236 N N . ILE B 1 109 ? 13.945 13.383 2.703 1 98.75 109 ILE B N 1
ATOM 3237 C CA . ILE B 1 109 ? 12.555 13.727 2.436 1 98.75 109 ILE B CA 1
ATOM 3238 C C . ILE B 1 109 ? 11.719 13.508 3.695 1 98.75 109 ILE B C 1
ATOM 3240 O O . ILE B 1 109 ? 11.906 12.531 4.414 1 98.75 109 ILE B O 1
ATOM 3244 N N . ILE B 1 110 ? 10.891 14.477 4.055 1 98.94 110 ILE B N 1
ATOM 3245 C CA . ILE B 1 110 ? 9.867 14.391 5.09 1 98.94 110 ILE B CA 1
ATOM 3246 C C . ILE B 1 110 ? 8.484 14.383 4.449 1 98.94 110 ILE B C 1
ATOM 3248 O O . ILE B 1 110 ? 8.141 15.289 3.678 1 98.94 110 ILE B O 1
ATOM 3252 N N . PHE B 1 111 ? 7.727 13.352 4.719 1 98.94 111 PHE B N 1
ATOM 3253 C CA . PHE B 1 111 ? 6.434 13.148 4.078 1 98.94 111 PHE B CA 1
ATOM 3254 C C . PHE B 1 111 ? 5.305 13.219 5.102 1 98.94 111 PHE B C 1
ATOM 3256 O O . PHE B 1 111 ? 5.395 12.617 6.176 1 98.94 111 PHE B O 1
ATOM 3263 N N . ILE B 1 112 ? 4.297 13.969 4.758 1 98.88 112 ILE B N 1
ATOM 3264 C CA . ILE B 1 112 ? 3.107 13.977 5.602 1 98.88 112 ILE B CA 1
ATOM 3265 C C . ILE B 1 112 ? 2.174 12.844 5.191 1 98.88 112 ILE B C 1
ATOM 3267 O O . ILE B 1 112 ? 1.665 12.828 4.066 1 98.88 112 ILE B O 1
ATOM 3271 N N . SER B 1 113 ? 2.057 11.883 5.996 1 98.69 113 SER B N 1
ATOM 3272 C CA . SER B 1 113 ? 1.08 10.812 5.805 1 98.69 113 SER B CA 1
ATOM 3273 C C . SER B 1 113 ? -0.176 11.062 6.633 1 98.69 113 SER B C 1
ATOM 3275 O O . SER B 1 113 ? -0.518 12.203 6.926 1 98.69 113 SER B O 1
ATOM 3277 N N . SER B 1 114 ? -0.997 10.062 6.801 1 97.44 114 SER B N 1
ATOM 3278 C CA . SER B 1 114 ? -2.283 10.234 7.469 1 97.44 114 SER B CA 1
ATOM 3279 C C . SER B 1 114 ? -2.494 9.172 8.547 1 97.44 114 SER B C 1
ATOM 3281 O O . SER B 1 114 ? -2.9 8.047 8.242 1 97.44 114 SER B O 1
ATOM 3283 N N . GLY B 1 115 ? -2.324 9.703 9.766 1 94.94 115 GLY B N 1
ATOM 3284 C CA . GLY B 1 115 ? -2.645 8.805 10.867 1 94.94 115 GLY B CA 1
ATOM 3285 C C . GLY B 1 115 ? -4.125 8.477 10.961 1 94.94 115 GLY B C 1
ATOM 3286 O O . GLY B 1 115 ? -4.508 7.488 11.594 1 94.94 115 GLY B O 1
ATOM 3287 N N . GLY B 1 116 ? -4.914 9.234 10.352 1 91.19 116 GLY B N 1
ATOM 3288 C CA . GLY B 1 116 ? -6.355 9.047 10.375 1 91.19 116 GLY B CA 1
ATOM 3289 C C . GLY B 1 116 ? -6.824 7.965 9.422 1 91.19 116 GLY B C 1
ATOM 3290 O O . GLY B 1 116 ? -7.902 7.391 9.602 1 91.19 116 GLY B O 1
ATOM 3291 N N . THR B 1 117 ? -5.988 7.695 8.367 1 95.75 117 THR B N 1
ATOM 3292 C CA . THR B 1 117 ? -6.582 6.867 7.324 1 95.75 117 THR B CA 1
ATOM 3293 C C . THR B 1 117 ? -5.73 5.625 7.074 1 95.75 117 THR B C 1
ATOM 3295 O O . THR B 1 117 ? -6.234 4.609 6.582 1 95.75 117 THR B O 1
ATOM 3298 N N . VAL B 1 118 ? -4.43 5.574 7.402 1 98.06 118 VAL B N 1
ATOM 3299 C CA . VAL B 1 118 ? -3.566 4.473 6.988 1 98.06 118 VAL B CA 1
ATOM 3300 C C . VAL B 1 118 ? -3.822 3.254 7.871 1 98.06 118 VAL B C 1
ATOM 3302 O O . VAL B 1 118 ? -3.594 2.115 7.453 1 98.06 118 VAL B O 1
ATOM 3305 N N . TYR B 1 119 ? -4.312 3.463 9.094 1 97.62 119 TYR B N 1
ATOM 3306 C CA . TYR B 1 119 ? -4.426 2.369 10.055 1 97.62 119 TYR B CA 1
ATOM 3307 C C . TYR B 1 119 ? -5.746 1.626 9.883 1 97.62 119 TYR B C 1
ATOM 3309 O O . TYR B 1 119 ? -5.82 0.42 10.125 1 97.62 119 TYR B O 1
ATOM 3317 N N . GLY B 1 120 ? -6.793 2.328 9.484 1 95.69 120 GLY B N 1
ATOM 3318 C CA . GLY B 1 120 ? -8.102 1.705 9.438 1 95.69 120 GLY B CA 1
ATOM 3319 C C . GLY B 1 120 ? -8.703 1.473 10.812 1 95.69 120 GLY B C 1
ATOM 3320 O O . GLY B 1 120 ? -8.508 2.279 11.727 1 95.69 120 GLY B O 1
ATOM 3321 N N . ARG B 1 121 ? -9.578 0.477 10.977 1 94.75 121 ARG B N 1
ATOM 3322 C CA . ARG B 1 121 ? -10.188 0.139 12.25 1 94.75 121 ARG B CA 1
ATOM 3323 C C . ARG B 1 121 ? -9.141 -0.335 13.258 1 94.75 121 ARG B C 1
ATOM 3325 O O . ARG B 1 121 ? -8.414 -1.297 12.992 1 94.75 121 ARG B O 1
ATOM 3332 N N . PRO B 1 122 ? -9.102 0.279 14.414 1 96.44 122 PRO B N 1
ATOM 3333 C CA . PRO B 1 122 ? -8.039 -0.074 15.359 1 96.44 122 PRO B CA 1
ATOM 3334 C C . PRO B 1 122 ? -8.234 -1.459 15.969 1 96.44 122 PRO B C 1
ATOM 3336 O O . PRO B 1 122 ? -9.352 -1.833 16.312 1 96.44 122 PRO B O 1
ATOM 3339 N N . GLU B 1 123 ? -7.18 -2.195 16.078 1 95.88 123 GLU B N 1
ATOM 3340 C CA . GLU B 1 123 ? -7.156 -3.451 16.812 1 95.88 123 GLU B CA 1
ATOM 3341 C C . GLU B 1 123 ? -6.926 -3.207 18.312 1 95.88 123 GLU B C 1
ATOM 3343 O O . GLU B 1 123 ? -7.332 -4.016 19.141 1 95.88 123 GLU B O 1
ATOM 3348 N N . TYR B 1 124 ? -6.246 -2.111 18.625 1 97.19 124 TYR B N 1
ATOM 3349 C CA . TYR B 1 124 ? -6.016 -1.654 19.984 1 97.19 124 TYR B CA 1
ATOM 3350 C C . TYR B 1 124 ? -5.82 -0.144 20.031 1 97.19 124 TYR B C 1
ATOM 3352 O O . TYR B 1 124 ? -5.594 0.49 19 1 97.19 124 TYR B O 1
ATOM 3360 N N . LEU B 1 125 ? -6.02 0.406 21.234 1 97.75 125 LEU B N 1
ATOM 3361 C CA . LEU B 1 125 ? -5.883 1.842 21.469 1 97.75 125 LEU B CA 1
ATOM 3362 C C . LEU B 1 125 ? -4.941 2.125 22.625 1 97.75 125 LEU B C 1
ATOM 3364 O O . LEU B 1 125 ? -4.898 1.364 23.594 1 97.75 125 LEU B O 1
ATOM 3368 N N . PRO B 1 126 ? -4.23 3.127 22.594 1 98.44 126 PRO B N 1
ATOM 3369 C CA . PRO B 1 126 ? -4.039 3.975 21.422 1 98.44 126 PRO B CA 1
ATOM 3370 C C . PRO B 1 126 ? -3.236 3.281 20.312 1 98.44 126 PRO B C 1
ATOM 3372 O O . PRO B 1 126 ? -2.525 2.311 20.578 1 98.44 126 PRO B O 1
ATOM 3375 N N . ILE B 1 127 ? -3.406 3.73 19.125 1 98.69 127 ILE B N 1
ATOM 3376 C CA . ILE B 1 127 ? -2.738 3.178 17.953 1 98.69 127 ILE B CA 1
ATOM 3377 C C . ILE B 1 127 ? -1.283 3.637 17.922 1 98.69 127 ILE B C 1
ATOM 3379 O O . ILE B 1 127 ? -1.006 4.836 17.844 1 98.69 127 ILE B O 1
ATOM 3383 N N . ASP B 1 128 ? -0.36 2.762 18.047 1 98.56 128 ASP B N 1
ATOM 3384 C CA . ASP B 1 128 ? 1.045 3.113 17.875 1 98.56 128 ASP B CA 1
ATOM 3385 C C . ASP B 1 128 ? 1.53 2.758 16.469 1 98.56 128 ASP B C 1
ATOM 3387 O O . ASP B 1 128 ? 0.741 2.328 15.625 1 98.56 128 ASP B O 1
ATOM 3391 N N . GLU B 1 129 ? 2.805 2.994 16.172 1 98.38 129 GLU B N 1
ATOM 3392 C CA . GLU B 1 129 ? 3.322 2.852 14.82 1 98.38 129 GLU B CA 1
ATOM 3393 C C . GLU B 1 129 ? 3.463 1.381 14.43 1 98.38 129 GLU B C 1
ATOM 3395 O O . GLU B 1 129 ? 3.643 1.056 13.258 1 98.38 129 GLU B O 1
ATOM 3400 N N . ARG B 1 130 ? 3.35 0.461 15.383 1 95.94 130 ARG B N 1
ATOM 3401 C CA . ARG B 1 130 ? 3.438 -0.969 15.109 1 95.94 130 ARG B CA 1
ATOM 3402 C C . ARG B 1 130 ? 2.074 -1.537 14.727 1 95.94 130 ARG B C 1
ATOM 3404 O O . ARG B 1 130 ? 1.973 -2.688 14.297 1 95.94 130 ARG B O 1
ATOM 3411 N N . HIS B 1 131 ? 1.033 -0.722 14.969 1 97.38 131 HIS B N 1
ATOM 3412 C CA . HIS B 1 131 ? -0.324 -1.146 14.648 1 97.38 131 HIS B CA 1
ATOM 3413 C C . HIS B 1 131 ? -0.445 -1.537 13.18 1 97.38 131 HIS B C 1
ATOM 3415 O O . HIS B 1 131 ? 0.131 -0.88 12.305 1 97.38 131 HIS B O 1
ATOM 3421 N N . PRO B 1 132 ? -1.235 -2.619 12.852 1 95.56 132 PRO B N 1
ATOM 3422 C CA . PRO B 1 132 ? -1.486 -2.949 11.445 1 95.56 132 PRO B CA 1
ATOM 3423 C C . PRO B 1 132 ? -2.094 -1.785 10.664 1 95.56 132 PRO B C 1
ATOM 3425 O O . PRO B 1 132 ? -2.807 -0.957 11.234 1 95.56 132 PRO B O 1
ATOM 3428 N N . THR B 1 133 ? -1.763 -1.704 9.391 1 97.56 133 THR B N 1
ATOM 3429 C CA . THR B 1 133 ? -2.305 -0.686 8.492 1 97.56 133 THR B CA 1
ATOM 3430 C C . THR B 1 133 ? -3.326 -1.294 7.539 1 97.56 133 THR B C 1
ATOM 3432 O O . THR B 1 133 ? -2.977 -2.113 6.688 1 97.56 133 THR B O 1
ATOM 3435 N N . ALA B 1 134 ? -4.562 -0.966 7.723 1 96.31 134 ALA B N 1
ATOM 3436 C CA . ALA B 1 134 ? -5.676 -1.481 6.93 1 96.31 134 ALA B CA 1
ATOM 3437 C C . ALA B 1 134 ? -6.609 -0.354 6.496 1 9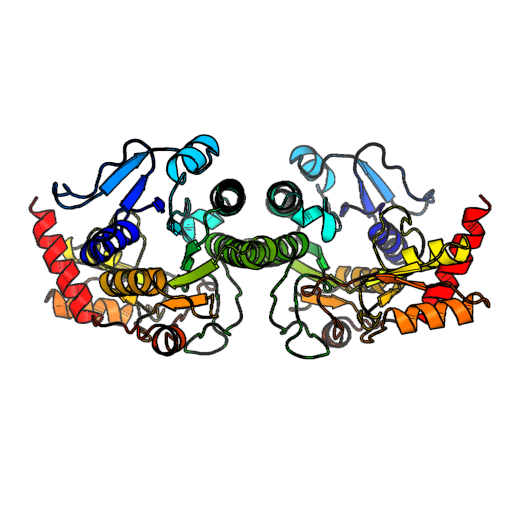6.31 134 ALA B C 1
ATOM 3439 O O . ALA B 1 134 ? -7.785 -0.338 6.859 1 96.31 134 ALA B O 1
ATOM 3440 N N . PRO B 1 135 ? -6.043 0.519 5.586 1 97 135 PRO B N 1
ATOM 3441 C CA . PRO B 1 135 ? -6.848 1.671 5.172 1 97 135 PRO B CA 1
ATOM 3442 C C . PRO B 1 135 ? -8.164 1.265 4.512 1 97 135 PRO B C 1
ATOM 3444 O O . PRO B 1 135 ? -8.219 0.256 3.805 1 97 135 PRO B O 1
ATOM 3447 N N . GLN B 1 136 ? -9.172 2.096 4.68 1 94.38 136 GLN B N 1
ATOM 3448 C CA . GLN B 1 136 ? -10.508 1.787 4.188 1 94.38 136 GLN B CA 1
ATOM 3449 C C . GLN B 1 136 ? -10.961 2.811 3.146 1 94.38 136 GLN B C 1
ATOM 3451 O O . GLN B 1 136 ? -12.141 2.871 2.801 1 94.38 136 GLN B O 1
ATOM 3456 N N . VAL B 1 137 ? -10.07 3.678 2.717 1 95.88 137 VAL B N 1
ATOM 3457 C CA . VAL B 1 137 ? -10.328 4.648 1.659 1 95.88 137 VAL B CA 1
ATOM 3458 C C . VAL B 1 137 ? -9.117 4.738 0.733 1 95.88 137 VAL B C 1
ATOM 3460 O O . VAL B 1 137 ? -7.988 4.465 1.148 1 95.88 137 VAL B O 1
ATOM 3463 N N . SER B 1 138 ? -9.383 5.117 -0.565 1 97.94 138 SER B N 1
ATOM 3464 C CA . SER B 1 138 ? -8.305 5.207 -1.547 1 97.94 138 SER B CA 1
ATOM 3465 C C . SER B 1 138 ? -7.195 6.137 -1.068 1 97.94 138 SER B C 1
ATOM 3467 O O . SER B 1 138 ? -6.012 5.816 -1.2 1 97.94 138 SER B O 1
ATOM 3469 N N . TYR B 1 139 ? -7.586 7.289 -0.479 1 97.56 139 TYR B N 1
ATOM 3470 C CA . TYR B 1 139 ? -6.648 8.258 0.082 1 97.56 139 TYR B CA 1
ATOM 3471 C C . TYR B 1 139 ? -5.652 7.574 1.012 1 97.56 139 TYR B C 1
ATOM 3473 O O . TYR B 1 139 ? -4.441 7.766 0.884 1 97.56 139 TYR B O 1
ATOM 3481 N N . GLY B 1 140 ? -6.113 6.758 1.955 1 98.25 140 GLY B N 1
ATOM 3482 C CA . GLY B 1 140 ? -5.273 6.031 2.893 1 98.25 140 GLY B CA 1
ATOM 3483 C C . GLY B 1 140 ? -4.402 4.984 2.225 1 98.25 140 GLY B C 1
ATOM 3484 O O . GLY B 1 140 ? -3.242 4.801 2.6 1 98.25 140 GLY B O 1
ATOM 3485 N N . ILE B 1 141 ? -4.945 4.258 1.249 1 98.75 141 ILE B N 1
ATOM 3486 C CA . ILE B 1 141 ? -4.199 3.234 0.523 1 98.75 141 ILE B CA 1
ATOM 3487 C C . ILE B 1 141 ? -3.035 3.879 -0.227 1 98.75 141 ILE B C 1
ATOM 3489 O O . ILE B 1 141 ? -1.909 3.377 -0.187 1 98.75 141 ILE B O 1
ATOM 3493 N N . THR B 1 142 ? -3.316 4.977 -0.887 1 98.75 142 THR B N 1
ATOM 3494 C CA . THR B 1 142 ? -2.299 5.688 -1.652 1 98.75 142 THR B CA 1
ATOM 3495 C C . THR B 1 142 ? -1.2 6.215 -0.732 1 98.75 142 THR B C 1
ATOM 3497 O O . THR B 1 142 ? -0.013 6.07 -1.027 1 98.75 142 THR B O 1
ATOM 3500 N N . LYS B 1 143 ? -1.582 6.816 0.377 1 98.81 143 LYS B N 1
ATOM 3501 C CA . LYS B 1 143 ? -0.588 7.305 1.328 1 98.81 143 LYS B CA 1
ATOM 3502 C C . LYS B 1 143 ? 0.28 6.164 1.852 1 98.81 143 LYS B C 1
ATOM 3504 O O . LYS B 1 143 ? 1.497 6.312 1.984 1 98.81 143 LYS B O 1
ATOM 3509 N N . LEU B 1 144 ? -0.361 5.066 2.168 1 98.81 144 LEU B N 1
ATOM 3510 C CA . LEU B 1 144 ? 0.391 3.914 2.656 1 98.81 144 LEU B CA 1
ATOM 3511 C C . LEU B 1 144 ? 1.363 3.412 1.594 1 98.81 144 LEU B C 1
ATOM 3513 O O . LEU B 1 144 ? 2.504 3.064 1.906 1 98.81 144 LEU B O 1
ATOM 3517 N N . ALA B 1 145 ? 0.916 3.32 0.356 1 98.88 145 ALA B N 1
ATOM 3518 C CA . ALA B 1 145 ? 1.8 2.912 -0.733 1 98.88 145 ALA B CA 1
ATOM 3519 C C . ALA B 1 145 ? 2.982 3.867 -0.867 1 98.88 145 ALA B C 1
ATOM 3521 O O . ALA B 1 145 ? 4.121 3.434 -1.054 1 98.88 145 ALA B O 1
ATOM 3522 N N . ILE B 1 146 ? 2.705 5.152 -0.767 1 98.88 146 ILE B N 1
ATOM 3523 C CA . ILE B 1 146 ? 3.768 6.145 -0.845 1 98.88 146 ILE B CA 1
ATOM 3524 C C . ILE B 1 146 ? 4.77 5.922 0.285 1 98.88 146 ILE B C 1
ATOM 3526 O O . ILE B 1 146 ? 5.984 5.977 0.069 1 98.88 146 ILE B O 1
ATOM 3530 N N . GLU B 1 147 ? 4.285 5.668 1.526 1 98.88 147 GLU B N 1
ATOM 3531 C CA . GLU B 1 147 ? 5.18 5.363 2.641 1 98.88 147 GLU B CA 1
ATOM 3532 C C . GLU B 1 147 ? 6.137 4.23 2.283 1 98.88 147 GLU B C 1
ATOM 3534 O O . GLU B 1 147 ? 7.344 4.328 2.531 1 98.88 147 GLU B O 1
ATOM 3539 N N . LYS B 1 148 ? 5.559 3.16 1.749 1 98.75 148 LYS B N 1
ATOM 3540 C CA . LYS B 1 148 ? 6.359 1.984 1.425 1 98.75 148 LYS B CA 1
ATOM 3541 C C . LYS B 1 148 ? 7.406 2.309 0.364 1 98.75 148 LYS B C 1
ATOM 3543 O O . LYS B 1 148 ? 8.547 1.856 0.454 1 98.75 148 LYS B O 1
ATOM 3548 N N . TYR B 1 149 ? 7.074 3.078 -0.651 1 98.75 149 TYR B N 1
ATOM 3549 C CA . TYR B 1 149 ? 8.023 3.447 -1.694 1 98.75 149 TYR B CA 1
ATOM 3550 C C . TYR B 1 149 ? 9.117 4.352 -1.14 1 98.75 149 TYR B C 1
ATOM 3552 O O . TYR B 1 149 ? 10.281 4.254 -1.547 1 98.75 149 TYR B O 1
ATOM 3560 N N . LEU B 1 150 ? 8.688 5.293 -0.25 1 98.81 150 LEU B N 1
ATOM 3561 C CA . LEU B 1 150 ? 9.695 6.129 0.395 1 98.81 150 LEU B CA 1
ATOM 3562 C C . LEU B 1 150 ? 10.75 5.273 1.085 1 98.81 150 LEU B C 1
ATOM 3564 O O . LEU B 1 150 ? 11.945 5.512 0.921 1 98.81 150 LEU B O 1
ATOM 3568 N N . LEU B 1 151 ? 10.328 4.324 1.836 1 98.12 151 LEU B N 1
ATOM 3569 C CA . LEU B 1 151 ? 11.242 3.434 2.545 1 98.12 151 LEU B CA 1
ATOM 3570 C C . LEU B 1 151 ? 12.07 2.609 1.564 1 98.12 151 LEU B C 1
ATOM 3572 O O . LEU B 1 151 ? 13.25 2.34 1.813 1 98.12 151 LEU B O 1
ATOM 3576 N N . LEU B 1 152 ? 11.469 2.172 0.452 1 97.12 152 LEU B N 1
ATOM 3577 C CA . LEU B 1 152 ? 12.195 1.445 -0.583 1 97.12 152 LEU B CA 1
ATOM 3578 C C . LEU B 1 152 ? 13.32 2.301 -1.158 1 97.12 152 LEU B C 1
ATOM 3580 O O . LEU B 1 152 ? 14.445 1.822 -1.337 1 97.12 152 LEU B O 1
ATOM 3584 N N . PHE B 1 153 ? 13.023 3.566 -1.459 1 97.62 153 PHE B N 1
ATOM 3585 C CA . PHE B 1 153 ? 14.016 4.461 -2.035 1 97.62 153 PHE B CA 1
ATOM 3586 C C . PHE B 1 153 ? 15.125 4.754 -1.029 1 97.62 153 PHE B C 1
ATOM 3588 O O . PHE B 1 153 ? 16.281 4.953 -1.41 1 97.62 153 PHE B O 1
ATOM 3595 N N . GLU B 1 154 ? 14.75 4.832 0.264 1 97.5 154 GLU B N 1
ATOM 3596 C CA . GLU B 1 154 ? 15.773 4.934 1.295 1 97.5 154 GLU B CA 1
ATOM 3597 C C . GLU B 1 154 ? 16.734 3.748 1.234 1 97.5 154 GLU B C 1
ATOM 3599 O O . GLU B 1 154 ? 17.953 3.93 1.263 1 97.5 154 GLU B O 1
ATOM 3604 N N . GLN B 1 155 ? 16.188 2.598 1.091 1 94.31 155 GLN B N 1
ATOM 3605 C CA . GLN B 1 155 ? 16.984 1.372 1.057 1 94.31 155 GLN B CA 1
ATOM 3606 C C . GLN B 1 155 ? 17.844 1.309 -0.202 1 94.31 155 GLN B C 1
ATOM 3608 O O . GLN B 1 155 ? 19.016 0.948 -0.137 1 94.31 155 GLN B O 1
ATOM 3613 N N . MET B 1 156 ? 17.266 1.685 -1.313 1 94.06 156 MET B N 1
ATOM 3614 C CA . MET B 1 156 ? 17.906 1.489 -2.609 1 94.06 156 MET B CA 1
ATOM 3615 C C . MET B 1 156 ? 18.891 2.617 -2.904 1 94.06 156 MET B C 1
ATOM 3617 O O . MET B 1 156 ? 19.938 2.393 -3.531 1 94.06 156 MET B O 1
ATOM 3621 N N . HIS B 1 157 ? 18.562 3.826 -2.477 1 96 157 HIS B N 1
ATOM 3622 C CA . HIS B 1 157 ? 19.297 4.98 -2.988 1 96 157 HIS B CA 1
ATOM 3623 C C . HIS B 1 157 ? 19.875 5.82 -1.85 1 96 157 HIS B C 1
ATOM 3625 O O . HIS B 1 157 ? 20.562 6.809 -2.09 1 96 157 HIS B O 1
ATOM 3631 N N . GLY B 1 158 ? 19.531 5.492 -0.625 1 96.06 158 GLY B N 1
ATOM 3632 C CA . GLY B 1 158 ? 20.125 6.156 0.52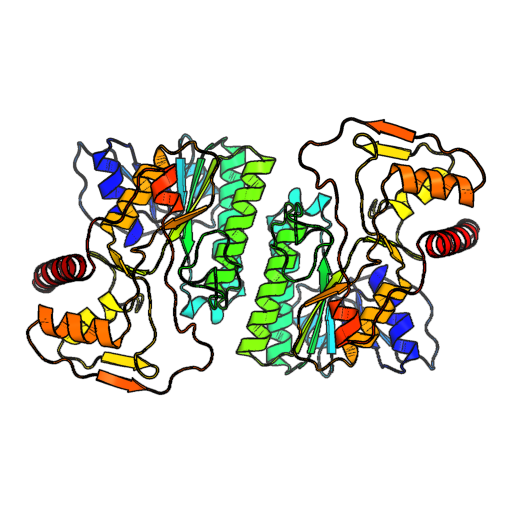1 1 96.06 158 GLY B CA 1
ATOM 3633 C C . GLY B 1 158 ? 19.422 7.449 0.898 1 96.06 158 GLY B C 1
ATOM 3634 O O . GLY B 1 158 ? 19.922 8.211 1.727 1 96.06 158 GLY B O 1
ATOM 3635 N N . ILE B 1 159 ? 18.281 7.801 0.326 1 97.12 159 ILE B N 1
ATOM 3636 C CA . ILE B 1 159 ? 17.5 8.977 0.7 1 97.12 159 ILE B CA 1
ATOM 3637 C C . ILE B 1 159 ? 16.938 8.805 2.109 1 97.12 159 ILE B C 1
ATOM 3639 O O . ILE B 1 159 ? 16.172 7.871 2.365 1 97.12 159 ILE B O 1
ATOM 3643 N N . LYS B 1 160 ? 17.328 9.633 3.074 1 98.19 160 LYS B N 1
ATOM 3644 C CA . LYS B 1 160 ? 16.766 9.57 4.418 1 98.19 160 LYS B CA 1
ATOM 3645 C C . LYS B 1 160 ? 15.297 9.992 4.418 1 98.19 160 LYS B C 1
ATOM 3647 O O . LYS B 1 160 ? 14.961 11.094 3.984 1 98.19 160 LYS B O 1
ATOM 3652 N N . THR B 1 161 ? 14.477 9.07 4.863 1 98.19 161 THR B N 1
ATOM 3653 C CA . THR B 1 161 ? 13.039 9.32 4.82 1 98.19 161 THR B CA 1
ATOM 3654 C C . THR B 1 161 ? 12.461 9.375 6.23 1 98.19 161 THR B C 1
ATOM 3656 O O . THR B 1 161 ? 12.844 8.586 7.098 1 98.19 161 THR B O 1
ATOM 3659 N N . THR B 1 162 ? 11.617 10.336 6.492 1 98.81 162 THR B N 1
ATOM 3660 C CA . THR B 1 162 ? 10.781 10.375 7.684 1 98.81 162 THR B CA 1
ATOM 3661 C C . THR B 1 162 ? 9.32 10.617 7.309 1 98.81 162 THR B C 1
ATOM 3663 O O . THR B 1 162 ? 9.016 11.523 6.523 1 98.81 162 THR B O 1
ATOM 3666 N N . ILE B 1 163 ? 8.484 9.773 7.773 1 98.94 163 ILE B N 1
ATOM 3667 C CA . ILE B 1 163 ? 7.047 9.789 7.512 1 98.94 163 ILE B CA 1
ATOM 3668 C C . ILE B 1 163 ? 6.293 10.188 8.781 1 98.94 163 ILE B C 1
ATOM 3670 O O . ILE B 1 163 ? 6.461 9.562 9.828 1 98.94 163 ILE B O 1
ATOM 3674 N N . LEU B 1 164 ? 5.539 11.227 8.695 1 98.94 164 LEU B N 1
ATOM 3675 C CA . LEU B 1 164 ? 4.723 11.664 9.82 1 98.94 164 LEU B CA 1
ATOM 3676 C C . LEU B 1 164 ? 3.25 11.344 9.586 1 98.94 164 LEU B C 1
ATOM 3678 O O . LEU B 1 164 ? 2.621 11.914 8.695 1 98.94 164 LEU B O 1
ATOM 3682 N N . ARG B 1 165 ? 2.742 10.359 10.312 1 98.88 165 ARG B N 1
ATOM 3683 C CA . ARG B 1 165 ? 1.317 10.047 10.328 1 98.88 165 ARG B CA 1
ATOM 3684 C C . ARG B 1 165 ? 0.559 10.969 11.266 1 98.88 165 ARG B C 1
ATOM 3686 O O . ARG B 1 165 ? 0.486 10.711 12.469 1 98.88 165 ARG B O 1
ATOM 3693 N N . VAL B 1 166 ? -0.028 11.961 10.664 1 98.75 166 VAL B N 1
ATOM 3694 C CA . VAL B 1 166 ? -0.626 13.039 11.445 1 98.75 166 VAL B CA 1
ATOM 3695 C C . VAL B 1 166 ? -2.084 12.711 11.75 1 98.75 166 VAL B C 1
ATOM 3697 O O . VAL B 1 166 ? -2.824 12.258 10.875 1 98.75 166 VAL B O 1
ATOM 3700 N N . ALA B 1 167 ? -2.434 12.906 13 1 97.94 167 ALA B N 1
ATOM 3701 C CA . ALA B 1 167 ? -3.838 12.75 13.367 1 97.94 167 ALA B CA 1
ATOM 3702 C C . ALA B 1 167 ? -4.707 13.797 12.68 1 97.94 167 ALA B C 1
ATOM 3704 O O . ALA B 1 167 ? -4.512 14.094 11.5 1 97.94 167 ALA B O 1
ATOM 3705 N N . ASN B 1 168 ? -5.789 14.328 13.305 1 96.88 168 ASN B N 1
ATOM 3706 C CA . ASN B 1 168 ? -6.707 15.297 12.711 1 96.88 168 ASN B CA 1
ATOM 3707 C C . ASN B 1 168 ? -6.305 16.734 13.055 1 96.88 168 ASN B C 1
ATOM 3709 O O . ASN B 1 168 ? -6.773 17.297 14.039 1 96.88 168 ASN B O 1
ATOM 3713 N N . PRO B 1 169 ? -5.5 17.312 12.195 1 97.38 169 PRO B N 1
ATOM 3714 C CA . PRO B 1 169 ? -5.035 18.672 12.5 1 97.38 169 PRO B CA 1
ATOM 3715 C C . PRO B 1 169 ? -6.133 19.719 12.336 1 97.38 169 PRO B C 1
ATOM 3717 O O . PRO B 1 169 ? -7 19.578 11.477 1 97.38 169 PRO B O 1
ATOM 3720 N N . PHE B 1 170 ? -6.121 20.734 13.172 1 96.75 170 PHE B N 1
ATOM 3721 C CA . PHE B 1 170 ? -7 21.891 13.078 1 96.75 170 PHE B CA 1
ATOM 3722 C C . PHE B 1 170 ? -6.273 23.156 13.508 1 96.75 170 PHE B C 1
ATOM 3724 O O . PHE B 1 170 ? -5.289 23.094 14.242 1 96.75 170 PHE B O 1
ATOM 3731 N N . GLY B 1 171 ? -6.676 24.234 13 1 96.62 171 GLY B N 1
ATOM 3732 C CA . GLY B 1 171 ? -6.023 25.484 13.359 1 96.62 171 GLY B CA 1
ATOM 3733 C C . GLY B 1 171 ? -6.359 26.641 12.422 1 96.62 171 GLY B C 1
ATOM 3734 O O . GLY B 1 171 ? -7.277 26.531 11.609 1 96.62 171 GLY B O 1
ATOM 3735 N N . GLU B 1 172 ? -5.617 27.719 12.578 1 93.31 172 GLU B N 1
ATOM 3736 C CA . GLU B 1 172 ? -5.809 28.906 11.766 1 93.31 172 GLU B CA 1
ATOM 3737 C C . GLU B 1 172 ? -5.492 28.641 10.297 1 93.31 172 GLU B C 1
ATOM 3739 O O . GLU B 1 172 ? -4.656 27.797 9.984 1 93.31 172 GLU B O 1
ATOM 3744 N N . ARG B 1 173 ? -6.168 29.312 9.375 1 91.06 173 ARG B N 1
ATOM 3745 C CA . ARG B 1 173 ? -5.949 29.297 7.93 1 91.06 173 ARG B CA 1
ATOM 3746 C C . ARG B 1 173 ? -6.516 28.016 7.305 1 91.06 173 ARG B C 1
ATOM 3748 O O . ARG B 1 173 ? -6.355 27.797 6.105 1 91.06 173 ARG B O 1
ATOM 3755 N N . GLN B 1 174 ? -7.109 27.172 8.18 1 91.25 174 GLN B N 1
ATOM 3756 C CA . GLN B 1 174 ? -7.801 26.031 7.59 1 91.25 174 GLN B CA 1
ATOM 3757 C C . GLN B 1 174 ? -9.031 26.469 6.809 1 91.25 174 GLN B C 1
ATOM 3759 O O . GLN B 1 174 ? -9.859 27.234 7.316 1 91.25 174 GLN B O 1
ATOM 3764 N N . ARG B 1 175 ? -9.039 26.078 5.582 1 78.19 175 ARG B N 1
ATOM 3765 C CA . ARG B 1 175 ? -10.148 26.5 4.73 1 78.19 175 ARG B CA 1
ATOM 3766 C C . ARG B 1 175 ? -11.453 25.828 5.152 1 78.19 175 ARG B C 1
ATOM 3768 O O . ARG B 1 175 ? -11.5 24.609 5.336 1 78.19 175 ARG B O 1
ATOM 3775 N N . ILE B 1 176 ? -12.398 26.625 5.367 1 65.12 176 ILE B N 1
ATOM 3776 C CA . ILE B 1 176 ? -13.711 26.219 5.859 1 65.12 176 ILE B CA 1
ATOM 3777 C C . ILE B 1 176 ? -14.453 25.438 4.777 1 65.12 176 ILE B C 1
ATOM 3779 O O . ILE B 1 176 ? -15.148 24.469 5.066 1 65.12 176 ILE B O 1
ATOM 3783 N N . GLU B 1 177 ? -14.273 25.906 3.529 1 55.62 177 GLU B N 1
ATOM 3784 C CA . GLU B 1 177 ? -15.07 25.359 2.436 1 55.62 177 GLU B CA 1
ATOM 3785 C C . GLU B 1 177 ? -14.672 23.922 2.117 1 55.62 177 GLU B C 1
ATOM 3787 O O . GLU B 1 177 ? -15.422 23.203 1.464 1 55.62 177 GLU B O 1
ATOM 3792 N N . THR B 1 178 ? -13.5 23.562 2.559 1 49.91 178 THR B N 1
ATOM 3793 C CA . THR B 1 178 ? -13.016 22.266 2.104 1 49.91 178 THR B CA 1
ATOM 3794 C C . THR B 1 178 ? -13.586 21.141 2.967 1 49.91 178 THR B C 1
ATOM 3796 O O . THR B 1 178 ? -13.469 19.969 2.621 1 49.91 178 THR B O 1
ATOM 3799 N N . ALA B 1 179 ? -14.625 21.5 3.717 1 50.22 179 ALA B N 1
ATOM 3800 C CA . ALA B 1 179 ? -15.359 20.516 4.5 1 50.22 179 ALA B CA 1
ATOM 3801 C C . ALA B 1 179 ? -14.406 19.5 5.148 1 50.22 179 ALA B C 1
ATOM 3803 O O . ALA B 1 179 ? -14.797 18.375 5.441 1 50.22 179 ALA B O 1
ATOM 3804 N N . GLN B 1 180 ? -13.07 19.891 5.211 1 63.88 180 GLN B N 1
ATOM 3805 C CA . GLN B 1 180 ? -12.195 18.891 5.812 1 63.88 180 GLN B CA 1
ATOM 3806 C C . GLN B 1 180 ? -11.945 19.203 7.285 1 63.88 180 GLN B C 1
ATOM 3808 O O . GLN B 1 180 ? -11.711 20.359 7.652 1 63.88 180 GLN B O 1
ATOM 3813 N N . GLY B 1 181 ? -12.352 18.375 8.141 1 82.81 181 GLY B N 1
ATOM 3814 C CA . GLY B 1 181 ? -12.055 18.375 9.562 1 82.81 181 GLY B CA 1
ATOM 3815 C C . GLY B 1 181 ? -13.234 18.797 10.422 1 82.81 181 GLY B C 1
ATOM 3816 O O . GLY B 1 181 ? -13.797 19.875 10.219 1 82.81 181 GLY B O 1
ATOM 3817 N N . ALA B 1 182 ? -13.57 18.156 11.234 1 88.25 182 ALA B N 1
ATOM 3818 C CA . ALA B 1 182 ? -14.758 18.312 12.062 1 88.25 182 ALA B CA 1
ATOM 3819 C C . ALA B 1 182 ? -14.695 19.609 12.875 1 88.25 182 ALA B C 1
ATOM 3821 O O . ALA B 1 182 ? -15.672 20.359 12.945 1 88.25 182 ALA B O 1
ATOM 3822 N N . VAL B 1 183 ? -13.539 20.031 13.375 1 92.81 183 VAL B N 1
ATOM 3823 C CA . VAL B 1 183 ? -13.414 21.203 14.258 1 92.81 183 VAL B CA 1
ATOM 3824 C C . VAL B 1 183 ? -13.734 22.469 13.477 1 92.81 183 VAL B C 1
ATOM 3826 O O . VAL B 1 183 ? -14.594 23.25 13.891 1 92.81 183 VAL B O 1
ATOM 3829 N N . SER B 1 184 ? -13.086 22.625 12.344 1 90.06 184 SER B N 1
ATOM 3830 C CA . SER B 1 184 ? -13.281 23.828 11.539 1 90.06 184 SER B CA 1
ATOM 3831 C C . SER B 1 184 ? -14.688 23.891 10.969 1 90.06 184 SER B C 1
ATOM 3833 O O . SER B 1 184 ? -15.312 24.953 10.945 1 90.06 184 SER B O 1
ATOM 3835 N N . ALA B 1 185 ? -15.18 22.766 10.508 1 90.19 185 ALA B N 1
ATOM 3836 C CA . ALA B 1 185 ? -16.531 22.703 9.945 1 90.19 185 ALA B CA 1
ATOM 3837 C C . ALA B 1 185 ? -17.578 23.047 11 1 90.19 185 ALA B C 1
ATOM 3839 O O . ALA B 1 185 ? -18.5 23.828 10.742 1 90.19 185 ALA B O 1
ATOM 3840 N N . PHE B 1 186 ? -17.438 22.531 12.164 1 93.31 186 PHE B N 1
ATOM 3841 C CA . PHE B 1 186 ? -18.375 22.781 13.258 1 93.31 186 PHE B CA 1
ATOM 3842 C C . PHE B 1 186 ? -18.312 24.234 13.711 1 93.31 186 PHE B C 1
ATOM 3844 O O . PHE B 1 186 ? -19.344 24.859 13.945 1 93.31 186 PHE B O 1
ATOM 3851 N N . LEU B 1 187 ? -17.125 24.734 13.836 1 92.5 187 LEU B N 1
ATOM 3852 C CA . LEU B 1 187 ? -16.953 26.109 14.266 1 92.5 187 LEU B CA 1
ATOM 3853 C C . LEU B 1 187 ? -17.609 27.078 13.273 1 92.5 187 LEU B C 1
ATOM 3855 O O . LEU B 1 187 ? -18.266 28.031 13.68 1 92.5 187 LEU B O 1
ATOM 3859 N N . HIS B 1 188 ? -17.391 26.797 12.031 1 89.44 188 HIS B N 1
ATOM 3860 C CA . HIS B 1 188 ? -17.984 27.641 11 1 89.44 188 HIS B CA 1
ATOM 3861 C C . HIS B 1 188 ? -19.5 27.656 11.094 1 89.44 188 HIS B C 1
ATOM 3863 O O . HIS B 1 188 ? -20.125 28.719 11.047 1 89.44 188 HIS B O 1
ATOM 3869 N N . ARG B 1 189 ? -20.062 26.531 11.227 1 91.81 189 ARG B N 1
ATOM 3870 C CA . ARG B 1 189 ? -21.516 26.422 11.336 1 91.81 189 ARG B CA 1
ATOM 3871 C C . ARG B 1 189 ? -22.016 27.094 12.609 1 91.81 189 ARG B C 1
ATOM 3873 O O . ARG B 1 189 ? -23.016 27.828 12.586 1 91.81 189 ARG B O 1
ATOM 3880 N N . ALA B 1 190 ? -21.391 26.891 13.672 1 92.44 190 ALA B N 1
ATOM 3881 C CA . ALA B 1 190 ? -21.781 27.438 14.961 1 92.44 190 ALA B CA 1
ATOM 3882 C C . ALA B 1 190 ? -21.734 28.969 14.945 1 92.44 190 ALA B C 1
ATOM 3884 O O . ALA B 1 190 ? -22.641 29.625 15.445 1 92.44 190 ALA B O 1
ATOM 3885 N N . LEU B 1 191 ? -20.688 29.484 14.398 1 90.38 191 LEU B N 1
ATOM 3886 C CA . LEU B 1 191 ? -20.5 30.922 14.367 1 90.38 191 LEU B CA 1
ATOM 3887 C C . LEU B 1 191 ? -21.484 31.578 13.398 1 90.38 191 LEU B C 1
ATOM 3889 O O . LEU B 1 191 ? -21.797 32.75 13.539 1 90.38 191 LEU B O 1
ATOM 3893 N N . SER B 1 192 ? -21.969 30.797 12.438 1 89.94 192 SER B N 1
ATOM 3894 C CA . SER B 1 192 ? -22.906 31.312 11.461 1 89.94 192 SER B CA 1
ATOM 3895 C C . SER B 1 192 ? -24.359 31.047 11.891 1 89.94 192 SER B C 1
ATOM 3897 O O . SER B 1 192 ? -25.297 31.312 11.133 1 89.94 192 SER B O 1
ATOM 3899 N N . GLY B 1 193 ? -24.5 30.453 12.953 1 91.56 193 GLY B N 1
ATOM 3900 C CA . GLY B 1 193 ? -25.828 30.156 13.461 1 91.56 193 GLY B CA 1
ATOM 3901 C C . GLY B 1 193 ? -26.516 29.016 12.711 1 91.56 193 GLY B C 1
ATOM 3902 O O . GLY B 1 193 ? -27.734 28.953 12.656 1 91.56 193 GLY B O 1
ATOM 3903 N N . GLN B 1 194 ? -25.75 28.25 12.094 1 94.25 194 GLN B N 1
ATOM 3904 C CA . GLN B 1 194 ? -26.281 27.109 11.344 1 94.25 194 GLN B CA 1
ATOM 3905 C C . GLN B 1 194 ? -26.172 25.812 12.156 1 94.25 194 GLN B C 1
ATOM 3907 O O . GLN B 1 194 ? -25.25 25.672 12.969 1 94.25 194 GLN B O 1
ATOM 3912 N N . PRO B 1 195 ? -27.094 24.922 11.945 1 95.94 195 PRO B N 1
ATOM 3913 C CA . PRO B 1 195 ? -27 23.641 12.656 1 95.94 195 PRO B CA 1
ATOM 3914 C C . PRO B 1 195 ? -25.812 22.797 12.211 1 95.94 195 PRO B C 1
ATOM 3916 O O . PRO B 1 195 ? -25.375 22.906 11.07 1 95.94 195 PRO B O 1
ATOM 3919 N N . ILE B 1 196 ? -25.297 22 13.117 1 94.75 196 ILE B N 1
ATOM 3920 C CA . ILE B 1 196 ? -24.234 21.031 12.828 1 94.75 196 ILE B CA 1
ATOM 3921 C C . ILE B 1 196 ? -24.859 19.672 12.508 1 94.75 196 ILE B C 1
ATOM 3923 O O . ILE B 1 196 ? -25.688 19.172 13.266 1 94.75 196 ILE B O 1
ATOM 3927 N N . GLU B 1 197 ? -24.469 19.109 11.422 1 92.75 197 GLU B N 1
ATOM 3928 C CA . GLU B 1 197 ? -24.922 17.781 11.062 1 92.75 197 GLU B CA 1
ATOM 3929 C C . GLU B 1 197 ? -23.953 16.703 11.578 1 92.75 197 GLU B C 1
ATOM 3931 O O . GLU B 1 197 ? -22.75 16.766 11.305 1 92.75 197 GLU B O 1
ATOM 3936 N N . ILE B 1 198 ? -24.469 15.828 12.352 1 93.19 198 ILE B N 1
ATOM 3937 C CA . ILE B 1 198 ? -23.672 14.727 12.906 1 93.19 198 ILE B CA 1
ATOM 3938 C C . ILE B 1 198 ? -24.156 13.406 12.312 1 93.19 198 ILE B C 1
ATOM 3940 O O . ILE B 1 198 ? -25.297 13 12.523 1 93.19 198 ILE B O 1
ATOM 3944 N N . TRP B 1 199 ? -23.344 12.82 11.562 1 88.56 199 TRP B N 1
ATOM 3945 C CA . TRP B 1 199 ? -23.656 11.5 11.031 1 88.56 199 TRP B CA 1
ATOM 3946 C C . TRP B 1 199 ? -23.422 10.422 12.086 1 88.56 199 TRP B C 1
ATOM 3948 O O . TRP B 1 199 ? -22.312 10.25 12.578 1 88.56 199 TRP B O 1
ATOM 3958 N N . GLY B 1 200 ? -24.469 9.664 12.391 1 91.12 200 GLY B N 1
ATOM 3959 C CA . GLY B 1 200 ? -24.422 8.711 13.484 1 91.12 200 GLY B CA 1
ATOM 3960 C C . GLY B 1 200 ? -24.906 9.289 14.797 1 91.12 200 GLY B C 1
ATOM 3961 O O . GLY B 1 200 ? -25.766 10.18 14.812 1 91.12 200 GLY B O 1
ATOM 3962 N N . ASP B 1 201 ? -24.422 8.711 15.898 1 93.75 201 ASP B N 1
ATOM 3963 C CA . ASP B 1 201 ? -24.938 9.117 17.203 1 93.75 201 ASP B CA 1
ATOM 3964 C C . ASP B 1 201 ? -23.969 10.078 17.891 1 93.75 201 ASP B C 1
ATOM 3966 O O . ASP B 1 201 ? -24.141 10.398 19.078 1 93.75 201 ASP B O 1
ATOM 3970 N N . GLY B 1 202 ? -22.938 10.445 17.156 1 94.62 202 GLY B N 1
ATOM 3971 C CA . GLY B 1 202 ? -22.031 11.453 17.656 1 94.62 202 GLY B CA 1
ATOM 3972 C C . GLY B 1 202 ? -20.938 10.883 18.547 1 94.62 202 GLY B C 1
ATOM 3973 O O . GLY B 1 202 ? -20.125 11.625 19.094 1 94.62 202 GLY B O 1
ATOM 3974 N N . THR B 1 203 ? -20.891 9.562 18.594 1 95.25 203 THR B N 1
ATOM 3975 C CA . THR B 1 203 ? -19.922 8.922 19.469 1 95.25 203 THR B CA 1
ATOM 3976 C C . THR B 1 203 ? -18.609 8.688 18.75 1 95.25 203 THR B C 1
ATOM 3978 O O . THR B 1 203 ? -17.609 8.32 19.375 1 95.25 203 THR B O 1
ATOM 3981 N N . ALA B 1 204 ? -18.594 8.945 17.391 1 94.88 204 ALA B N 1
ATOM 3982 C CA . ALA B 1 204 ? -17.344 8.836 16.656 1 94.88 204 ALA B CA 1
ATOM 3983 C C . ALA B 1 204 ? -16.25 9.688 17.312 1 94.88 204 ALA B C 1
ATOM 3985 O O . ALA B 1 204 ? -16.469 10.859 17.625 1 94.88 204 ALA B O 1
ATOM 3986 N N . THR B 1 205 ? -15.125 9.062 17.594 1 97.25 205 THR B N 1
ATOM 3987 C CA . THR B 1 205 ? -14.055 9.68 18.375 1 97.25 205 THR B CA 1
ATOM 3988 C C . THR B 1 205 ? -12.789 9.812 17.531 1 97.25 205 THR B C 1
ATOM 3990 O O . THR B 1 205 ? -12.359 8.852 16.891 1 97.25 205 THR B O 1
ATOM 3993 N N . ARG B 1 206 ? -12.234 11.008 17.5 1 97.38 206 ARG B N 1
ATOM 3994 C CA . ARG B 1 206 ? -11 11.273 16.766 1 97.38 206 ARG B CA 1
ATOM 3995 C C . ARG B 1 206 ? -9.977 11.961 17.672 1 97.38 206 ARG B C 1
ATOM 3997 O O . ARG B 1 206 ? -10.336 12.547 18.703 1 97.38 206 ARG B O 1
ATOM 4004 N N . ASP B 1 207 ? -8.75 11.805 17.359 1 98.31 207 ASP B N 1
ATOM 4005 C CA . ASP B 1 207 ? -7.613 12.508 17.938 1 98.31 207 ASP B CA 1
ATOM 4006 C C . ASP B 1 207 ? -7.328 13.805 17.203 1 98.31 207 ASP B C 1
ATOM 4008 O O . ASP B 1 207 ? -6.766 13.789 16.094 1 98.31 207 ASP B O 1
ATOM 4012 N N . TYR B 1 208 ? -7.777 14.961 17.766 1 98.12 208 TYR B N 1
ATOM 4013 C CA . TYR B 1 208 ? -7.539 16.266 17.156 1 98.12 208 TYR B CA 1
ATOM 4014 C C . TYR B 1 208 ? -6.23 16.875 17.672 1 98.12 208 TYR B C 1
ATOM 4016 O O . TYR B 1 208 ? -5.922 16.797 18.859 1 98.12 208 TYR B O 1
ATOM 4024 N N . ILE B 1 209 ? -5.465 17.453 16.766 1 98.56 209 ILE B N 1
ATOM 4025 C CA . ILE B 1 209 ? -4.18 18.031 17.125 1 98.56 209 ILE B CA 1
ATOM 4026 C C . ILE B 1 209 ? -4.059 19.438 16.531 1 98.56 209 ILE B C 1
ATOM 4028 O O . ILE B 1 209 ? -4.414 19.656 15.375 1 98.56 209 ILE B O 1
ATOM 4032 N N . TYR B 1 210 ? -3.617 20.344 17.359 1 98.62 210 TYR B N 1
ATOM 4033 C CA . TYR B 1 210 ? -3.504 21.734 16.938 1 98.62 210 TYR B CA 1
ATOM 4034 C C . TYR B 1 210 ? -2.365 21.922 15.945 1 98.62 210 TYR B C 1
ATOM 4036 O O . TYR B 1 210 ? -1.317 21.281 16.062 1 98.62 210 TYR B O 1
ATOM 4044 N N . ILE B 1 211 ? -2.531 22.797 15.008 1 98.25 211 ILE B N 1
ATOM 4045 C CA . ILE B 1 211 ? -1.69 22.922 13.82 1 98.25 211 ILE B CA 1
ATOM 4046 C C . ILE B 1 211 ? -0.277 23.328 14.234 1 98.25 211 ILE B C 1
ATOM 4048 O O . ILE B 1 211 ? 0.701 22.906 13.609 1 98.25 211 ILE B O 1
ATOM 4052 N N . SER B 1 212 ? -0.114 24.141 15.289 1 98.69 212 SER B N 1
ATOM 4053 C CA . SER B 1 212 ? 1.219 24.562 15.711 1 98.69 212 SER B CA 1
ATOM 4054 C C . SER B 1 212 ? 2.041 23.375 16.203 1 98.69 212 SER B C 1
ATOM 4056 O O . SER B 1 212 ? 3.266 23.359 16.062 1 98.69 212 SER B O 1
ATOM 4058 N N . ASP B 1 213 ? 1.375 22.406 16.844 1 98.88 213 ASP B N 1
ATOM 4059 C CA . ASP B 1 213 ? 2.066 21.203 17.297 1 98.88 213 ASP B CA 1
ATOM 4060 C C . ASP B 1 213 ? 2.529 20.344 16.125 1 98.88 213 ASP B C 1
ATOM 4062 O O . ASP B 1 213 ? 3.602 19.734 16.172 1 98.88 213 ASP B O 1
ATOM 4066 N N . VAL B 1 214 ? 1.719 20.281 15.102 1 98.81 214 VAL B N 1
ATOM 4067 C CA . VAL B 1 214 ? 2.105 19.578 13.883 1 98.81 214 VAL B CA 1
ATOM 4068 C C . VAL B 1 214 ? 3.332 20.25 13.266 1 98.81 214 VAL B C 1
ATOM 4070 O O . VAL B 1 214 ? 4.293 19.578 12.891 1 98.81 214 VAL B O 1
ATOM 4073 N N . ALA B 1 215 ? 3.279 21.594 13.18 1 98.88 215 ALA B N 1
ATOM 4074 C CA . ALA B 1 215 ? 4.398 22.344 12.625 1 98.88 215 ALA B CA 1
ATOM 4075 C C . ALA B 1 215 ? 5.68 22.094 13.414 1 98.88 215 ALA B C 1
ATOM 4077 O O . ALA B 1 215 ? 6.754 21.953 12.828 1 98.88 215 ALA B O 1
ATOM 4078 N N . ASP B 1 216 ? 5.531 22.016 14.711 1 98.88 216 ASP B N 1
ATOM 4079 C CA . ASP B 1 216 ? 6.684 21.766 15.57 1 98.88 216 ASP B CA 1
ATOM 4080 C C . ASP B 1 216 ? 7.27 20.375 15.305 1 98.88 216 ASP B C 1
ATOM 4082 O O . ASP B 1 216 ? 8.484 20.203 15.344 1 98.88 216 ASP B O 1
ATOM 4086 N N . ALA B 1 217 ? 6.414 19.391 15.109 1 98.94 217 ALA B N 1
ATOM 4087 C CA . ALA B 1 217 ? 6.883 18.047 14.789 1 98.94 217 ALA B CA 1
ATOM 4088 C C . ALA B 1 217 ? 7.719 18.062 13.508 1 98.94 217 ALA B C 1
ATOM 4090 O O . ALA B 1 217 ? 8.773 17.422 13.445 1 98.94 217 ALA B O 1
ATOM 4091 N N . PHE B 1 218 ? 7.297 18.734 12.469 1 98.88 218 PHE B N 1
ATOM 4092 C CA . PHE B 1 218 ? 8.047 18.828 11.219 1 98.88 218 PHE B CA 1
ATOM 4093 C C . PHE B 1 218 ? 9.391 19.516 11.453 1 98.88 218 PHE B C 1
ATOM 4095 O O . PHE B 1 218 ? 10.414 19.078 10.906 1 98.88 218 PHE B O 1
ATOM 4102 N N . ALA B 1 219 ? 9.398 20.594 12.242 1 98.75 219 ALA B N 1
ATOM 4103 C CA . ALA B 1 219 ? 10.648 21.281 12.547 1 98.75 219 ALA B CA 1
ATOM 4104 C C . ALA B 1 219 ? 11.648 20.328 13.211 1 98.75 219 ALA B C 1
ATOM 4106 O O . ALA B 1 219 ? 12.836 20.328 12.867 1 98.75 219 ALA B O 1
ATOM 4107 N N . ARG B 1 220 ? 11.156 19.531 14.156 1 98.62 220 ARG B N 1
ATOM 4108 C CA . ARG B 1 220 ? 12.016 18.562 14.836 1 98.62 220 ARG B CA 1
ATOM 4109 C C . ARG B 1 220 ? 12.539 17.516 13.859 1 98.62 220 ARG B C 1
ATOM 4111 O O . ARG B 1 220 ? 13.68 17.062 13.977 1 98.62 220 ARG B O 1
ATOM 4118 N N . THR B 1 221 ? 11.727 17.141 12.953 1 98.56 221 THR B N 1
ATOM 4119 C CA . THR B 1 221 ? 12.07 16.094 11.992 1 98.56 221 THR B CA 1
ATOM 4120 C C . THR B 1 221 ? 13.172 16.578 11.047 1 98.56 221 THR B C 1
ATOM 4122 O O . THR B 1 221 ? 14 15.781 10.602 1 98.56 221 THR B O 1
ATOM 4125 N N . VAL B 1 222 ? 13.188 17.875 10.719 1 98.06 222 VAL B N 1
ATOM 4126 C CA . VAL B 1 222 ? 14.18 18.469 9.828 1 98.06 222 VAL B CA 1
ATOM 4127 C C . VAL B 1 222 ? 15.586 18.141 10.328 1 98.06 222 VAL B C 1
ATOM 4129 O O . VAL B 1 222 ? 16.484 17.859 9.539 1 98.06 222 VAL B O 1
ATOM 4132 N N . THR B 1 223 ? 15.742 18.078 11.648 1 96.5 223 THR B N 1
ATOM 4133 C CA . THR B 1 223 ? 17.062 17.875 12.219 1 96.5 223 THR B CA 1
ATOM 4134 C C . THR B 1 223 ? 17.25 16.453 12.711 1 96.5 223 THR B C 1
ATOM 4136 O O . THR B 1 223 ? 18.312 16.078 13.188 1 96.5 223 THR B O 1
ATOM 4139 N N . TYR B 1 224 ? 16.25 15.641 12.672 1 98.06 224 TYR B N 1
ATOM 4140 C CA . TYR B 1 224 ? 16.281 14.273 13.172 1 98.06 224 TYR B CA 1
ATOM 4141 C C . TYR B 1 224 ? 17.109 13.383 12.25 1 98.06 224 TYR B C 1
ATOM 4143 O O . TYR B 1 224 ? 16.891 13.359 11.039 1 98.06 224 TYR B O 1
ATOM 4151 N N . GLU B 1 225 ? 18.062 12.625 12.797 1 96.69 225 GLU B N 1
ATOM 4152 C CA . GLU B 1 225 ? 18.922 11.719 12.047 1 96.69 225 GLU B CA 1
ATOM 4153 C C . GLU B 1 225 ? 18.875 10.305 12.617 1 96.69 225 GLU B C 1
ATOM 4155 O O . GLU B 1 225 ? 19.719 9.461 12.297 1 96.69 225 GLU B O 1
ATOM 4160 N N . GLY B 1 226 ? 17.875 10.086 13.508 1 97.38 226 GLY B N 1
ATOM 4161 C CA . GLY B 1 226 ? 17.75 8.781 14.141 1 97.38 226 GLY B CA 1
ATOM 4162 C C . GLY B 1 226 ? 17.266 7.703 13.195 1 97.38 226 GLY B C 1
ATOM 4163 O O . GLY B 1 226 ? 17.031 7.965 12.016 1 97.38 226 GLY B O 1
ATOM 4164 N N . PRO B 1 227 ? 17.109 6.449 13.656 1 96.62 227 PRO B N 1
ATOM 4165 C CA . PRO B 1 227 ? 16.859 5.289 12.797 1 96.62 227 PRO B CA 1
ATOM 4166 C C . PRO B 1 227 ? 15.375 5.105 12.484 1 96.62 227 PRO B C 1
ATOM 4168 O O . PRO B 1 227 ? 15.016 4.352 11.578 1 96.62 227 PRO B O 1
ATOM 4171 N N . GLN B 1 228 ? 14.516 5.773 13.211 1 97.88 228 GLN B N 1
ATOM 4172 C CA . GLN B 1 228 ? 13.086 5.578 12.992 1 97.88 228 GLN B CA 1
ATOM 4173 C C . GLN B 1 228 ? 12.609 6.379 11.789 1 97.88 228 GLN B C 1
ATOM 4175 O O . GLN B 1 228 ? 13.07 7.496 11.547 1 97.88 228 GLN B O 1
ATOM 4180 N N . SER B 1 229 ? 11.703 5.777 11.047 1 98.12 229 SER B N 1
ATOM 4181 C CA . SER B 1 229 ? 11.273 6.445 9.828 1 98.12 229 SER B CA 1
ATOM 4182 C C . SER B 1 229 ? 9.812 6.871 9.906 1 98.12 229 SER B C 1
ATOM 4184 O O . SER B 1 229 ? 9.367 7.734 9.148 1 98.12 229 SER B O 1
ATOM 4186 N N . VAL B 1 230 ? 9.016 6.273 10.766 1 98.75 230 VAL B N 1
ATOM 4187 C CA . VAL B 1 230 ? 7.582 6.523 10.82 1 98.75 230 VAL B CA 1
ATOM 4188 C C . VAL B 1 230 ? 7.195 6.992 12.227 1 98.75 230 VAL B C 1
ATOM 4190 O O . VAL B 1 230 ? 7.531 6.34 13.219 1 98.75 230 VAL B O 1
ATOM 4193 N N . PHE B 1 231 ? 6.508 8.125 12.297 1 98.88 231 PHE B N 1
ATOM 4194 C CA . PHE B 1 231 ? 6.07 8.664 13.586 1 98.88 231 PHE B CA 1
ATOM 4195 C C . PHE B 1 231 ? 4.598 9.047 13.531 1 98.88 231 PHE B C 1
ATOM 4197 O O . PHE B 1 231 ? 4.145 9.664 12.57 1 98.88 231 PHE B O 1
ATOM 4204 N N . ASN B 1 232 ? 3.889 8.664 14.562 1 98.88 232 ASN B N 1
ATOM 4205 C CA . ASN B 1 232 ? 2.598 9.289 14.828 1 98.88 232 ASN B CA 1
ATOM 4206 C C . ASN B 1 232 ? 2.762 10.68 15.43 1 98.88 232 ASN B C 1
ATOM 4208 O O . ASN B 1 232 ? 3.576 10.875 16.328 1 98.88 232 ASN B O 1
ATOM 4212 N N . ILE B 1 233 ? 2.07 11.602 14.867 1 98.94 233 ILE B N 1
ATOM 4213 C CA . ILE B 1 233 ? 1.976 12.953 15.414 1 98.94 233 ILE B CA 1
ATOM 4214 C C . ILE B 1 233 ? 0.536 13.242 15.836 1 98.94 233 ILE B C 1
ATOM 4216 O O . ILE B 1 233 ? -0.33 13.477 14.992 1 98.94 233 ILE B O 1
ATOM 4220 N N . SER B 1 234 ? 0.285 13.219 17.109 1 98.81 234 SER B N 1
ATOM 4221 C CA . SER B 1 234 ? -1.071 13.25 17.656 1 98.81 234 SER B CA 1
ATOM 4222 C C . SER B 1 234 ? -1.113 13.961 19 1 98.81 234 SER B C 1
ATOM 4224 O O . SER B 1 234 ? -0.069 14.281 19.562 1 98.81 234 SER B O 1
ATOM 4226 N N . SER B 1 235 ? -2.326 14.281 19.438 1 98.5 235 SER B N 1
ATOM 4227 C CA . SER B 1 235 ? -2.498 14.75 20.812 1 98.5 235 SER B CA 1
ATOM 4228 C C . SER B 1 235 ? -2.424 13.602 21.797 1 98.5 235 SER B C 1
ATOM 4230 O O . SER B 1 235 ? -2.072 13.797 22.969 1 98.5 235 SER B O 1
ATOM 4232 N N . GLY B 1 236 ? -2.807 12.406 21.344 1 98.31 236 GLY B N 1
ATOM 4233 C CA . GLY B 1 236 ? -2.852 11.242 22.203 1 98.31 236 GLY B CA 1
ATOM 4234 C C . GLY B 1 236 ? -4.168 11.094 22.938 1 98.31 236 GLY B C 1
ATOM 4235 O O . GLY B 1 236 ? -4.355 10.148 23.703 1 98.31 236 GLY B O 1
ATOM 4236 N N . ALA B 1 237 ? -5.059 12 22.656 1 98 237 ALA B N 1
ATOM 4237 C CA . ALA B 1 237 ? -6.352 12 23.344 1 98 237 ALA B CA 1
ATOM 4238 C C . ALA B 1 237 ? -7.5 11.953 22.328 1 98 237 ALA B C 1
ATOM 4240 O O . ALA B 1 237 ? -7.41 12.531 21.25 1 98 237 ALA B O 1
ATOM 4241 N N . GLY B 1 238 ? -8.562 11.258 22.75 1 98.19 238 GLY B N 1
ATOM 4242 C CA . GLY B 1 238 ? -9.75 11.164 21.922 1 98.19 238 GLY B CA 1
ATOM 4243 C C . GLY B 1 238 ? -10.836 12.141 22.328 1 98.19 238 GLY B C 1
ATOM 4244 O O . GLY B 1 238 ? -11.031 12.406 23.516 1 98.19 238 GLY B O 1
ATOM 4245 N N . THR B 1 239 ? -11.516 12.672 21.312 1 98.25 239 THR B N 1
ATOM 4246 C CA . THR B 1 239 ? -12.68 13.531 21.516 1 98.25 239 THR B CA 1
ATOM 4247 C C . THR B 1 239 ? -13.812 13.125 20.578 1 98.25 239 THR B C 1
ATOM 4249 O O . THR B 1 239 ? -13.625 13.039 19.359 1 98.25 239 THR B O 1
ATOM 4252 N N . SER B 1 240 ? -14.953 12.82 21.141 1 97.88 240 SER B N 1
ATOM 4253 C CA . SER B 1 240 ? -16.109 12.484 20.328 1 97.88 240 SER B CA 1
ATOM 4254 C C . SER B 1 240 ? -16.719 13.734 19.703 1 97.88 240 SER B C 1
ATOM 4256 O O . SER B 1 240 ? -16.422 14.852 20.109 1 97.88 240 SER B O 1
ATOM 4258 N N . LEU B 1 241 ? -17.578 13.5 18.688 1 96.75 241 LEU B N 1
ATOM 4259 C CA . LEU B 1 241 ? -18.266 14.625 18.062 1 96.75 241 LEU B CA 1
ATOM 4260 C C . LEU B 1 241 ? -19.156 15.344 19.078 1 96.75 241 LEU B C 1
ATOM 4262 O O . LEU B 1 241 ? -19.234 16.578 19.078 1 96.75 241 LEU B O 1
ATOM 4266 N N . ASN B 1 242 ? -19.766 14.562 19.953 1 97.88 242 ASN B N 1
ATOM 4267 C CA . ASN B 1 242 ? -20.609 15.148 21 1 97.88 242 ASN B CA 1
ATOM 4268 C C . ASN B 1 242 ? -19.781 15.977 21.984 1 97.88 242 ASN B C 1
ATOM 4270 O O . ASN B 1 242 ? -20.203 17.062 22.375 1 97.88 242 ASN B O 1
ATOM 4274 N N . GLU B 1 243 ? -18.688 15.445 22.359 1 98.19 243 GLU B N 1
ATOM 4275 C CA . GLU B 1 243 ? -17.797 16.188 23.234 1 98.19 243 GLU B CA 1
ATOM 4276 C C . GLU B 1 243 ? -17.297 17.469 22.578 1 98.19 243 GLU B C 1
ATOM 4278 O O . GLU B 1 243 ? -17.156 18.5 23.234 1 98.19 243 GLU B O 1
ATOM 4283 N N . LEU B 1 244 ? -16.984 17.375 21.312 1 97.94 244 LEU B N 1
ATOM 4284 C CA . LEU B 1 244 ? -16.547 18.531 20.547 1 97.94 244 LEU B CA 1
ATOM 4285 C C . LEU B 1 244 ? -17.625 19.625 20.531 1 97.94 244 LEU B C 1
ATOM 4287 O O . LEU B 1 244 ? -17.328 20.797 20.75 1 97.94 244 LEU B O 1
ATOM 4291 N N . VAL B 1 245 ? -18.875 19.234 20.312 1 97.62 245 VAL B N 1
ATOM 4292 C CA . VAL B 1 245 ? -19.984 20.172 20.281 1 97.62 245 VAL B CA 1
ATOM 4293 C C . VAL B 1 245 ? -20.125 20.844 21.656 1 97.62 245 VAL B C 1
ATOM 4295 O O . VAL B 1 245 ? -20.281 22.062 21.734 1 97.62 245 VAL B O 1
ATOM 4298 N N . SER B 1 246 ? -20.078 20.031 22.656 1 98.12 246 SER B N 1
ATOM 4299 C CA . SER B 1 246 ? -20.172 20.562 24.016 1 98.12 246 SER B CA 1
ATOM 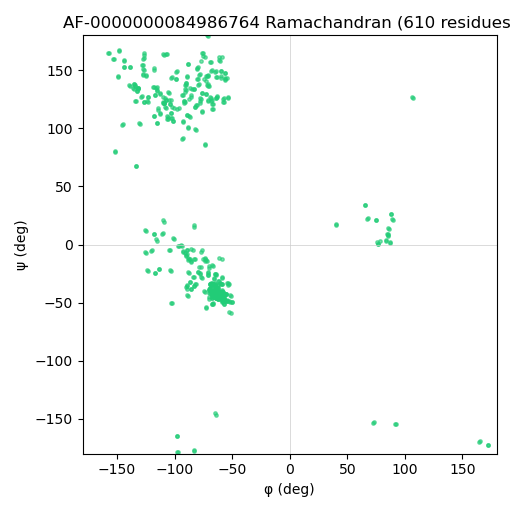4300 C C . SER B 1 246 ? -19.078 21.578 24.281 1 98.12 246 SER B C 1
ATOM 4302 O O . SER B 1 246 ? -19.328 22.641 24.875 1 98.12 246 SER B O 1
ATOM 4304 N N . LEU B 1 247 ? -17.891 21.234 23.891 1 97.81 247 LEU B N 1
ATOM 4305 C CA . LEU B 1 247 ? -16.75 22.141 24.078 1 97.81 247 LEU B CA 1
ATOM 4306 C C . LEU B 1 247 ? -16.969 23.438 23.328 1 97.81 247 LEU B C 1
ATOM 4308 O O . LEU B 1 247 ? -16.672 24.516 23.844 1 97.81 247 LEU B O 1
ATOM 4312 N N . LEU B 1 248 ? -17.438 23.375 22.125 1 97.12 248 LEU B N 1
ATOM 4313 C CA . LEU B 1 248 ? -17.719 24.547 21.312 1 97.12 248 LEU B CA 1
ATOM 4314 C C . LEU B 1 248 ? -18.781 25.438 21.969 1 97.12 248 LEU B C 1
ATOM 4316 O O . LEU B 1 248 ? -18.656 26.656 21.984 1 97.12 248 LEU B O 1
ATOM 4320 N N . GLU B 1 249 ? -19.812 24.812 22.516 1 97.81 249 GLU B N 1
ATOM 4321 C CA . GLU B 1 249 ? -20.859 25.547 23.203 1 97.81 249 GLU B CA 1
ATOM 4322 C C . GLU B 1 249 ? -20.297 26.312 24.406 1 97.81 249 GLU B C 1
ATOM 4324 O O . GLU B 1 249 ? -20.656 27.469 24.625 1 97.81 249 GLU B O 1
ATOM 4329 N N . GLU B 1 250 ? -19.422 25.656 25.094 1 98 250 GLU B N 1
ATOM 4330 C CA . GLU B 1 250 ? -18.797 26.281 26.25 1 98 250 GLU B CA 1
ATOM 4331 C C . GLU B 1 250 ? -17.969 27.5 25.828 1 98 250 GLU B C 1
ATOM 4333 O O . GLU B 1 250 ? -18.016 28.547 26.484 1 98 250 GLU B O 1
ATOM 4338 N N . ILE B 1 251 ? -17.188 27.359 24.812 1 97.12 251 ILE B N 1
ATOM 4339 C CA . ILE B 1 251 ? -16.25 28.391 24.359 1 97.12 251 ILE B CA 1
ATOM 4340 C C . ILE B 1 251 ? -17.031 29.547 23.766 1 97.12 251 ILE B C 1
ATOM 4342 O O . ILE B 1 251 ? -16.688 30.719 24 1 97.12 251 ILE B O 1
ATOM 4346 N N . LEU B 1 252 ? -18.109 29.25 23.031 1 95.88 252 LEU B N 1
ATOM 4347 C CA . LEU B 1 252 ? -18.844 30.281 22.297 1 95.88 252 LEU B CA 1
ATOM 4348 C C . LEU B 1 252 ? -19.922 30.906 23.172 1 95.88 252 LEU B C 1
ATOM 4350 O O . LEU B 1 252 ? -20.422 32 22.875 1 95.88 252 LEU B O 1
ATOM 4354 N N . GLY B 1 253 ? -20.359 30.156 24.188 1 96 253 GLY B N 1
ATOM 4355 C CA . GLY B 1 253 ? -21.312 30.703 25.156 1 96 253 GLY B CA 1
ATOM 4356 C C . GLY B 1 253 ? -22.75 30.578 24.703 1 96 253 GLY B C 1
ATOM 4357 O O . GLY B 1 253 ? -23.609 31.344 25.156 1 96 253 GLY B O 1
ATOM 4358 N N . HIS B 1 254 ? -23.047 29.797 23.719 1 95.12 254 HIS B N 1
ATOM 4359 C CA . HIS B 1 254 ? -24.422 29.547 23.297 1 95.12 254 HIS B CA 1
ATOM 4360 C C . HIS B 1 254 ? -24.609 28.109 22.828 1 95.12 254 HIS B C 1
ATOM 4362 O O . HIS B 1 254 ? -23.625 27.438 22.5 1 95.12 254 HIS B O 1
ATOM 4368 N N . THR B 1 255 ? -25.828 27.641 22.844 1 96.25 255 THR B N 1
ATOM 4369 C CA . THR B 1 255 ? -26.172 26.297 22.406 1 96.25 255 THR B CA 1
ATOM 4370 C C . THR B 1 255 ? -26.094 26.172 20.891 1 96.25 255 THR B C 1
ATOM 4372 O O . THR B 1 255 ? -26.422 27.125 20.172 1 96.25 255 THR B O 1
ATOM 4375 N N . ILE B 1 256 ? -25.609 25.062 20.453 1 96.38 256 ILE B N 1
ATOM 4376 C CA . ILE B 1 256 ? -25.5 24.766 19.031 1 96.38 256 ILE B CA 1
ATOM 4377 C C . ILE B 1 256 ? -26.531 23.703 18.641 1 96.38 256 ILE B C 1
ATOM 4379 O O . ILE B 1 256 ? -26.609 22.656 19.281 1 96.38 256 ILE B O 1
ATOM 4383 N N . GLU B 1 257 ? -27.344 23.953 17.656 1 97.06 257 GLU B N 1
ATOM 4384 C CA . GLU B 1 257 ? -28.297 22.953 17.156 1 97.06 257 GLU B CA 1
ATOM 4385 C C . GLU B 1 257 ? -27.578 21.828 16.406 1 97.06 257 GLU B C 1
ATOM 4387 O O . GLU B 1 257 ? -26.781 22.094 15.516 1 97.06 257 GLU B O 1
ATOM 4392 N N . CYS B 1 258 ? -27.797 20.625 16.828 1 96.69 258 CYS B N 1
ATOM 4393 C CA . CYS B 1 258 ? -27.219 19.453 16.172 1 96.69 258 CYS B CA 1
ATOM 4394 C C . CYS B 1 258 ? -28.297 18.594 15.516 1 96.69 258 CYS B C 1
ATOM 4396 O O . CYS B 1 258 ? -29.344 18.359 16.109 1 96.69 258 CYS B O 1
ATOM 4398 N N . ARG B 1 259 ? -28.062 18.281 14.281 1 96.38 259 ARG B N 1
ATOM 4399 C CA . ARG B 1 259 ? -28.938 17.344 13.562 1 96.38 259 ARG B CA 1
ATOM 4400 C C . ARG B 1 259 ? -28.234 16 13.352 1 96.38 259 ARG B C 1
ATOM 4402 O O . ARG B 1 259 ? -27.234 15.93 12.641 1 96.38 259 ARG B O 1
ATOM 4409 N N . TYR B 1 260 ? -28.812 14.969 13.93 1 94.81 260 TYR B N 1
ATOM 4410 C CA . TYR B 1 260 ? -28.234 13.633 13.812 1 94.81 260 TYR B CA 1
ATOM 4411 C C . TYR B 1 260 ? -28.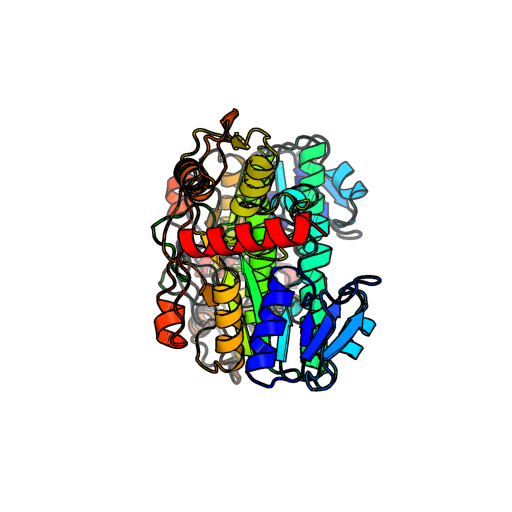812 12.891 12.617 1 94.81 260 TYR B C 1
ATOM 4413 O O . TYR B 1 260 ? -30.031 12.844 12.43 1 94.81 260 TYR B O 1
ATOM 4421 N N . LEU B 1 261 ? -27.938 12.484 11.781 1 92 261 LEU B N 1
ATOM 4422 C CA . LEU B 1 261 ? -28.297 11.75 10.57 1 92 261 LEU B CA 1
ATOM 4423 C C . LEU B 1 261 ? -27.859 10.297 10.672 1 92 261 LEU B C 1
ATOM 4425 O O . LEU B 1 261 ? -27.062 9.945 11.539 1 92 261 LEU B O 1
ATOM 4429 N N . SER B 1 262 ? -28.406 9.438 9.805 1 88.12 262 SER B N 1
ATOM 4430 C CA . SER B 1 262 ? -28.016 8.023 9.82 1 88.12 262 SER B CA 1
ATOM 4431 C C . SER B 1 262 ? -26.547 7.848 9.477 1 88.12 262 SER B C 1
ATOM 4433 O O . SER B 1 262 ? -26.016 8.523 8.594 1 88.12 262 SER B O 1
ATOM 4435 N N . GLY B 1 263 ? -25.891 7.164 10.312 1 76.5 263 GLY B N 1
ATOM 4436 C CA . GLY B 1 263 ? -24.484 6.891 10.086 1 76.5 263 GLY B CA 1
ATOM 4437 C C . GLY B 1 263 ? -24.234 5.805 9.055 1 76.5 263 GLY B C 1
ATOM 4438 O O . GLY B 1 263 ? -25.172 5.074 8.688 1 76.5 263 GLY B O 1
ATOM 4439 N N . ARG B 1 264 ? -23.031 5.855 8.508 1 66.38 264 ARG B N 1
ATOM 4440 C CA . ARG B 1 264 ? -22.625 4.746 7.652 1 66.38 264 ARG B CA 1
ATOM 4441 C C . ARG B 1 264 ? -21.906 3.67 8.461 1 66.38 264 ARG B C 1
ATOM 4443 O O . ARG B 1 264 ? -21.016 3.975 9.266 1 66.38 264 ARG B O 1
ATOM 4450 N N . SER B 1 265 ? -22.312 2.416 8.289 1 62.88 265 SER B N 1
ATOM 4451 C CA . SER B 1 265 ? -21.859 1.273 9.078 1 62.88 265 SER B CA 1
ATOM 4452 C C . SER B 1 265 ? -20.359 1.063 8.93 1 62.88 265 SER B C 1
ATOM 4454 O O . SER B 1 265 ? -19.719 0.436 9.781 1 62.88 265 SER B O 1
ATOM 4456 N N . PHE B 1 266 ? -19.734 1.743 7.969 1 66.19 266 PHE B N 1
ATOM 4457 C CA . PHE B 1 266 ? -18.375 1.304 7.715 1 66.19 266 PHE B CA 1
ATOM 4458 C C . PHE B 1 266 ? -17.375 2.365 8.156 1 66.19 266 PHE B C 1
ATOM 4460 O O . PHE B 1 266 ? -16.156 2.133 8.133 1 66.19 266 PHE B O 1
ATOM 4467 N N . ASP B 1 267 ? -17.859 3.299 8.789 1 77.31 267 ASP B N 1
ATOM 4468 C CA . ASP B 1 267 ? -16.938 4.344 9.219 1 77.31 267 ASP B CA 1
ATOM 4469 C C . ASP B 1 267 ? -16.141 3.914 10.453 1 77.31 267 ASP B C 1
ATOM 4471 O O . ASP B 1 267 ? -16.688 3.244 11.336 1 77.31 267 ASP B O 1
ATOM 4475 N N . VAL B 1 268 ? -14.883 4.211 10.469 1 85.06 268 VAL B N 1
ATOM 4476 C CA . VAL B 1 268 ? -14.047 4.008 11.648 1 85.06 268 VAL B CA 1
ATOM 4477 C C . VAL B 1 268 ? -14.625 4.789 12.828 1 85.06 268 VAL B C 1
ATOM 4479 O O . VAL B 1 268 ? -14.82 6.004 12.734 1 85.06 268 VAL B O 1
ATOM 4482 N N . GLN B 1 269 ? -14.883 4.148 13.914 1 91.19 269 GLN B N 1
ATOM 4483 C CA . GLN B 1 269 ? -15.586 4.766 15.031 1 91.19 269 GLN B CA 1
ATOM 4484 C C . GLN B 1 269 ? -14.617 5.516 15.945 1 91.19 269 GLN B C 1
ATOM 4486 O O . GLN B 1 269 ? -14.977 6.539 16.531 1 91.19 269 GLN B O 1
ATOM 4491 N N . VAL B 1 270 ? -13.461 4.922 16.125 1 96.25 270 VAL B N 1
ATOM 4492 C CA . VAL B 1 270 ? -12.492 5.531 17.031 1 96.25 270 VAL B CA 1
ATOM 4493 C C . VAL B 1 270 ? -11.109 5.527 16.391 1 96.25 270 VAL B C 1
ATOM 4495 O O . VAL B 1 270 ? -10.711 4.551 15.758 1 96.25 270 VAL B O 1
ATOM 4498 N N . SER B 1 271 ? -10.391 6.57 16.5 1 97.06 271 SER B N 1
ATOM 4499 C CA . SER B 1 271 ? -9 6.699 16.078 1 97.06 271 SER B CA 1
ATOM 4500 C C . SER B 1 271 ? -8.219 7.617 17.016 1 97.06 271 SER B C 1
ATOM 4502 O O . SER B 1 271 ? -8.438 8.828 17.031 1 97.06 271 SER B O 1
ATOM 4504 N N . ILE B 1 272 ? -7.438 7.074 17.875 1 98.69 272 ILE B N 1
ATOM 4505 C CA . ILE B 1 272 ? -6.555 7.766 18.812 1 98.69 272 ILE B CA 1
ATOM 4506 C C . ILE B 1 272 ? -5.129 7.238 18.656 1 98.69 272 ILE B C 1
ATOM 4508 O O . ILE B 1 272 ? -4.887 6.039 18.797 1 98.69 272 ILE B O 1
ATOM 4512 N N . LEU B 1 273 ? -4.207 8.07 18.375 1 98.81 273 LEU B N 1
ATOM 4513 C CA . LEU B 1 273 ? -2.844 7.637 18.078 1 98.81 273 LEU B CA 1
ATOM 4514 C C . LEU B 1 273 ? -1.933 7.867 19.281 1 98.81 273 LEU B C 1
ATOM 4516 O O . LEU B 1 273 ? -2.076 8.867 20 1 98.81 273 LEU B O 1
ATOM 4520 N N . SER B 1 274 ? -1.026 6.992 19.484 1 98.81 274 SER B N 1
ATOM 4521 C CA . SER B 1 274 ? 0.057 7.191 20.438 1 98.81 274 SER B CA 1
ATOM 4522 C C . SER B 1 274 ? 1.195 8 19.828 1 98.81 274 SER B C 1
ATOM 4524 O O . SER B 1 274 ? 1.596 7.75 18.688 1 98.81 274 SER B O 1
ATOM 4526 N N . ASN B 1 275 ? 1.674 8.977 20.547 1 98.75 275 ASN B N 1
ATOM 4527 C CA . ASN B 1 275 ? 2.809 9.75 20.062 1 98.75 275 ASN B CA 1
ATOM 4528 C C . ASN B 1 275 ? 4.07 9.469 20.875 1 98.75 275 ASN B C 1
ATOM 4530 O O . ASN B 1 275 ? 5 10.281 20.875 1 98.75 275 ASN B O 1
ATOM 4534 N N . THR B 1 276 ? 4.113 8.359 21.547 1 98.75 276 THR B N 1
ATOM 4535 C CA . THR B 1 276 ? 5.207 7.98 22.438 1 98.75 276 THR B CA 1
ATOM 4536 C C . THR B 1 276 ? 6.531 7.938 21.672 1 98.75 276 THR B C 1
ATOM 4538 O O . THR B 1 276 ? 7.551 8.422 22.172 1 98.75 276 THR B O 1
ATOM 4541 N N . LEU B 1 277 ? 6.574 7.387 20.469 1 98.75 277 LEU B N 1
ATOM 4542 C CA . LEU B 1 277 ? 7.809 7.254 19.703 1 98.75 277 LEU B CA 1
ATOM 4543 C C . LEU B 1 277 ? 8.391 8.625 19.375 1 98.75 277 LEU B C 1
ATOM 4545 O O . LEU B 1 277 ? 9.602 8.828 19.469 1 98.75 277 LEU B O 1
ATOM 4549 N N . ALA B 1 278 ? 7.523 9.555 18.906 1 98.81 278 ALA B N 1
ATOM 4550 C CA . ALA B 1 278 ? 7.98 10.914 18.609 1 98.81 278 ALA B CA 1
ATOM 4551 C C . ALA B 1 278 ? 8.586 11.578 19.828 1 98.81 278 ALA B C 1
ATOM 4553 O O . ALA B 1 278 ? 9.586 12.289 19.734 1 98.81 278 ALA B O 1
ATOM 4554 N N . GLN B 1 279 ? 7.941 11.352 20.984 1 98.62 279 GLN B N 1
ATOM 4555 C CA . GLN B 1 279 ? 8.469 11.883 22.234 1 98.62 279 GLN B CA 1
ATOM 4556 C C . GLN B 1 279 ? 9.844 11.305 22.547 1 98.62 279 GLN B C 1
ATOM 4558 O O . GLN B 1 279 ? 10.773 12.039 22.891 1 98.62 279 GLN B O 1
ATOM 4563 N N . GLN B 1 280 ? 10.008 10.016 22.406 1 98.44 280 GLN B N 1
ATOM 4564 C CA . GLN B 1 280 ? 11.242 9.32 22.766 1 98.44 280 GLN B CA 1
ATOM 4565 C C . GLN B 1 280 ? 12.367 9.68 21.797 1 98.44 280 GLN B C 1
ATOM 4567 O O . GLN B 1 280 ? 13.5 9.914 22.234 1 98.44 280 GLN B O 1
ATOM 4572 N N . GLU B 1 281 ? 12.125 9.758 20.531 1 98.38 281 GLU B N 1
ATOM 4573 C CA . GLU B 1 281 ? 13.156 9.883 19.5 1 98.38 281 GLU B CA 1
ATOM 4574 C C . GLU B 1 281 ? 13.492 11.344 19.234 1 98.38 281 GLU B C 1
ATOM 4576 O O . GLU B 1 281 ? 14.641 11.68 18.953 1 98.38 281 GLU B O 1
ATOM 4581 N N . MET B 1 282 ? 12.477 12.219 19.328 1 98.19 282 MET B N 1
ATOM 4582 C CA . MET B 1 282 ? 12.688 13.594 18.859 1 98.19 282 MET B CA 1
ATOM 4583 C C . MET B 1 282 ? 12.461 14.586 20 1 98.19 282 MET B C 1
ATOM 4585 O O . MET B 1 282 ? 12.594 15.797 19.812 1 98.19 282 MET B O 1
ATOM 4589 N N . GLY B 1 283 ? 12.016 14.117 21.156 1 98.19 283 GLY B N 1
ATOM 4590 C CA . GLY B 1 283 ? 11.656 15.008 22.25 1 98.19 283 GLY B CA 1
ATOM 4591 C C . GLY B 1 283 ? 10.422 15.844 21.953 1 98.19 283 GLY B C 1
ATOM 4592 O O . GLY B 1 283 ? 10.266 16.953 22.484 1 98.19 283 GLY B O 1
ATOM 4593 N N . TRP B 1 284 ? 9.609 15.383 21.062 1 98.56 284 TRP B N 1
ATOM 4594 C CA . TRP B 1 284 ? 8.414 16.109 20.641 1 98.56 284 TRP B CA 1
ATOM 4595 C C . TRP B 1 284 ? 7.215 15.727 21.5 1 98.56 284 TRP B C 1
ATOM 4597 O O . TRP B 1 284 ? 7.02 14.547 21.812 1 98.56 284 TRP B O 1
ATOM 4607 N N . MET B 1 285 ? 6.41 16.641 21.875 1 98.19 285 MET B N 1
ATOM 4608 C CA . MET B 1 285 ? 5.117 16.453 22.531 1 98.19 285 MET B CA 1
ATOM 4609 C C . MET B 1 285 ? 4.152 17.578 22.172 1 98.19 285 MET B C 1
ATOM 4611 O O . MET B 1 285 ? 4.566 18.734 22.031 1 98.19 285 MET B O 1
ATOM 4615 N N . PRO B 1 286 ? 2.883 17.203 22.062 1 98.56 286 PRO B N 1
ATOM 4616 C CA . PRO B 1 286 ? 1.934 18.297 21.828 1 98.56 286 PRO B CA 1
ATOM 4617 C C . PRO B 1 286 ? 1.873 19.281 23 1 98.56 286 PRO B C 1
ATOM 4619 O O . PRO B 1 286 ? 1.962 18.859 24.172 1 98.56 286 PRO B O 1
ATOM 4622 N N . LYS B 1 287 ? 1.692 20.547 22.672 1 98.44 287 LYS B N 1
ATOM 4623 C CA . LYS B 1 287 ? 1.749 21.562 23.719 1 98.44 287 LYS B CA 1
ATOM 4624 C C . LYS B 1 287 ? 0.407 22.281 23.875 1 98.44 287 LYS B C 1
ATOM 4626 O O . LYS B 1 287 ? 0.113 22.844 24.938 1 98.44 287 LYS B O 1
ATOM 4631 N N . VAL B 1 288 ? -0.407 22.297 22.844 1 98.62 288 VAL B N 1
ATOM 4632 C CA . VAL B 1 288 ? -1.636 23.078 22.844 1 98.62 288 VAL B CA 1
ATOM 4633 C C . VAL B 1 288 ? -2.836 22.172 23.062 1 98.62 288 VAL B C 1
ATOM 4635 O O . VAL B 1 288 ? -3.207 21.391 22.172 1 98.62 288 VAL B O 1
ATOM 4638 N N . PRO B 1 289 ? -3.457 22.266 24.234 1 98.31 289 PRO B N 1
ATOM 4639 C CA . PRO B 1 289 ? -4.676 21.484 24.469 1 98.31 289 PRO B CA 1
ATOM 4640 C C . PRO B 1 289 ? -5.801 21.844 23.5 1 98.31 289 PRO B C 1
ATOM 4642 O O . PRO B 1 289 ? -5.836 22.953 22.969 1 98.31 289 PRO B O 1
ATOM 4645 N N . LEU B 1 290 ? -6.762 20.891 23.344 1 98.5 290 LEU B 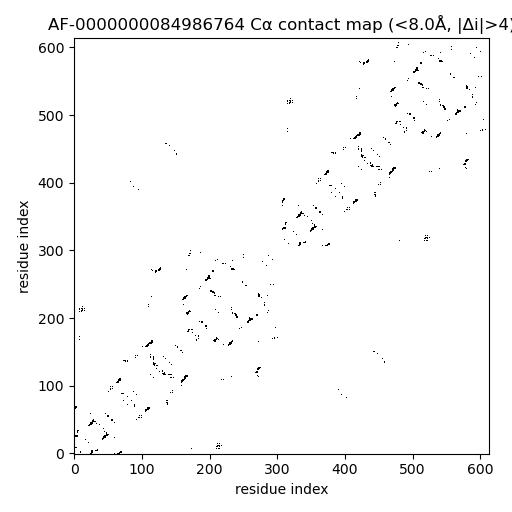N 1
ATOM 4646 C CA . LEU B 1 290 ? -7.855 21.047 22.391 1 98.5 290 LEU B CA 1
ATOM 4647 C C . LEU B 1 290 ? -8.609 22.344 22.625 1 98.5 290 LEU B C 1
ATOM 4649 O O . LEU B 1 290 ? -8.844 23.125 21.703 1 98.5 290 LEU B O 1
ATOM 4653 N N . ARG B 1 291 ? -8.969 22.625 23.875 1 98.25 291 ARG B N 1
ATOM 4654 C CA . ARG B 1 291 ? -9.742 23.812 24.219 1 98.25 291 ARG B CA 1
ATOM 4655 C C . ARG B 1 291 ? -9 25.078 23.797 1 98.25 291 ARG B C 1
ATOM 4657 O O . ARG B 1 291 ? -9.578 25.953 23.156 1 98.25 291 ARG B O 1
ATOM 4664 N N . GLU B 1 292 ? -7.707 25.156 24.172 1 98.5 292 GLU B N 1
ATOM 4665 C CA . GLU B 1 292 ? -6.898 26.312 23.844 1 98.5 292 GLU B CA 1
ATOM 4666 C C . GLU B 1 292 ? -6.77 26.5 22.328 1 98.5 292 GLU B C 1
ATOM 4668 O O . GLU B 1 292 ? -6.848 27.625 21.828 1 98.5 292 GLU B O 1
ATOM 4673 N N . GLY B 1 293 ? -6.527 25.391 21.609 1 98.31 293 GLY B N 1
ATOM 4674 C CA . GLY B 1 293 ? -6.469 25.453 20.156 1 98.31 293 GLY B CA 1
ATOM 4675 C C . GLY B 1 293 ? -7.738 26 19.531 1 98.31 293 GLY B C 1
ATOM 4676 O O . GLY B 1 293 ? -7.68 26.859 18.641 1 98.31 293 GLY B O 1
ATOM 4677 N N . ILE B 1 294 ? -8.883 25.547 20.031 1 97.31 294 ILE B N 1
ATOM 4678 C CA . ILE B 1 294 ? -10.172 25.984 19.5 1 97.31 294 ILE B CA 1
ATOM 4679 C C . ILE B 1 294 ? -10.367 27.469 19.781 1 97.31 294 ILE B C 1
ATOM 4681 O O . ILE B 1 294 ? -10.82 28.219 18.922 1 97.31 294 ILE B O 1
ATOM 4685 N N . GLU B 1 295 ? -9.992 27.906 20.969 1 97.75 295 GLU B N 1
ATOM 4686 C CA . GLU B 1 295 ? -10.094 29.328 21.312 1 97.75 295 GLU B CA 1
ATOM 4687 C C . GLU B 1 295 ? -9.25 30.188 20.375 1 97.75 295 GLU B C 1
ATOM 4689 O O . GLU B 1 295 ? -9.68 31.266 19.969 1 97.75 295 GLU B O 1
ATOM 4694 N N . ASN B 1 296 ? -8.062 29.688 20.062 1 97 296 ASN B N 1
ATOM 4695 C CA . ASN B 1 296 ? -7.195 30.391 19.125 1 97 296 ASN B CA 1
ATOM 4696 C C . ASN B 1 296 ? -7.844 30.516 17.75 1 97 296 ASN B C 1
ATOM 4698 O O . ASN B 1 296 ? -7.77 31.562 17.109 1 97 296 ASN B O 1
ATOM 4702 N N . VAL B 1 297 ? -8.492 29.438 17.312 1 95.19 297 VAL B N 1
ATOM 4703 C CA . VAL B 1 297 ? -9.133 29.422 16 1 95.19 297 VAL B CA 1
ATOM 4704 C C . VAL B 1 297 ? -10.32 30.391 15.992 1 95.19 297 VAL B C 1
ATOM 4706 O O . VAL B 1 297 ? -10.531 31.109 15.016 1 95.19 297 VAL B O 1
ATOM 4709 N N . VAL B 1 298 ? -11.102 30.406 17.062 1 94.12 298 VAL B N 1
ATOM 4710 C CA . VAL B 1 298 ? -12.242 31.297 17.188 1 94.12 298 VAL B CA 1
ATOM 4711 C C . VAL B 1 298 ? -11.781 32.75 17.062 1 94.12 298 VAL B C 1
ATOM 4713 O O . VAL B 1 298 ? -12.359 33.531 16.312 1 94.12 298 VAL B O 1
ATOM 4716 N N . LYS B 1 299 ? -10.711 33.094 17.812 1 94.69 299 LYS B N 1
ATOM 4717 C CA . LYS B 1 299 ? -10.156 34.438 17.766 1 94.69 299 LYS B CA 1
ATOM 4718 C C . LYS B 1 299 ? -9.734 34.812 16.344 1 94.69 299 LYS B C 1
ATOM 4720 O O . LYS B 1 299 ? -9.984 35.906 15.891 1 94.69 299 LYS B O 1
ATOM 4725 N N . TRP B 1 300 ? -9.133 33.875 15.727 1 92.75 300 TRP B N 1
ATOM 4726 C CA . TRP B 1 300 ? -8.672 34.062 14.352 1 92.75 300 TRP B CA 1
ATOM 4727 C C . TRP B 1 300 ? -9.852 34.281 13.414 1 92.75 300 TRP B C 1
ATOM 4729 O O . TRP B 1 300 ? -9.82 35.188 12.57 1 92.75 300 TRP B O 1
ATOM 4739 N N . MET B 1 301 ? -10.906 33.469 13.539 1 89.06 301 MET B N 1
ATOM 4740 C CA . MET B 1 301 ? -12.07 33.531 12.664 1 89.06 301 MET B CA 1
ATOM 4741 C C . MET B 1 301 ? -12.812 34.875 12.852 1 89.06 301 MET B C 1
ATOM 4743 O O . MET B 1 301 ? -13.297 35.469 11.891 1 89.06 301 MET B O 1
ATOM 4747 N N . ILE B 1 302 ? -12.898 35.281 14.062 1 87.5 302 ILE B N 1
ATOM 4748 C CA . ILE B 1 302 ? -13.578 36.531 14.367 1 87.5 302 ILE B CA 1
ATOM 4749 C C . ILE B 1 302 ? -12.789 37.688 13.766 1 87.5 302 ILE B C 1
ATOM 4751 O O . ILE B 1 302 ? -13.383 38.625 13.211 1 87.5 302 ILE B O 1
ATOM 4755 N N . LYS B 1 303 ? -11.477 37.562 13.852 1 87.75 303 LYS B N 1
ATOM 4756 C CA . LYS B 1 303 ? -10.617 38.625 13.312 1 87.75 303 LYS B CA 1
ATOM 4757 C C . LYS B 1 303 ? -10.695 38.656 11.789 1 87.75 303 LYS B C 1
ATOM 4759 O O . LYS B 1 303 ? -10.641 39.75 11.195 1 87.75 303 LYS B O 1
ATOM 4764 N N . THR B 1 304 ? -10.844 37.594 11.18 1 82.06 304 THR B N 1
ATOM 4765 C CA . THR B 1 304 ? -10.797 37.5 9.727 1 82.06 304 THR B CA 1
ATOM 4766 C C . THR B 1 304 ? -12.188 37.719 9.133 1 82.06 304 THR B C 1
ATOM 4768 O O . THR B 1 304 ? -12.328 38.031 7.953 1 82.06 304 THR B O 1
ATOM 4771 N N . ARG B 1 305 ? -13.289 37.219 9.766 1 70.5 305 ARG B N 1
ATOM 4772 C CA . ARG B 1 305 ? -14.648 37.469 9.305 1 70.5 305 ARG B CA 1
ATOM 4773 C C . ARG B 1 305 ? -14.891 38.969 9.164 1 70.5 305 ARG B C 1
ATOM 4775 O O . ARG B 1 305 ? -15.656 39.406 8.297 1 70.5 305 ARG B O 1
ATOM 4782 N N . GLY B 1 306 ? -14.227 39.75 10.078 1 52.53 306 GLY B N 1
ATOM 4783 C CA . GLY B 1 306 ? -14.383 41.188 10 1 52.53 306 GLY B CA 1
ATOM 4784 C C . GLY B 1 306 ? -13.578 41.812 8.883 1 52.53 306 GLY B C 1
ATOM 4785 O O . GLY B 1 306 ? -13.648 43.031 8.664 1 52.53 306 GLY B O 1
ATOM 4786 N N . LYS B 1 307 ? -12.781 41.062 8.234 1 48.47 307 LYS B N 1
ATOM 4787 C CA . LYS B 1 307 ? -12.062 41.594 7.086 1 48.47 307 LYS B CA 1
ATOM 4788 C C . LYS B 1 307 ? -12.75 41.219 5.781 1 48.47 307 LYS B C 1
ATOM 4790 O O . LYS B 1 307 ? -13.336 40.125 5.676 1 48.47 307 LYS B O 1
#

InterPro domains:
  IPR001509 NAD-dependent epimerase/dehydratase [PF01370] (2-233)
  IPR036291 NAD(P)-binding domain superfamily [SSF51735] (2-303)

Foldseek 3Di:
DEEPLQAPLNVLLLVLLVVVVDAEEYEEAPPRDHPDDDDPSRRYHYYYDALQDLVSLLVRCAPPQEYEYEDFPDDQVVCQVPLPCRCVRQQVSLVSNLVSCLVRVHAEYEYEAALPFQQFAFPDPPAEPVHHGDGDGSSNVSRVSSLVVQVVSCVVRVRHAAYEHEWQEDAPRHDQVVVRGLLSVQLVCVVVQHAAEAEDPQQQKTFYAYSNLVSVLVSLVVPFPDDDRYFYRTQQDIDTRVNSQVLSCVLVVHHHHYDYHHHDPRDHRYHGHDRVVSCVRRVGHGDADPSRRSNNRNVNCVVVVVD/DEEPLQAPLNVLLLVLLVVVVDAEEYEEAPPRDHPDDDDPSRRYHYYYDALQDLVRLLVRCAPPQEYEYEDFPDDQVVCQVPLPCRCVRQQVSLVSNLVSCLVRVHAEYEYEAALAFQQFAFPDPPAEPVHHGDGDGSSNVSRVSSLVVQVVSCVVRVRHAAYEHEWQEDAPRHDQVVVRGLLSVQLVCVVVQHAAEAEDPQQQKTFYAYSNLVSVLVSLVVPFPDDDRYFYRTQQDIDTRVNSQVLSCVLVVHHHHYHYHHHDPRDHRYHGHDRVVSCVRRVGHGDADPSRRSNNRNVNCVVVVVD

Radius of gyration: 26.89 Å; Cα contacts (8 Å, |Δi|>4): 1186; chains: 2; bounding box: 58×80×56 Å

Nearest PDB structures (foldseek):
  4zrn-assembly1_A  TM=9.399E-01  e=1.207E-31  Thermotoga maritima MSB8
  7ys8-assembly1_B  TM=9.279E-01  e=3.040E-31  Mycobacterium tuberculosis H37Rv
  7yst-assembly1_B  TM=9.197E-01  e=3.657E-31  Mycobacterium tuberculosis
  1sb8-assembly1_A  TM=9.229E-01  e=1.030E-27  Pseudomonas aeruginosa
  6bwl-assembly1_A-2  TM=9.126E-01  e=1.005E-26  Bacillus thuringiensis serovar israelensis ATCC 35646

Solvent-accessible surface area (backbone atoms only — not comparable to full-atom values): 32833 Å² total; per-residue (Å²): 57,26,36,33,26,64,40,46,70,24,38,43,30,49,58,50,36,48,75,75,67,50,74,41,38,30,36,32,51,72,91,62,66,75,83,62,89,75,51,91,88,50,53,65,45,84,44,64,43,47,75,78,32,66,64,49,45,44,64,67,52,61,89,40,67,44,39,35,44,59,70,62,89,56,46,60,75,59,8,60,77,38,46,61,57,39,39,54,58,38,37,45,25,48,50,52,49,50,51,44,29,61,75,67,66,35,45,34,38,39,35,63,46,42,46,72,32,28,34,36,68,65,91,56,80,60,34,45,85,83,52,70,69,49,32,74,39,42,39,19,44,38,42,46,47,44,52,46,50,46,54,38,42,23,72,74,69,61,27,46,49,36,36,37,24,31,38,46,62,44,48,69,76,51,60,58,86,68,67,60,48,69,68,52,40,44,49,54,25,51,77,67,73,39,64,38,78,34,66,32,89,28,66,46,26,38,15,54,23,35,37,68,44,54,17,51,49,52,52,48,51,75,72,56,80,70,91,72,41,71,31,36,46,35,56,54,45,70,44,26,50,49,56,49,51,52,50,49,26,64,75,71,68,49,88,70,55,71,44,72,38,84,50,67,92,79,58,69,48,53,49,32,35,34,30,62,64,31,29,72,76,63,68,42,72,67,78,61,52,68,68,60,38,50,52,52,30,51,55,48,49,58,60,49,69,76,99,56,27,38,33,27,63,41,46,70,24,39,44,31,50,58,50,35,48,76,74,66,49,73,40,38,32,37,33,51,73,91,63,65,74,83,61,88,75,51,91,87,50,54,66,45,83,44,63,42,47,75,79,32,67,64,48,45,45,64,67,49,61,89,42,65,45,39,36,46,59,69,64,88,56,46,61,75,60,8,61,79,37,44,60,57,38,38,53,58,40,36,45,24,49,50,51,50,50,52,43,29,61,76,67,65,37,45,33,38,39,35,64,45,42,46,72,31,28,35,35,67,65,92,55,80,59,31,45,85,83,51,72,69,49,32,74,38,41,38,18,44,38,45,46,48,44,52,47,50,45,54,38,42,24,72,76,70,60,29,45,51,37,37,35,24,31,38,46,62,43,48,69,77,52,62,58,86,68,68,61,47,67,67,53,40,44,50,52,26,50,76,67,73,38,65,37,76,34,66,30,89,28,66,46,25,38,15,55,25,35,38,68,43,54,18,49,49,52,51,49,50,75,72,56,82,68,91,71,39,68,33,37,45,36,56,55,44,69,44,26,50,51,54,49,51,54,51,48,23,66,75,71,69,47,89,69,57,71,44,72,38,84,51,67,93,79,58,71,49,54,49,34,36,34,30,61,64,32,30,73,76,64,70,42,72,66,77,62,52,68,69,60,37,50,52,52,30,51,53,48,48,57,61,49,70,75,95

Organism: Nitrosospira multiformis (strain ATCC 25196 / NCIMB 11849 / C 71) (NCBI:txid323848)

Sequence (614 aa):
MIFGGGGFIGSAIVDRLLLDGHELTIFERPRVEPYRKFLDTEPVKWLTGDLLSTHDVGDAIDGMDIVIHLVSSTLPKSSNDDPIYDVQSNLVGSLQMLNVMVAKKIRKIIFISSGGTVYGRPEYLPIDERHPTAPQVSYGITKLAIEKYLLLFEQMHGIKTTILRVANPFGERQRIETAQGAVSAFLHRALSGQPIEIWGDGTATRDYIYISDVADAFARTVTYEGPQSVFNISSGAGTSLNELVSLLEEILGHTIECRYLSGRSFDVQVSILSNTLAQQEMGWMPKVPLREGIENVVKWMIKTRGKMIFGGGGFIGSAIVDRLLLDGHELTIFERPRVEPYRKFLDTEPVKWLTGDLLSTHDVGDAIDGMDIVIHLVSSTLPKSSNDDPIYDVQSNLVGSLQMLNVMVAKKIRKIIFISSGGTVYGRPEYLPIDERHPTAPQVSYGITKLAIEKYLLLFEQMHGIKTTILRVANPFGERQRIETAQGAVSAFLHRALSGQPIEIWGDGTATRDYIYISDVADAFARTVTYEGPQSVFNISSGAGTSLNELVSLLEEILGHTIECRYLSGRSFDVQVSILSNTLAQQEMGWMPKVPLREGIENVVKWMIKTRGK

Secondary structure (DSSP, 8-state):
-EETTTSHHHHHHHHHHHHTT--EEEEE-TTPPPSSPPPTTS-EEEEE--TT-HHHHHHHHTT-SEEEE---S--HHHHHH-HHHHIIIIIIHHHHHHHHHHHHT--EEEEEEETTTSS-S-SSSSB-TTS-----SHHHHHHHHHHHHHHHHHHHH--EEEEEEE-EEE-TT--STT---HHHHHHHHHHTTPPEEEESSS--EE-EEEHHHHHHHHHHHHH--SS--EEEE--S--EEHHHHHHHHHHHHTS---EEEEPPPTTS--EE-B--HHHHHHH-----S-HHHHHHHHHHHHHHHHT-/-EETTTSHHHHHHHHHHHHTT--EEEEE-TTPPPSSPPPTTS-EEEEE--TT-HHHHHHHHTT-SEEEE---S--HHHHTT-HHHHIIIIIIHHHHHHHHHHHHT--EEEEEEETTTSS-S-SSSSB-TTS-----SHHHHHHHHHHHHHHHHHHHH--EEEEEEE-EEE-TT--STT---HHHHHHHHHHTTPPEEEESSS--EE-EEEHHHHHHHHHHHHH--SS--EEEE--S--EEHHHHHHHHHHHHTS---EEEEPPPTTS--EE-B--HHHHHHH-----S-HHHHHHHHHHHHHHHHT-